Protein AF-0000000086674323 (afdb_homodimer)

Organism: NCBI:txid175570

pLDDT: mean 90.26, std 11.9, range [42.25, 98.94]

Solvent-accessible surface area (backbone atoms only — not comparable to full-atom values): 25750 Å² total; per-residue (Å²): 126,53,67,60,67,39,48,69,56,48,47,48,55,57,58,78,57,61,49,72,57,46,48,50,34,53,48,58,72,57,68,64,83,68,56,31,31,34,28,44,66,29,48,63,28,64,58,38,51,52,40,33,75,72,72,33,46,19,26,38,26,14,68,48,57,57,18,34,52,44,24,52,49,50,27,53,76,68,74,46,73,62,72,41,74,38,73,38,45,76,52,63,62,80,85,86,58,63,20,33,32,34,36,30,52,88,36,52,63,21,63,46,67,44,67,69,45,44,28,38,21,41,33,40,49,51,73,28,40,32,93,86,17,33,36,40,38,27,38,65,23,37,53,56,62,40,44,40,79,46,38,71,54,47,74,51,73,34,76,56,97,68,32,36,28,35,37,33,40,31,77,21,71,55,63,59,40,46,73,68,30,37,26,64,32,44,32,36,40,39,35,38,36,91,89,40,81,45,80,38,69,36,76,42,70,32,23,66,67,48,63,60,37,51,42,38,32,27,46,76,28,49,24,34,67,78,45,64,15,2,46,70,86,62,39,51,53,86,40,91,81,35,67,27,33,35,36,35,29,29,72,46,133,124,53,71,61,69,39,47,68,54,47,48,48,55,58,59,78,58,60,50,71,56,45,49,50,36,53,49,58,73,55,68,62,84,68,56,31,32,34,28,43,67,30,48,62,29,65,58,36,51,53,40,33,74,71,72,33,46,18,26,36,28,14,70,46,58,59,18,34,52,44,25,54,49,50,26,54,75,67,74,46,74,65,72,42,72,38,72,38,46,77,50,61,64,82,84,86,58,62,20,34,33,34,36,30,51,88,36,53,62,22,62,47,68,45,68,69,44,44,27,38,21,42,32,40,49,51,72,27,40,31,91,85,17,32,37,40,39,28,39,64,23,36,55,54,63,40,43,41,75,48,39,70,53,45,74,51,74,34,77,56,97,70,30,36,29,35,37,32,39,30,78,23,70,55,63,58,40,45,75,68,31,38,26,65,34,46,33,36,40,39,36,37,35,92,88,39,82,45,78,38,69,36,77,40,69,34,24,64,67,50,64,60,39,51,43,38,32,26,46,76,29,48,24,32,67,77,44,63,16,3,46,70,85,64,39,50,53,86,40,89,82,35,67,26,34,35,36,36,30,29,72,46,133

Sequence (506 aa):
MNVFDFPRAYEMAFSYRDVPHEVDALLKWHGGGVASALEVAAGPADHALELVARGLSASTMDLNPAMCVRAAERATERGLALLSVTNADMVAFDLGREFDLVFCLIDSLAYVLDLESLTAHLACVRRHLAPGGAYVVETLHPADGFGVGQHTETDWTVERDGVRVRVRWGQGDEPMDPVTQVTNAVVTIDVCGPWGEQRIEETMAQRFWTRDELRAAARLAGLEVTAQYGDFDGGAIDAERAWRMISVLRPGGMNVFDFPRAYEMAFSYRDVPHEVDALLKWHGGGVASALEVAAGPADHALELVARGLSASTMDLNPAMCVRAAERATERGLALLSVTNADMVAFDLGREFDLVFCLIDSLAYVLDLESLTAHLACVRRHLAPGGAYVVETLHPADGFGVGQHTETDWTVERDGVRVRVRWGQGDEPMDPVTQVTNAVVTIDVCGPWGEQRIEETMAQRFWTRDELRAAARLAGLEVTAQYGDFDGGAIDAERAWRMISVLRPGG

Foldseek 3Di:
DAPLLCLVLVCLQPVPDPLLLLLVLQCVVLPDDFQEEEEEQQQLNSNQLSCQVVVHAYEYEHQDVSSLVNNCVVCVVVVTDHPYRYNDDLLDDDPPEAGQEYEYEPAPCQQQQALNSLLSNLLNNQVRHDVSHKYKYKHFQPCQLPVPQFNDWDWDWGDDPFKIKIKTWFPRRFDQDPVRQKTFGWIWIFIDGPVHTDIDIDTGITHHDDPVSNQVSNVSSQKHFPDWAQDSVRHHSPDPPRGIIMTMIDGHD/DAPLLCLVLVCLAPVPDPLLLLLVLQCVVLPDDFQEEEEEQQQLNSNQLSCQVVVHAYEYEHQDVSSLVNNCVVCVVVVTDHPYRYNDDLLDDDPPEAGQEYEYEPAPCQQQQALNSLLSNLLNNQVRHDVSHKYKYKHFQPCQLPVPQFNDFDWDWGDDPFKIKIKTWFPRRFDADPVRQKTFGWIWIFIDGPVHTDIDIDTGITHHDDPVSNQVSNVSSQKHFPDWAQDSVRHHSPDPPRGIIMTMIDGHD

Structure (mmCIF, N/CA/C/O backbone):
data_AF-0000000086674323-model_v1
#
loop_
_entity.id
_entity.type
_entity.pdbx_description
1 polymer 'Antibiotic biosynthesis protein'
#
loop_
_atom_site.group_PDB
_atom_site.id
_atom_site.type_symbol
_atom_site.label_atom_id
_atom_site.label_alt_id
_atom_site.label_comp_id
_atom_site.label_asym_id
_atom_site.label_entity_id
_atom_site.label_seq_id
_atom_site.pdbx_PDB_ins_code
_atom_site.Cartn_x
_atom_site.Cartn_y
_atom_site.Cartn_z
_atom_site.occupancy
_atom_site.B_iso_or_equiv
_atom_site.auth_seq_id
_atom_site.auth_comp_id
_atom_site.auth_asym_id
_atom_site.auth_atom_id
_atom_site.pdbx_PDB_model_num
ATOM 1 N N . MET A 1 1 ? 20.422 27.172 0.48 1 42.25 1 MET A N 1
ATOM 2 C CA . MET A 1 1 ? 19.188 27.719 1.041 1 42.25 1 MET A CA 1
ATOM 3 C C . MET A 1 1 ? 17.984 26.891 0.618 1 42.25 1 MET A C 1
ATOM 5 O O . MET A 1 1 ? 17.828 26.562 -0.56 1 42.25 1 MET A O 1
ATOM 9 N N . ASN A 1 2 ? 17.234 26.047 1.589 1 61 2 ASN A N 1
ATOM 10 C CA . ASN A 1 2 ? 16.109 25.172 1.28 1 61 2 ASN A CA 1
ATOM 11 C C . ASN A 1 2 ? 14.781 25.922 1.346 1 61 2 ASN A C 1
ATOM 13 O O . ASN A 1 2 ? 14.711 27.016 1.916 1 61 2 ASN A O 1
ATOM 17 N N . VAL A 1 3 ? 13.906 25.641 0.439 1 58.56 3 VAL A N 1
ATOM 18 C CA . VAL A 1 3 ? 12.586 26.266 0.394 1 58.56 3 VAL A CA 1
ATOM 19 C C . VAL A 1 3 ? 12.086 26.516 1.813 1 58.56 3 VAL A C 1
ATOM 21 O O . VAL A 1 3 ? 11.461 27.547 2.08 1 58.56 3 VAL A O 1
ATOM 24 N N . PHE A 1 4 ? 12.617 25.812 2.75 1 62.28 4 PHE A N 1
ATOM 25 C CA . PHE A 1 4 ? 12.109 25.891 4.113 1 62.28 4 PHE A CA 1
ATOM 26 C C . PHE A 1 4 ? 12.938 26.859 4.945 1 62.28 4 PHE A C 1
ATOM 28 O O . PHE A 1 4 ? 12.562 27.203 6.07 1 62.28 4 PHE A O 1
ATOM 35 N N . ASP A 1 5 ? 13.945 27.438 4.309 1 61.16 5 ASP A N 1
ATOM 36 C CA . ASP A 1 5 ? 14.797 28.406 4.988 1 61.16 5 ASP A CA 1
ATOM 37 C C . ASP A 1 5 ? 14.25 29.828 4.832 1 61.16 5 ASP A C 1
ATOM 39 O O . ASP A 1 5 ? 14.836 30.781 5.34 1 61.16 5 ASP A O 1
ATOM 43 N N . PHE A 1 6 ? 13.211 29.859 4.07 1 63.69 6 PHE A N 1
ATOM 44 C CA . PHE A 1 6 ? 12.547 31.141 3.941 1 63.69 6 PHE A CA 1
ATOM 45 C C . PHE A 1 6 ? 11.117 31.078 4.461 1 63.69 6 PHE A C 1
ATOM 47 O O . PHE A 1 6 ? 10.164 31.172 3.684 1 63.69 6 PHE A O 1
ATOM 54 N N . PRO A 1 7 ? 10.984 31.062 5.75 1 68.94 7 PRO A N 1
ATOM 55 C CA . PRO A 1 7 ? 9.703 30.75 6.391 1 68.94 7 PRO A CA 1
ATOM 56 C C . PRO A 1 7 ? 8.625 31.781 6.062 1 68.94 7 PRO A C 1
ATOM 58 O O . PRO A 1 7 ? 7.449 31.422 5.934 1 68.94 7 PRO A O 1
ATOM 61 N N . ARG A 1 8 ? 9.055 33 5.906 1 69 8 ARG A N 1
ATOM 62 C CA . ARG A 1 8 ? 8.055 34.031 5.621 1 69 8 ARG A CA 1
ATOM 63 C C . ARG A 1 8 ? 7.418 33.812 4.254 1 69 8 ARG A C 1
ATOM 65 O O . ARG A 1 8 ? 6.207 33.969 4.094 1 69 8 ARG A O 1
ATOM 72 N N . ALA A 1 9 ? 8.305 33.406 3.346 1 65.5 9 ALA A N 1
ATOM 73 C CA . ALA A 1 9 ? 7.773 33.125 2.02 1 65.5 9 ALA A CA 1
ATOM 74 C C . ALA A 1 9 ? 6.875 31.891 2.049 1 65.5 9 ALA A C 1
ATOM 76 O O . ALA A 1 9 ? 5.82 31.875 1.405 1 65.5 9 ALA A O 1
ATOM 77 N N . TYR A 1 10 ? 7.25 30.938 2.783 1 65.5 10 TYR A N 1
ATOM 78 C CA . TYR A 1 10 ? 6.445 29.734 2.947 1 65.5 10 TYR A CA 1
ATOM 79 C C . TYR A 1 10 ? 5.086 30.062 3.551 1 65.5 10 TYR A C 1
ATOM 81 O O . TYR A 1 10 ? 4.055 29.594 3.062 1 65.5 10 TYR A O 1
ATOM 89 N N . GLU A 1 11 ? 5.145 30.828 4.551 1 68.56 11 GLU A N 1
ATOM 90 C CA . GLU A 1 11 ? 3.922 31.266 5.223 1 68.56 11 GLU A CA 1
ATOM 91 C C . GLU A 1 11 ? 2.953 31.906 4.238 1 68.56 11 GLU A C 1
ATOM 93 O O . GLU A 1 11 ? 1.757 31.609 4.25 1 68.56 11 GLU A O 1
ATOM 98 N N . MET A 1 12 ? 3.59 32.781 3.531 1 66.94 12 MET A N 1
ATOM 99 C CA . MET A 1 12 ? 2.756 33.469 2.557 1 66.94 12 MET A CA 1
ATOM 100 C C . MET A 1 12 ? 2.223 32.5 1.505 1 66.94 12 MET A C 1
ATOM 102 O O . MET A 1 12 ? 1.056 32.594 1.118 1 66.94 12 MET A O 1
ATOM 106 N N . ALA A 1 13 ? 3.029 31.578 1.131 1 65.19 13 ALA A N 1
ATOM 107 C CA . ALA A 1 13 ? 2.672 30.625 0.078 1 65.19 13 ALA A CA 1
ATOM 108 C C . ALA A 1 13 ? 1.479 29.766 0.494 1 65.19 13 ALA A C 1
ATOM 110 O O . ALA A 1 13 ? 0.619 29.453 -0.329 1 65.19 13 ALA A O 1
ATOM 111 N N . PHE A 1 14 ? 1.35 29.469 1.788 1 66.94 14 PHE A N 1
ATOM 112 C CA . PHE A 1 14 ? 0.316 28.547 2.234 1 66.94 14 PHE A CA 1
ATOM 113 C C . PHE A 1 14 ? -0.791 29.281 2.975 1 66.94 14 PHE A C 1
ATOM 115 O O . PHE A 1 14 ? -1.617 28.656 3.646 1 66.94 14 PHE A O 1
ATOM 122 N N . SER A 1 15 ? -0.831 30.547 2.803 1 64.81 15 SER A N 1
ATOM 123 C CA . SER A 1 15 ? -1.811 31.391 3.486 1 64.81 15 SER A CA 1
ATOM 124 C C . SER A 1 15 ? -3.197 31.234 2.871 1 64.81 15 SER A C 1
ATOM 126 O O . SER A 1 15 ? -4.188 31.719 3.428 1 64.81 15 SER A O 1
ATOM 128 N N . TYR A 1 16 ? -3.273 30.406 1.829 1 66.75 16 TYR A N 1
ATOM 129 C CA . TYR A 1 16 ? -4.559 30.188 1.176 1 66.75 16 TYR A CA 1
ATOM 130 C C . TYR A 1 16 ? -5.395 29.172 1.942 1 66.75 16 TYR A C 1
ATOM 132 O O . TYR A 1 16 ? -6.602 29.047 1.718 1 66.75 16 TYR A O 1
ATOM 140 N N . ARG A 1 17 ? -4.855 28.516 2.824 1 83.75 17 ARG A N 1
ATOM 141 C CA . ARG A 1 17 ? -5.574 27.5 3.59 1 83.75 17 ARG A CA 1
ATOM 142 C C . ARG A 1 17 ? -6.57 28.141 4.547 1 83.75 17 ARG A C 1
ATOM 144 O O . ARG A 1 17 ? -6.273 29.172 5.16 1 83.75 17 ARG A O 1
ATOM 151 N N . ASP A 1 18 ? -7.797 27.641 4.52 1 92.69 18 ASP A N 1
ATOM 152 C CA . ASP A 1 18 ? -8.781 28.062 5.508 1 92.69 18 ASP A CA 1
ATOM 153 C C . ASP A 1 18 ? -8.539 27.375 6.855 1 92.69 18 ASP A C 1
ATOM 155 O O . ASP A 1 18 ? -9.266 26.453 7.23 1 92.69 18 ASP A O 1
ATOM 159 N N . VAL A 1 19 ? -7.57 28 7.578 1 95.81 19 VAL A N 1
ATOM 160 C CA . VAL A 1 19 ? -7.027 27.375 8.781 1 95.81 19 VAL A CA 1
ATOM 161 C C . VAL A 1 19 ? -8.133 27.219 9.828 1 95.81 19 VAL A C 1
ATOM 163 O O . VAL A 1 19 ? -8.305 26.141 10.398 1 95.81 19 VAL A O 1
ATOM 166 N N . PRO A 1 20 ? -8.992 28.25 10.062 1 97.06 20 PRO A N 1
ATOM 167 C CA . PRO A 1 20 ? -10.062 28.062 11.047 1 97.06 20 PRO A CA 1
ATOM 168 C C . PRO A 1 20 ? -11 26.922 10.68 1 97.06 20 PRO A C 1
ATOM 170 O O . PRO A 1 20 ? -11.367 26.125 11.547 1 97.06 20 PRO A O 1
ATOM 173 N N . HIS A 1 21 ? -11.297 26.828 9.438 1 97.44 21 HIS A N 1
ATOM 174 C CA . HIS A 1 21 ? -12.172 25.766 8.961 1 97.44 21 HIS A CA 1
ATOM 175 C C . HIS A 1 21 ? -11.523 24.391 9.164 1 97.44 21 HIS A C 1
ATOM 177 O O . HIS A 1 21 ? -12.188 23.453 9.594 1 97.44 21 HIS A O 1
ATOM 183 N N . GLU A 1 22 ? -10.305 24.312 8.898 1 98.06 22 GLU A N 1
ATOM 184 C CA . GLU A 1 22 ? -9.586 23.062 9.047 1 98.06 22 GLU A CA 1
ATOM 185 C C . GLU A 1 22 ? -9.453 22.656 10.516 1 98.06 22 GLU A C 1
ATOM 187 O O . GLU A 1 22 ? -9.57 21.484 10.859 1 98.06 22 GLU A O 1
ATOM 192 N N . VAL A 1 23 ? -9.242 23.609 11.336 1 98.12 23 VAL A N 1
ATOM 193 C CA . VAL A 1 23 ? -9.164 23.344 12.766 1 98.12 23 VAL A CA 1
ATOM 194 C C . VAL A 1 23 ? -10.531 22.891 13.281 1 98.12 23 VAL A C 1
ATOM 196 O O . VAL A 1 23 ? -10.609 21.969 14.102 1 98.12 23 VAL A O 1
ATOM 199 N N . ASP A 1 24 ? -11.625 23.516 12.75 1 98.19 24 ASP A N 1
ATOM 200 C CA . ASP A 1 24 ? -12.961 23.047 13.094 1 98.19 24 ASP A CA 1
ATOM 201 C C . ASP A 1 24 ? -13.125 21.562 12.766 1 98.19 24 ASP A C 1
ATOM 203 O O . ASP A 1 24 ? -13.664 20.797 13.57 1 98.19 24 ASP A O 1
ATOM 207 N N . ALA A 1 25 ? -12.695 21.203 11.617 1 98.38 25 ALA A N 1
ATOM 208 C CA . ALA A 1 25 ? -12.797 19.812 11.172 1 98.38 25 ALA A CA 1
ATOM 209 C C . ALA A 1 25 ? -12.008 18.891 12.086 1 98.38 25 ALA A C 1
ATOM 211 O O . ALA A 1 25 ? -12.5 17.828 12.477 1 98.38 25 ALA A O 1
ATOM 212 N N . LEU A 1 26 ? -10.781 19.281 12.422 1 98.56 26 LEU A N 1
ATOM 213 C CA . LEU A 1 26 ? -9.938 18.484 13.305 1 98.56 26 LEU A CA 1
ATOM 214 C C . LEU A 1 26 ? -10.648 18.219 14.633 1 98.56 26 LEU A C 1
ATOM 216 O O . LEU A 1 26 ? -10.688 17.078 15.094 1 98.56 26 LEU A O 1
ATOM 220 N N . LEU A 1 27 ? -11.172 19.266 15.211 1 98.31 27 LEU A N 1
ATOM 221 C CA . LEU A 1 27 ? -11.828 19.141 16.5 1 98.31 27 LEU A CA 1
ATOM 222 C C . LEU A 1 27 ? -13.094 18.312 16.391 1 98.31 27 LEU A C 1
ATOM 224 O O . LEU A 1 27 ? -13.383 17.484 17.281 1 98.31 27 LEU A O 1
ATOM 228 N N . LYS A 1 28 ? -13.805 18.516 15.328 1 98.06 28 LYS A N 1
ATOM 229 C CA . LYS A 1 28 ? -15.008 17.734 15.086 1 98.06 28 LYS A CA 1
ATOM 230 C C . LYS A 1 28 ? -14.672 16.25 14.969 1 98.06 28 LYS A C 1
ATOM 232 O O . LYS A 1 28 ? -15.352 15.406 15.562 1 98.06 28 LYS A O 1
ATOM 237 N N . TRP A 1 29 ? -13.656 15.914 14.234 1 98.19 29 TRP A N 1
ATOM 238 C CA . TRP A 1 29 ? -13.305 14.523 13.961 1 98.19 29 TRP A CA 1
ATOM 239 C C . TRP A 1 29 ? -12.719 13.859 15.203 1 98.19 29 TRP A C 1
ATOM 241 O O . TRP A 1 29 ? -12.812 12.641 15.367 1 98.19 29 TRP A O 1
ATOM 251 N N . HIS A 1 30 ? -12.109 14.664 16.062 1 97.5 30 HIS A N 1
ATOM 252 C CA . HIS A 1 30 ? -11.68 14.133 17.359 1 97.5 30 HIS A CA 1
ATOM 253 C C . HIS A 1 30 ? -12.875 13.695 18.203 1 97.5 30 HIS A C 1
ATOM 255 O O . HIS A 1 30 ? -12.805 12.68 18.891 1 97.5 30 HIS A O 1
ATOM 261 N N . GLY A 1 31 ? -13.969 14.43 18.125 1 94.06 31 GLY A N 1
ATOM 262 C CA . GLY A 1 31 ? -15.18 14.062 18.844 1 94.06 31 GLY A CA 1
ATOM 263 C C . GLY A 1 31 ? -15.312 14.734 20.188 1 94.06 31 GLY A C 1
ATOM 264 O O . GLY A 1 31 ? -16.172 14.375 20.984 1 94.06 31 GLY A O 1
ATOM 265 N N . GLY A 1 32 ? -14.453 15.641 20.578 1 86.75 32 GLY A N 1
ATOM 266 C CA . GLY A 1 32 ? -14.586 16.453 21.781 1 86.75 32 GLY A CA 1
ATOM 267 C C . GLY A 1 32 ? -13.508 16.172 22.812 1 86.75 32 GLY A C 1
ATOM 268 O O . GLY A 1 32 ? -12.82 15.148 22.734 1 86.75 32 GLY A O 1
ATOM 269 N N . GLY A 1 33 ? -13.336 17.141 23.609 1 90 33 GLY A N 1
ATOM 270 C CA . GLY A 1 33 ? -12.477 16.953 24.766 1 90 33 GLY A CA 1
ATOM 271 C C . GLY A 1 33 ? -11.008 17.188 24.469 1 90 33 GLY A C 1
ATOM 272 O O . GLY A 1 33 ? -10.141 16.609 25.125 1 90 33 GLY A O 1
ATOM 273 N N . VAL A 1 34 ? -10.773 17.938 23.484 1 96.62 34 VAL A N 1
ATOM 274 C CA . VAL A 1 34 ? -9.375 18.219 23.156 1 96.62 34 VAL A CA 1
ATOM 275 C C . VAL A 1 34 ? -8.836 19.297 24.094 1 96.62 34 VAL A C 1
ATOM 277 O O . VAL A 1 34 ? -9.359 20.406 24.125 1 96.62 34 VAL A O 1
ATOM 280 N N . ALA A 1 35 ? -7.844 18.938 24.859 1 96.38 35 ALA A N 1
ATOM 281 C CA . ALA A 1 35 ? -7.176 19.906 25.719 1 96.38 35 ALA A CA 1
ATOM 282 C C . ALA A 1 35 ? -5.777 20.219 25.203 1 96.38 35 ALA A C 1
ATOM 284 O O . ALA A 1 35 ? -5.266 21.328 25.422 1 96.38 35 ALA A O 1
ATOM 285 N N . SER A 1 36 ? -5.207 19.266 24.562 1 98.12 36 SER A N 1
ATOM 286 C CA . SER A 1 36 ? -3.84 19.438 24.078 1 98.12 36 SER A CA 1
ATOM 287 C C . SER A 1 36 ? -3.676 18.812 22.688 1 98.12 36 SER A C 1
ATOM 289 O O . SER A 1 36 ? -4.258 17.766 22.391 1 98.12 36 SER A O 1
ATOM 291 N N . ALA A 1 37 ? -2.908 19.5 21.891 1 98.81 37 ALA A N 1
ATOM 292 C CA . ALA A 1 37 ? -2.695 19.031 20.516 1 98.81 37 ALA A CA 1
ATOM 293 C C . ALA A 1 37 ? -1.224 19.125 20.141 1 98.81 37 ALA A C 1
ATOM 295 O O . ALA A 1 37 ? -0.463 19.891 20.734 1 98.81 37 ALA A O 1
ATOM 296 N N . LEU A 1 38 ? -0.823 18.281 19.219 1 98.94 38 LEU A N 1
ATOM 297 C CA . LEU A 1 38 ? 0.5 18.312 18.594 1 98.94 38 LEU A CA 1
ATOM 298 C C . LEU A 1 38 ? 0.39 18.422 17.078 1 98.94 38 LEU A C 1
ATOM 300 O O . LEU A 1 38 ? -0.246 17.578 16.438 1 98.94 38 LEU A O 1
ATOM 304 N N . GLU A 1 39 ? 0.94 19.5 16.531 1 98.88 39 GLU A N 1
ATOM 305 C CA . GLU A 1 39 ? 1.096 19.594 15.078 1 98.88 39 GLU A CA 1
ATOM 306 C C . GLU A 1 39 ? 2.463 19.094 14.633 1 98.88 39 GLU A C 1
ATOM 308 O O . GLU A 1 39 ? 3.494 19.656 15.008 1 98.88 39 GLU A O 1
ATOM 313 N N . VAL A 1 40 ? 2.441 17.984 13.891 1 98.81 40 VAL A N 1
ATOM 314 C CA . VAL A 1 40 ? 3.641 17.344 13.344 1 98.81 40 VAL A CA 1
ATOM 315 C C . VAL A 1 40 ? 3.977 17.969 11.992 1 98.81 40 VAL A C 1
ATOM 317 O O . VAL A 1 40 ? 3.09 18.172 11.164 1 98.81 40 VAL A O 1
ATOM 320 N N . ALA A 1 41 ? 5.344 18.203 11.797 1 97.88 41 ALA A N 1
ATOM 321 C CA . ALA A 1 41 ? 5.75 18.938 10.586 1 97.88 41 ALA A CA 1
ATOM 322 C C . ALA A 1 41 ? 4.988 20.25 10.461 1 97.88 41 ALA A C 1
ATOM 324 O O . ALA A 1 41 ? 4.387 20.531 9.422 1 97.88 41 ALA A O 1
ATOM 325 N N . ALA A 1 42 ? 5.129 21.094 11.438 1 96.69 42 ALA A N 1
ATOM 326 C CA . ALA A 1 42 ? 4.195 22.188 11.68 1 96.69 42 ALA A CA 1
ATOM 327 C C . ALA A 1 42 ? 4.504 23.375 10.781 1 96.69 42 ALA A C 1
ATOM 329 O O . ALA A 1 42 ? 3.648 24.234 10.555 1 96.69 42 ALA A O 1
ATOM 330 N N . GLY A 1 43 ? 5.742 23.469 10.289 1 93.06 43 GLY A N 1
ATOM 331 C CA . GLY A 1 43 ? 6.113 24.703 9.609 1 93.06 43 GLY A CA 1
ATOM 332 C C . GLY A 1 43 ? 5.906 25.938 10.461 1 93.06 43 GLY A C 1
ATOM 333 O O . GLY A 1 43 ? 6.355 26 11.609 1 93.06 43 GLY A O 1
ATOM 334 N N . PRO A 1 44 ? 5.277 26.922 9.891 1 90.44 44 PRO A N 1
ATOM 335 C CA . PRO A 1 44 ? 5.051 28.141 10.672 1 90.44 44 PRO A CA 1
ATOM 336 C C . PRO A 1 44 ? 3.904 28 11.664 1 90.44 44 PRO A C 1
ATOM 338 O O . PRO A 1 44 ? 3.498 28.984 12.289 1 90.44 44 PRO A O 1
ATOM 341 N N . ALA A 1 45 ? 3.309 26.828 11.82 1 95.44 45 ALA A N 1
ATOM 342 C CA . ALA A 1 45 ? 2.422 26.422 12.914 1 95.44 45 ALA A CA 1
ATOM 343 C C . ALA A 1 45 ? 1.067 27.125 12.805 1 95.44 45 ALA A C 1
ATOM 345 O O . ALA A 1 45 ? 0.488 27.531 13.812 1 95.44 45 ALA A O 1
ATOM 346 N N . ASP A 1 46 ? 0.544 27.25 11.609 1 94.94 46 ASP A N 1
ATOM 347 C CA . ASP A 1 46 ? -0.735 27.922 11.383 1 94.94 46 ASP A CA 1
ATOM 348 C C . ASP A 1 46 ? -1.85 27.25 12.188 1 94.94 46 ASP A C 1
ATOM 350 O O . ASP A 1 46 ? -2.605 27.938 12.891 1 94.94 46 ASP A O 1
ATOM 354 N N . HIS A 1 47 ? -1.949 25.984 12.133 1 97.81 47 HIS A N 1
ATOM 355 C CA . HIS A 1 47 ? -3.061 25.281 12.758 1 97.81 47 HIS A CA 1
ATOM 356 C C . HIS A 1 47 ? -2.902 25.219 14.273 1 97.81 47 HIS A C 1
ATOM 358 O O . HIS A 1 47 ? -3.877 25.391 15.008 1 97.81 47 HIS A O 1
ATOM 364 N N . ALA A 1 48 ? -1.689 25.016 14.727 1 98.38 48 ALA A N 1
ATOM 365 C CA . ALA A 1 48 ? -1.433 25.016 16.172 1 98.38 48 ALA A CA 1
ATOM 366 C C . ALA A 1 48 ? -1.76 26.375 16.781 1 98.38 48 ALA A C 1
ATOM 368 O O . ALA A 1 48 ? -2.377 26.453 17.844 1 98.38 48 ALA A O 1
ATOM 369 N N . LEU A 1 49 ? -1.361 27.438 16.125 1 97.81 49 LEU A N 1
ATOM 370 C CA . LEU A 1 49 ? -1.606 28.781 16.641 1 97.81 49 LEU A CA 1
ATOM 371 C C . LEU A 1 49 ? -3.102 29.078 16.672 1 97.81 49 LEU A C 1
ATOM 373 O O . LEU A 1 49 ? -3.578 29.766 17.578 1 97.81 49 LEU A O 1
ATOM 377 N N . GLU A 1 50 ? -3.82 28.578 15.641 1 97.62 50 GLU A N 1
ATOM 378 C CA . GLU A 1 50 ? -5.273 28.719 15.656 1 97.62 50 GLU A CA 1
ATOM 379 C C . GLU A 1 50 ? -5.879 28 16.859 1 97.62 50 GLU A C 1
ATOM 381 O O . GLU A 1 50 ? -6.793 28.516 17.5 1 97.62 50 GLU A O 1
ATOM 386 N N . LEU A 1 51 ? -5.406 26.875 17.203 1 98.44 51 LEU A N 1
ATOM 387 C CA . LEU A 1 51 ? -5.879 26.125 18.359 1 98.44 51 LEU A CA 1
ATOM 388 C C . LEU A 1 51 ? -5.617 26.891 19.641 1 98.44 51 LEU A C 1
ATOM 390 O O . LEU A 1 51 ? -6.492 26.984 20.516 1 98.44 51 LEU A O 1
ATOM 394 N N . VAL A 1 52 ? -4.418 27.453 19.797 1 98.44 52 VAL A N 1
ATOM 395 C CA . VAL A 1 52 ? -4.062 28.219 20.984 1 98.44 52 VAL A CA 1
ATOM 396 C C . VAL A 1 52 ? -4.953 29.453 21.094 1 98.44 52 VAL A C 1
ATOM 398 O O . VAL A 1 52 ? -5.418 29.797 22.188 1 98.44 52 VAL A O 1
ATOM 401 N N . ALA A 1 53 ? -5.191 30.078 19.969 1 97.75 53 ALA A N 1
ATOM 402 C CA . ALA A 1 53 ? -6.066 31.25 19.953 1 97.75 53 ALA A CA 1
ATOM 403 C C . ALA A 1 53 ? -7.461 30.906 20.453 1 97.75 53 ALA A C 1
ATOM 405 O O . ALA A 1 53 ? -8.172 31.766 20.984 1 97.75 53 ALA A O 1
ATOM 406 N N . ARG A 1 54 ? -7.832 29.688 20.312 1 96.69 54 ARG A N 1
ATOM 407 C CA . ARG A 1 54 ? -9.141 29.203 20.734 1 96.69 54 ARG A CA 1
ATOM 408 C C . ARG A 1 54 ? -9.102 28.703 22.172 1 96.69 54 ARG A C 1
ATOM 410 O O . ARG A 1 54 ? -10.086 28.156 22.688 1 96.69 54 ARG A O 1
ATOM 417 N N . GLY A 1 55 ? -7.992 28.812 22.812 1 96.69 55 GLY A N 1
ATOM 418 C CA . GLY A 1 55 ? -7.895 28.484 24.234 1 96.69 55 GLY A CA 1
ATOM 419 C C . GLY A 1 55 ? -7.367 27.094 24.5 1 96.69 55 GLY A C 1
ATOM 420 O O . GLY A 1 55 ? -7.367 26.625 25.641 1 96.69 55 GLY A O 1
ATOM 421 N N . LEU A 1 56 ? -6.918 26.375 23.453 1 97.88 56 LEU A N 1
ATOM 422 C CA . LEU A 1 56 ? -6.363 25.031 23.625 1 97.88 56 LEU A CA 1
ATOM 423 C C . LEU A 1 56 ? -4.844 25.094 23.75 1 97.88 56 LEU A C 1
ATOM 425 O O . LEU A 1 56 ? -4.219 26.078 23.359 1 97.88 56 LEU A O 1
ATOM 429 N N . SER A 1 57 ? -4.281 24.078 24.406 1 98.44 57 SER A N 1
ATOM 430 C CA . SER A 1 57 ? -2.83 23.938 24.422 1 98.44 57 SER A CA 1
ATOM 431 C C . SER A 1 57 ? -2.336 23.25 23.156 1 98.44 57 SER A C 1
ATOM 433 O O . SER A 1 57 ? -2.941 22.281 22.688 1 98.44 57 SER A O 1
ATOM 435 N N . ALA A 1 58 ? -1.315 23.766 22.578 1 98.69 58 ALA A N 1
ATOM 436 C CA . ALA A 1 58 ? -0.795 23.156 21.359 1 98.69 58 ALA A CA 1
ATOM 437 C C . ALA A 1 58 ? 0.73 23.172 21.344 1 98.69 58 ALA A C 1
ATOM 439 O O . ALA A 1 58 ? 1.352 24.156 21.766 1 98.69 58 ALA A O 1
ATOM 440 N N . SER A 1 59 ? 1.311 22.078 20.953 1 98.81 59 SER A N 1
ATOM 441 C CA . SER A 1 59 ? 2.736 21.922 20.688 1 98.81 59 SER A CA 1
ATOM 442 C C . SER A 1 59 ? 3 21.719 19.203 1 98.81 59 SER A C 1
ATOM 444 O O . SER A 1 59 ? 2.109 21.312 18.453 1 98.81 59 SER A O 1
ATOM 446 N N . THR A 1 60 ? 4.203 22.094 18.828 1 98.69 60 THR A N 1
ATOM 447 C CA . THR A 1 60 ? 4.586 21.906 17.422 1 98.69 60 THR A CA 1
ATOM 448 C C . THR A 1 60 ? 5.949 21.219 17.328 1 98.69 60 THR A C 1
ATOM 450 O O . THR A 1 60 ? 6.75 21.281 18.266 1 98.69 60 THR A O 1
ATOM 453 N N . MET A 1 61 ? 6.148 20.547 16.219 1 98.56 61 MET A N 1
ATOM 454 C CA . MET A 1 61 ? 7.473 20.016 15.891 1 98.56 61 MET A CA 1
ATOM 455 C C . MET A 1 61 ? 7.73 20.109 14.391 1 98.56 61 MET A C 1
ATOM 457 O O . MET A 1 61 ? 6.801 20 13.586 1 98.56 61 MET A O 1
ATOM 461 N N . ASP A 1 62 ? 8.945 20.344 14.102 1 97.44 62 ASP A N 1
ATOM 462 C CA . ASP A 1 62 ? 9.398 20.391 12.719 1 97.44 62 ASP A CA 1
ATOM 463 C C . ASP A 1 62 ? 10.875 20.016 12.609 1 97.44 62 ASP A C 1
ATOM 465 O O . ASP A 1 62 ? 11.656 20.266 13.523 1 97.44 62 ASP A O 1
ATOM 469 N N . LEU A 1 63 ? 11.148 19.406 11.484 1 96.5 63 LEU A N 1
ATOM 470 C CA . LEU A 1 63 ? 12.523 18.984 11.234 1 96.5 63 LEU A CA 1
ATOM 471 C C . LEU A 1 63 ? 13.414 20.203 10.992 1 96.5 63 LEU A C 1
ATOM 473 O O . LEU A 1 63 ? 14.609 20.172 11.305 1 96.5 63 LEU A O 1
ATOM 477 N N . ASN A 1 64 ? 12.859 21.266 10.422 1 92.38 64 ASN A N 1
ATOM 478 C CA . ASN A 1 64 ? 13.609 22.453 10.055 1 92.38 64 ASN A CA 1
ATOM 479 C C . ASN A 1 64 ? 13.688 23.453 11.203 1 92.38 64 ASN A C 1
ATOM 481 O O . ASN A 1 64 ? 12.656 23.984 11.641 1 92.38 64 ASN A O 1
ATOM 485 N N . PRO A 1 65 ? 14.891 23.75 11.648 1 94.06 65 PRO A N 1
ATOM 486 C CA . PRO A 1 65 ? 15.016 24.672 12.781 1 94.06 65 PRO A CA 1
ATOM 487 C C . PRO A 1 65 ? 14.484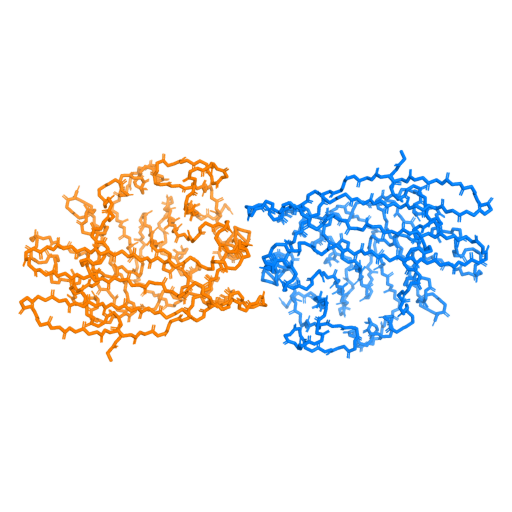 26.062 12.477 1 94.06 65 PRO A C 1
ATOM 489 O O . PRO A 1 65 ? 13.961 26.734 13.367 1 94.06 65 PRO A O 1
ATOM 492 N N . ALA A 1 66 ? 14.648 26.516 11.25 1 88.19 66 ALA A N 1
ATOM 493 C CA . ALA A 1 66 ? 14.141 27.844 10.883 1 88.19 66 ALA A CA 1
ATOM 494 C C . ALA A 1 66 ? 12.625 27.891 11.016 1 88.19 66 ALA A C 1
ATOM 496 O O . ALA A 1 66 ? 12.07 28.938 11.398 1 88.19 66 ALA A O 1
ATOM 497 N N . MET A 1 67 ? 11.984 26.844 10.695 1 91.5 67 MET A N 1
ATOM 498 C CA . MET A 1 67 ? 10.539 26.766 10.852 1 91.5 67 MET A CA 1
ATOM 499 C C . MET A 1 67 ? 10.141 26.812 12.328 1 91.5 67 MET A C 1
ATOM 501 O O . MET A 1 67 ? 9.156 27.453 12.688 1 91.5 67 MET A O 1
ATOM 505 N N . CYS A 1 68 ? 10.914 26.141 13.164 1 95.31 68 CYS A N 1
ATOM 506 C CA . CYS A 1 68 ? 10.664 26.188 14.602 1 95.31 68 CYS A CA 1
ATOM 507 C C . CYS A 1 68 ? 10.789 27.594 15.141 1 95.31 68 CYS A C 1
ATOM 509 O O . CYS A 1 68 ? 9.938 28.062 15.898 1 95.31 68 CYS A O 1
ATOM 511 N N . VAL A 1 69 ? 11.836 28.25 14.719 1 94.06 69 VAL A N 1
ATOM 512 C CA . VAL A 1 69 ? 12.062 29.625 15.148 1 94.06 69 VAL A CA 1
ATOM 513 C C . VAL A 1 69 ? 10.898 30.5 14.703 1 94.06 69 VAL A C 1
ATOM 515 O O . VAL A 1 69 ? 10.367 31.297 15.492 1 94.06 69 VAL A O 1
ATOM 518 N N . ARG A 1 70 ? 10.492 30.312 13.477 1 90.81 70 ARG A N 1
ATOM 519 C CA . ARG A 1 70 ? 9.398 31.109 12.93 1 90.81 70 ARG A CA 1
ATOM 520 C C . ARG A 1 70 ? 8.102 30.844 13.688 1 90.81 70 ARG A C 1
ATOM 522 O O . ARG A 1 70 ? 7.336 31.781 13.961 1 90.81 70 ARG A O 1
ATOM 529 N N . ALA A 1 71 ? 7.832 29.594 13.977 1 94.81 71 ALA A N 1
ATOM 530 C CA . ALA A 1 71 ? 6.637 29.25 14.742 1 94.81 71 ALA A CA 1
ATOM 531 C C . ALA A 1 71 ? 6.613 29.969 16.094 1 94.81 71 ALA A C 1
ATOM 533 O O . ALA A 1 71 ? 5.59 30.547 16.469 1 94.81 71 ALA A O 1
ATOM 534 N N . ALA A 1 72 ? 7.711 30.016 16.766 1 95.88 72 ALA A N 1
ATOM 535 C CA . ALA A 1 72 ? 7.828 30.688 18.047 1 95.88 72 ALA A CA 1
ATOM 536 C C . ALA A 1 72 ? 7.637 32.188 17.906 1 95.88 72 ALA A C 1
ATOM 538 O O . ALA A 1 72 ? 6.945 32.812 18.703 1 95.88 72 ALA A O 1
ATOM 539 N N . GLU A 1 73 ? 8.25 32.719 16.922 1 93.81 73 GLU A N 1
ATOM 540 C CA . GLU A 1 73 ? 8.125 34.156 16.656 1 93.81 73 GLU A CA 1
ATOM 541 C C . GLU A 1 73 ? 6.676 34.531 16.391 1 93.81 73 GLU A C 1
ATOM 543 O O . GLU A 1 73 ? 6.191 35.531 16.922 1 93.81 73 GLU A O 1
ATOM 548 N N . ARG A 1 74 ? 6.055 33.75 15.609 1 93.19 74 ARG A N 1
ATOM 549 C CA . ARG A 1 74 ? 4.664 34.031 15.258 1 93.19 74 ARG A CA 1
ATOM 550 C C . ARG A 1 74 ? 3.766 33.969 16.484 1 93.19 74 ARG A C 1
ATOM 552 O O . ARG A 1 74 ? 2.84 34.75 16.625 1 93.19 74 ARG A O 1
ATOM 559 N N . ALA A 1 75 ? 4.043 33 17.297 1 95.88 75 ALA A N 1
ATOM 560 C CA . ALA A 1 75 ? 3.293 32.906 18.547 1 95.88 75 ALA A CA 1
ATOM 561 C C . ALA A 1 75 ? 3.43 34.188 19.344 1 95.88 75 ALA A C 1
ATOM 563 O O . ALA A 1 75 ? 2.428 34.781 19.766 1 95.88 75 ALA A O 1
ATOM 564 N N . THR A 1 76 ? 4.605 34.656 19.484 1 95.69 76 THR A N 1
ATOM 565 C CA . THR A 1 76 ? 4.895 35.875 20.234 1 95.69 76 THR A CA 1
ATOM 566 C C . THR A 1 76 ? 4.215 37.094 19.578 1 95.69 76 THR A C 1
ATOM 568 O O . THR A 1 76 ? 3.588 37.906 20.266 1 95.69 76 THR A O 1
ATOM 571 N N . GLU A 1 77 ? 4.367 37.156 18.281 1 93.94 77 GLU A N 1
ATOM 572 C CA . GLU A 1 77 ? 3.787 38.25 17.531 1 93.94 77 GLU A CA 1
ATOM 573 C C . GLU A 1 77 ? 2.279 38.344 17.75 1 93.94 77 GLU A C 1
ATOM 575 O O . GLU A 1 77 ? 1.702 39.438 17.719 1 93.94 77 GLU A O 1
ATOM 580 N N . ARG A 1 78 ? 1.681 37.25 17.984 1 94.88 78 ARG A N 1
ATOM 581 C CA . ARG A 1 78 ? 0.228 37.188 18.109 1 94.88 78 ARG A CA 1
ATOM 582 C C . ARG A 1 78 ? -0.199 37.188 19.578 1 94.88 78 ARG A C 1
ATOM 584 O O . ARG A 1 78 ? -1.388 37.094 19.891 1 94.88 78 ARG A O 1
ATOM 591 N N . GLY A 1 79 ? 0.735 37.312 20.469 1 97.25 79 GLY A N 1
ATOM 592 C CA . GLY A 1 79 ? 0.439 37.312 21.906 1 97.25 79 GLY A CA 1
ATOM 593 C C . GLY A 1 79 ? -0.016 35.938 22.406 1 97.25 79 GLY A C 1
ATOM 594 O O . GLY A 1 79 ? -0.836 35.844 23.312 1 97.25 79 GLY A O 1
ATOM 595 N N . LEU A 1 80 ? 0.333 34.938 21.672 1 97.69 80 LEU A N 1
ATOM 596 C CA . LEU A 1 80 ? -0.013 33.562 22.016 1 97.69 80 LEU A CA 1
ATOM 597 C C . LEU A 1 80 ? 1.194 32.812 22.578 1 97.69 80 LEU A C 1
ATOM 599 O O . LEU A 1 80 ? 2.314 33.344 22.547 1 97.69 80 LEU A O 1
ATOM 603 N N . ALA A 1 81 ? 0.917 31.688 23.172 1 96.94 81 ALA A N 1
ATOM 604 C CA . ALA A 1 81 ? 1.994 30.859 23.719 1 96.94 81 ALA A CA 1
ATOM 605 C C . ALA A 1 81 ? 1.801 29.391 23.344 1 96.94 81 ALA A C 1
ATOM 607 O O . ALA A 1 81 ? 0.834 28.766 23.781 1 96.94 81 ALA A O 1
ATOM 608 N N . LEU A 1 82 ? 2.664 28.938 22.547 1 98.06 82 LEU A N 1
ATOM 609 C CA . LEU A 1 82 ? 2.717 27.5 22.297 1 98.06 82 LEU A CA 1
ATOM 610 C C . LEU A 1 82 ? 3.262 26.766 23.516 1 98.06 82 LEU A C 1
ATOM 612 O O . LEU A 1 82 ? 4.141 27.266 24.219 1 98.06 82 LEU A O 1
ATOM 616 N N . LEU A 1 83 ? 2.695 25.594 23.734 1 97.62 83 LEU A N 1
ATOM 617 C CA . LEU A 1 83 ? 3.182 24.781 24.844 1 97.62 83 LEU A CA 1
ATOM 618 C C . LEU A 1 83 ? 4.641 24.391 24.641 1 97.62 83 LEU A C 1
ATOM 620 O O . LEU A 1 83 ? 5.422 24.359 25.594 1 97.62 83 LEU A O 1
ATOM 624 N N . SER A 1 84 ? 4.992 23.984 23.469 1 98.12 84 SER A N 1
ATOM 625 C CA . SER A 1 84 ? 6.367 23.688 23.094 1 98.12 84 SER A CA 1
ATOM 626 C C . SER A 1 84 ? 6.562 23.766 21.594 1 98.12 84 SER A C 1
ATOM 628 O O . SER A 1 84 ? 5.617 23.547 20.828 1 98.12 84 SER A O 1
ATOM 630 N N . VAL A 1 85 ? 7.715 24.188 21.172 1 98.38 85 VAL A N 1
ATOM 631 C CA . VAL A 1 85 ? 8.211 24.141 19.812 1 98.38 85 VAL A CA 1
ATOM 632 C C . VAL A 1 85 ? 9.477 23.297 19.75 1 98.38 85 VAL A C 1
ATOM 634 O O . VAL A 1 85 ? 10.508 23.656 20.297 1 98.38 85 VAL A O 1
ATOM 637 N N . THR A 1 86 ? 9.414 22.188 19.078 1 98.5 86 THR A N 1
ATOM 638 C CA . THR A 1 86 ? 10.516 21.234 19.141 1 98.5 86 THR A CA 1
ATOM 639 C C . THR A 1 86 ? 11.07 20.969 17.734 1 98.5 86 THR A C 1
ATOM 641 O O . THR A 1 86 ? 10.312 20.75 16.797 1 98.5 86 THR A O 1
ATOM 644 N N . ASN A 1 87 ? 12.391 21.141 17.578 1 97.94 87 ASN A N 1
ATOM 645 C CA . ASN A 1 87 ? 13.078 20.641 16.391 1 97.94 87 ASN A CA 1
ATOM 646 C C . ASN A 1 87 ? 13.266 19.125 16.438 1 97.94 87 ASN A C 1
ATOM 648 O O . ASN A 1 87 ? 14.086 18.625 17.203 1 97.94 87 ASN A O 1
ATOM 652 N N . ALA A 1 88 ? 12.453 18.406 15.672 1 98.12 88 ALA A N 1
ATOM 653 C CA . ALA A 1 88 ? 12.469 16.953 15.766 1 98.12 88 ALA A CA 1
ATOM 654 C C . ALA A 1 88 ? 12.109 16.297 14.43 1 98.12 88 ALA A C 1
ATOM 656 O O . ALA A 1 88 ? 11.461 16.922 13.594 1 98.12 88 ALA A O 1
ATOM 657 N N . ASP A 1 89 ? 12.617 15.102 14.242 1 98.44 89 ASP A N 1
ATOM 658 C CA . ASP A 1 89 ? 12.266 14.234 13.117 1 98.44 89 ASP A CA 1
ATOM 659 C C . ASP A 1 89 ? 10.953 13.5 13.383 1 98.44 89 ASP A C 1
ATOM 661 O O . ASP A 1 89 ? 10.805 12.828 14.406 1 98.44 89 ASP A O 1
ATOM 665 N N . MET A 1 90 ? 10.008 13.641 12.43 1 98.56 90 MET A N 1
ATOM 666 C CA . MET A 1 90 ? 8.695 13.047 12.68 1 98.56 90 MET A CA 1
ATOM 667 C C . MET A 1 90 ? 8.766 11.523 12.648 1 98.56 90 MET A C 1
ATOM 669 O O . MET A 1 90 ? 7.82 10.852 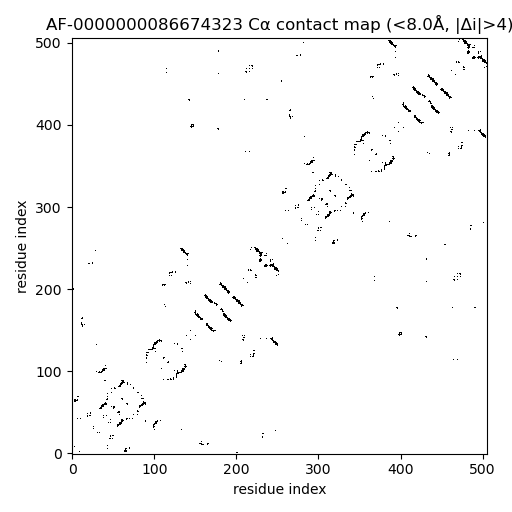13.062 1 98.56 90 MET A O 1
ATOM 673 N N . VAL A 1 91 ? 9.82 10.914 12.188 1 98.56 91 VAL A N 1
ATOM 674 C CA . VAL A 1 91 ? 9.977 9.469 12.109 1 98.56 91 VAL A CA 1
ATOM 675 C C . VAL A 1 91 ? 10.492 8.93 13.445 1 98.56 91 VAL A C 1
ATOM 677 O O . VAL A 1 91 ? 10.328 7.746 13.75 1 98.56 91 VAL A O 1
ATOM 680 N N . ALA A 1 92 ? 11.18 9.758 14.141 1 98.12 92 ALA A N 1
ATOM 681 C CA . ALA A 1 92 ? 11.766 9.359 15.422 1 98.12 92 ALA A CA 1
ATOM 682 C C . ALA A 1 92 ? 11.758 10.516 16.406 1 98.12 92 ALA A C 1
ATOM 684 O O . ALA A 1 92 ? 12.625 11.391 16.359 1 98.12 92 ALA A O 1
ATOM 685 N N . PHE A 1 93 ? 10.773 10.508 17.328 1 98.31 93 PHE A N 1
ATOM 686 C CA . PHE A 1 93 ? 10.68 11.578 18.312 1 98.31 93 PHE A CA 1
ATOM 687 C C . PHE A 1 93 ? 10.125 11.047 19.641 1 98.31 93 PHE A C 1
ATOM 689 O O . PHE A 1 93 ? 9.484 9.992 19.672 1 98.31 93 PHE A O 1
ATOM 696 N N . ASP A 1 94 ? 10.477 11.633 20.656 1 98.44 94 ASP A N 1
ATOM 697 C CA . ASP A 1 94 ? 9.938 11.445 22.016 1 98.44 94 ASP A CA 1
ATOM 698 C C . ASP A 1 94 ? 9.797 12.789 22.734 1 98.44 94 ASP A C 1
ATOM 700 O O . ASP A 1 94 ? 10.797 13.375 23.141 1 98.44 94 ASP A O 1
ATOM 704 N N . LEU A 1 95 ? 8.594 13.227 22.875 1 98.06 95 LEU A N 1
ATOM 705 C CA . LEU A 1 95 ? 8.336 14.539 23.438 1 98.06 95 LEU A CA 1
ATOM 706 C C . LEU A 1 95 ? 8.039 14.438 24.938 1 98.06 95 LEU A C 1
ATOM 708 O O . LEU A 1 95 ? 7.938 15.461 25.625 1 98.06 95 LEU A O 1
ATOM 712 N N . GLY A 1 96 ? 7.859 13.242 25.438 1 97.31 96 GLY A N 1
ATOM 713 C CA . GLY A 1 96 ? 7.695 13.008 26.859 1 97.31 96 GLY A CA 1
ATOM 714 C C . GLY A 1 96 ? 6.312 13.352 27.375 1 97.31 96 GLY A C 1
ATOM 715 O O . GLY A 1 96 ? 6.129 13.609 28.562 1 97.31 96 GLY A O 1
ATOM 716 N N . ARG A 1 97 ? 5.383 13.453 26.516 1 97.38 97 ARG A N 1
ATOM 717 C CA . ARG A 1 97 ? 4.004 13.734 26.891 1 97.38 97 ARG A CA 1
ATOM 718 C C . ARG A 1 97 ? 3.023 13.211 25.859 1 97.38 97 ARG A C 1
ATOM 720 O O . ARG A 1 97 ? 3.42 12.867 24.734 1 97.38 97 ARG A O 1
ATOM 727 N N . GLU A 1 98 ? 1.814 13.102 26.25 1 98.38 98 GLU A N 1
ATOM 728 C CA . GLU A 1 98 ? 0.741 12.672 25.359 1 98.38 98 GLU A CA 1
ATOM 729 C C . GLU A 1 98 ? -0.165 13.844 24.984 1 98.38 98 GLU A C 1
ATOM 731 O O . GLU A 1 98 ? -0.166 14.875 25.656 1 98.38 98 GLU A O 1
ATOM 736 N N . PHE A 1 99 ? -0.852 13.68 23.922 1 98.75 99 PHE A N 1
ATOM 737 C CA . PHE A 1 99 ? -1.759 14.688 23.391 1 98.75 99 PHE A CA 1
ATOM 738 C C . PHE A 1 99 ? -3.113 14.078 23.047 1 98.75 99 PHE A C 1
ATOM 740 O O . PHE A 1 99 ? -3.193 12.906 22.672 1 98.75 99 PHE A O 1
ATOM 747 N N . ASP A 1 100 ? -4.164 14.859 23.172 1 98.75 100 ASP A N 1
ATOM 748 C CA . ASP A 1 100 ? -5.496 14.422 22.781 1 98.75 100 ASP A CA 1
ATOM 749 C C . ASP A 1 100 ? -5.613 14.352 21.25 1 98.75 100 ASP A C 1
ATOM 751 O O . ASP A 1 100 ? -6.305 13.492 20.719 1 98.75 100 ASP A O 1
ATOM 755 N N . LEU A 1 101 ? -4.98 15.273 20.594 1 98.88 101 LEU A N 1
ATOM 756 C CA . LEU A 1 101 ? -5.043 15.398 19.141 1 98.88 101 LEU A CA 1
ATOM 757 C C . LEU A 1 101 ? -3.65 15.586 18.562 1 98.88 101 LEU A C 1
ATOM 759 O O . LEU A 1 101 ? -2.924 16.5 18.953 1 98.88 101 LEU A O 1
ATOM 763 N N . VAL A 1 102 ? -3.234 14.703 17.734 1 98.94 102 VAL A N 1
ATOM 764 C CA . VAL A 1 102 ? -2.045 14.859 16.906 1 98.94 102 VAL A CA 1
ATOM 765 C C . VAL A 1 102 ? -2.453 14.992 15.438 1 98.94 102 VAL A C 1
ATOM 767 O O . VAL A 1 102 ? -3.375 14.312 14.977 1 98.94 102 VAL A O 1
ATOM 770 N N . PHE A 1 103 ? -1.851 15.891 14.75 1 98.88 103 PHE A N 1
ATOM 771 C CA . PHE A 1 103 ? -2.223 16 13.352 1 98.88 103 PHE A CA 1
ATOM 772 C C . PHE A 1 103 ? -1.018 16.391 12.5 1 98.88 103 PHE A C 1
ATOM 774 O O . PHE A 1 103 ? -0.067 16.984 12.992 1 98.88 103 PHE A O 1
ATOM 781 N N . CYS A 1 104 ? -0.949 15.953 11.328 1 98.81 104 CYS A N 1
ATOM 782 C CA . CYS A 1 104 ? 0.033 16.203 10.273 1 98.81 104 CYS A CA 1
ATOM 783 C C . CYS A 1 104 ? -0.651 16.5 8.945 1 98.81 104 CYS A C 1
ATOM 785 O O . CYS A 1 104 ? -1.208 15.609 8.312 1 98.81 104 CYS A O 1
ATOM 787 N N . LEU A 1 105 ? -0.618 17.75 8.523 1 97.44 105 LEU A N 1
ATOM 788 C CA . LEU A 1 105 ? -1.44 18.219 7.41 1 97.44 105 LEU A CA 1
ATOM 789 C C . LEU A 1 105 ? -0.571 18.641 6.23 1 97.44 105 LEU A C 1
ATOM 791 O O . LEU A 1 105 ? 0.647 18.453 6.25 1 97.44 105 LEU A O 1
ATOM 795 N N . ILE A 1 106 ? -1.196 18.984 5.156 1 92.38 106 ILE A N 1
ATOM 796 C CA . ILE A 1 106 ? -0.624 19.562 3.945 1 92.38 106 ILE A CA 1
ATOM 797 C C . ILE A 1 106 ? 0.33 18.562 3.299 1 92.38 106 ILE A C 1
ATOM 799 O O . ILE A 1 106 ? 1.418 18.938 2.85 1 92.38 106 ILE A O 1
ATOM 803 N N . ASP A 1 107 ? 0.04 17.312 3.422 1 93.38 107 ASP A N 1
ATOM 804 C CA . ASP A 1 107 ? 0.721 16.203 2.766 1 93.38 107 ASP A CA 1
ATOM 805 C C . ASP A 1 107 ? 2.172 16.094 3.23 1 93.38 107 ASP A C 1
ATOM 807 O O . ASP A 1 107 ? 3.047 15.695 2.461 1 93.38 107 ASP A O 1
ATOM 811 N N . SER A 1 108 ? 2.414 16.484 4.457 1 96.19 108 SER A N 1
ATOM 812 C CA . SER A 1 108 ? 3.773 16.422 4.98 1 96.19 108 SER A CA 1
ATOM 813 C C . SER A 1 108 ? 4.238 14.977 5.129 1 96.19 108 SER A C 1
ATOM 815 O O . SER A 1 108 ? 5.441 14.703 5.148 1 96.19 108 SER A O 1
ATOM 817 N N . LEU A 1 109 ? 3.27 14.047 5.242 1 98.19 109 LEU A N 1
ATOM 818 C CA . LEU A 1 109 ? 3.627 12.641 5.359 1 98.19 109 LEU A CA 1
ATOM 819 C C . LEU A 1 109 ? 4.383 12.172 4.121 1 98.19 109 LEU A C 1
ATOM 821 O O . LEU A 1 109 ? 5.043 11.125 4.148 1 98.19 109 LEU A O 1
ATOM 825 N N . ALA A 1 110 ? 4.254 12.883 3.002 1 96.31 110 ALA A N 1
ATOM 826 C CA . ALA A 1 110 ? 4.941 12.539 1.761 1 96.31 110 ALA A CA 1
ATOM 827 C C . ALA A 1 110 ? 6.453 12.539 1.951 1 96.31 110 ALA A C 1
ATOM 829 O O . ALA A 1 110 ? 7.188 11.961 1.144 1 96.31 110 ALA A O 1
ATOM 830 N N . TYR A 1 111 ? 6.918 13.133 3.037 1 96.5 111 TYR A N 1
ATOM 831 C CA . TYR A 1 111 ? 8.352 13.234 3.262 1 96.5 111 TYR A CA 1
ATOM 832 C C . TYR A 1 111 ? 8.867 12.039 4.055 1 96.5 111 TYR A C 1
ATOM 834 O O . TYR A 1 111 ? 10.062 11.938 4.34 1 96.5 111 TYR A O 1
ATOM 842 N N . VAL A 1 112 ? 7.988 11.156 4.457 1 98.56 112 VAL A N 1
ATOM 843 C CA . VAL A 1 112 ? 8.328 9.836 4.973 1 98.56 112 VAL A CA 1
ATOM 844 C C . VAL A 1 112 ? 8.438 8.844 3.82 1 98.56 112 VAL A C 1
ATOM 846 O O . VAL A 1 112 ? 7.43 8.484 3.209 1 98.56 112 VAL A O 1
ATOM 849 N N . LEU A 1 113 ? 9.57 8.273 3.588 1 98.31 113 LEU A N 1
ATOM 850 C CA . LEU A 1 113 ? 9.875 7.855 2.225 1 98.31 113 LEU A CA 1
ATOM 851 C C . LEU A 1 113 ? 9.828 6.336 2.102 1 98.31 113 LEU A C 1
ATOM 853 O O . LEU A 1 113 ? 10.07 5.789 1.021 1 98.31 113 LEU A O 1
ATOM 857 N N . ASP A 1 114 ? 9.617 5.582 3.158 1 98.38 114 ASP A N 1
ATOM 858 C CA . ASP A 1 114 ? 9.523 4.129 3.059 1 98.38 114 ASP A CA 1
ATOM 859 C C . ASP A 1 114 ? 8.617 3.561 4.152 1 98.38 114 ASP A C 1
ATOM 861 O O . ASP A 1 114 ? 8.258 4.266 5.098 1 98.38 114 ASP A O 1
ATOM 865 N N . LEU A 1 115 ? 8.297 2.354 3.994 1 98.62 115 LEU A N 1
ATOM 866 C CA . LEU A 1 115 ? 7.332 1.704 4.879 1 98.62 115 LEU A CA 1
ATOM 867 C C . LEU A 1 115 ? 7.855 1.648 6.309 1 98.62 115 LEU A C 1
ATOM 869 O O . LEU A 1 115 ? 7.102 1.854 7.262 1 98.62 115 LEU A O 1
ATOM 873 N N . GLU A 1 116 ? 9.117 1.325 6.484 1 98.62 116 GLU A N 1
ATOM 874 C CA . GLU A 1 116 ? 9.719 1.266 7.812 1 98.62 116 GLU A CA 1
ATOM 875 C C . GLU A 1 116 ? 9.602 2.607 8.531 1 98.62 116 GLU A C 1
ATOM 877 O O . GLU A 1 116 ? 9.219 2.658 9.703 1 98.62 116 GLU A O 1
ATOM 882 N N . SER A 1 117 ? 9.922 3.662 7.809 1 98.81 117 SER A N 1
ATOM 883 C CA . SER A 1 117 ? 9.844 5 8.391 1 98.81 117 SER A CA 1
ATOM 884 C C . SER A 1 117 ? 8.398 5.383 8.703 1 98.81 117 SER A C 1
ATOM 886 O O . SER A 1 117 ? 8.133 6.035 9.719 1 98.81 117 SER A O 1
ATOM 888 N N . LEU A 1 118 ? 7.477 5.039 7.82 1 98.88 118 LEU A N 1
ATOM 889 C CA . LEU A 1 118 ? 6.07 5.316 8.086 1 98.88 118 LEU A CA 1
ATOM 890 C C . LEU A 1 118 ? 5.602 4.602 9.344 1 98.88 118 LEU A C 1
ATOM 892 O O . LEU A 1 118 ? 4.961 5.207 10.203 1 98.88 118 LEU A O 1
ATOM 896 N N . THR A 1 119 ? 5.922 3.316 9.438 1 98.81 119 THR A N 1
ATOM 897 C CA . THR A 1 119 ? 5.531 2.539 10.609 1 98.81 119 THR A CA 1
ATOM 898 C C . THR A 1 119 ? 6.148 3.123 11.875 1 98.81 119 THR A C 1
ATOM 900 O O . THR A 1 119 ? 5.48 3.229 12.906 1 98.81 119 THR A O 1
ATOM 903 N N . ALA A 1 120 ? 7.383 3.529 11.797 1 98.88 120 ALA A N 1
ATOM 904 C CA . ALA A 1 120 ? 8.062 4.148 12.93 1 98.88 120 ALA A CA 1
ATOM 905 C C . ALA A 1 120 ? 7.379 5.453 13.336 1 98.88 120 ALA A C 1
ATOM 907 O O . ALA A 1 120 ? 7.164 5.711 14.523 1 98.88 120 ALA A O 1
ATOM 908 N N . HIS A 1 121 ? 7.051 6.277 12.367 1 98.88 121 HIS A N 1
ATOM 909 C CA . HIS A 1 121 ? 6.344 7.527 12.625 1 98.88 121 HIS A CA 1
ATOM 910 C C . HIS A 1 121 ? 5.023 7.27 13.352 1 98.88 121 HIS A C 1
ATOM 912 O O . HIS A 1 121 ? 4.734 7.91 14.367 1 98.88 121 HIS A O 1
ATOM 918 N N . LEU A 1 122 ? 4.289 6.324 12.844 1 98.94 122 LEU A N 1
ATOM 919 C CA . LEU A 1 122 ? 2.979 6.023 13.406 1 98.94 122 LEU A CA 1
ATOM 920 C C . LEU A 1 122 ? 3.113 5.453 14.812 1 98.94 122 LEU A C 1
ATOM 922 O O . LEU A 1 122 ? 2.266 5.703 15.68 1 98.94 122 LEU A O 1
ATOM 926 N N . ALA A 1 123 ? 4.164 4.699 15.016 1 98.81 123 ALA A N 1
ATOM 927 C CA . ALA A 1 123 ? 4.43 4.188 16.359 1 98.81 123 ALA A CA 1
ATOM 928 C C . ALA A 1 123 ? 4.738 5.328 17.328 1 98.81 123 ALA A C 1
ATOM 930 O O . ALA A 1 123 ? 4.289 5.312 18.484 1 98.81 123 ALA A O 1
ATOM 931 N N . CYS A 1 124 ? 5.535 6.27 16.891 1 98.81 124 CYS A N 1
ATOM 932 C CA . CYS A 1 124 ? 5.809 7.445 17.703 1 98.81 124 CYS A CA 1
ATOM 933 C C . CYS A 1 124 ? 4.52 8.188 18.031 1 98.81 124 CYS A C 1
ATOM 935 O O . CYS A 1 124 ? 4.297 8.57 19.188 1 98.81 124 CYS A O 1
ATOM 937 N N . VAL A 1 125 ? 3.682 8.383 17.031 1 98.88 125 VAL A N 1
ATOM 938 C CA . VAL A 1 125 ? 2.4 9.055 17.219 1 98.88 125 VAL A CA 1
ATOM 939 C C . VAL A 1 125 ? 1.572 8.289 18.25 1 98.88 125 VAL A C 1
ATOM 941 O O . VAL A 1 125 ? 1.019 8.883 19.188 1 98.88 125 VAL A O 1
ATOM 944 N N . ARG A 1 126 ? 1.525 6.969 18.047 1 98.81 126 ARG A N 1
ATOM 945 C CA . ARG A 1 126 ? 0.76 6.129 18.969 1 98.81 126 ARG A CA 1
ATOM 946 C C . ARG A 1 126 ? 1.202 6.352 20.422 1 98.81 126 ARG A C 1
ATOM 948 O O . ARG A 1 126 ? 0.368 6.488 21.312 1 98.81 126 ARG A O 1
ATOM 955 N N . ARG A 1 127 ? 2.48 6.406 20.656 1 98.38 127 ARG A N 1
ATOM 956 C CA . ARG A 1 127 ? 3.045 6.59 21.984 1 98.38 127 ARG A CA 1
ATOM 957 C C . ARG A 1 127 ? 2.691 7.965 22.547 1 98.38 127 ARG A C 1
ATOM 959 O O . ARG A 1 127 ? 2.729 8.172 23.766 1 98.38 127 ARG A O 1
ATOM 966 N N . HIS A 1 128 ? 2.305 8.859 21.703 1 98.75 128 HIS A N 1
ATOM 967 C CA . HIS A 1 128 ? 2.076 10.242 22.125 1 98.75 128 HIS A CA 1
ATOM 968 C C . HIS A 1 128 ? 0.589 10.57 22.156 1 98.75 128 HIS A C 1
ATOM 970 O O . HIS A 1 128 ? 0.21 11.734 22.328 1 98.75 128 HIS A O 1
ATOM 976 N N . LEU A 1 129 ? -0.212 9.594 21.859 1 98.5 129 LEU A N 1
ATOM 977 C CA . LEU A 1 129 ? -1.653 9.797 21.938 1 98.5 129 LEU A CA 1
ATOM 978 C C . LEU A 1 129 ? -2.17 9.477 23.344 1 98.5 129 LEU A C 1
ATOM 980 O O . LEU A 1 129 ? -1.869 8.414 23.891 1 98.5 129 LEU A O 1
ATOM 984 N N . ALA A 1 130 ? -2.928 10.367 23.891 1 97.38 130 ALA A N 1
ATOM 985 C CA . ALA A 1 130 ? -3.65 10.102 25.125 1 97.38 130 ALA A CA 1
ATOM 986 C C . ALA A 1 130 ? -4.781 9.109 24.906 1 97.38 130 ALA A C 1
ATOM 988 O O . ALA A 1 130 ? -5.203 8.883 23.766 1 97.38 130 ALA A O 1
ATOM 989 N N . PRO A 1 131 ? -5.223 8.492 26.031 1 94.81 131 PRO A N 1
ATOM 990 C CA . PRO A 1 131 ? -6.426 7.672 25.859 1 94.81 131 PRO A CA 1
ATOM 991 C C . PRO A 1 131 ? -7.566 8.43 25.188 1 94.81 131 PRO A C 1
ATOM 993 O O . PRO A 1 131 ? -7.883 9.555 25.578 1 94.81 131 PRO A O 1
ATOM 996 N N . GLY A 1 132 ? -8.07 7.887 24.234 1 95.44 132 GLY A N 1
ATOM 997 C CA . GLY A 1 132 ? -9.164 8.531 23.516 1 95.44 132 GLY A CA 1
ATOM 998 C C . GLY A 1 132 ? -8.68 9.523 22.469 1 95.44 132 GLY A C 1
ATOM 999 O O . GLY A 1 132 ? -9.492 10.156 21.797 1 95.44 132 GLY A O 1
ATOM 1000 N N . GLY A 1 133 ? -7.336 9.648 22.359 1 98.12 133 GLY A N 1
ATOM 1001 C CA . GLY A 1 133 ? -6.762 10.594 21.406 1 98.12 133 GLY A CA 1
ATOM 1002 C C . GLY A 1 133 ? -6.879 10.141 19.969 1 98.12 133 GLY A C 1
ATOM 1003 O O . GLY A 1 133 ? -7.262 9 19.703 1 98.12 133 GLY A O 1
ATOM 1004 N N . ALA A 1 134 ? -6.621 11.07 19.062 1 98.75 134 ALA A N 1
ATOM 1005 C CA . ALA A 1 134 ? -6.695 10.773 17.641 1 98.75 134 ALA A CA 1
ATOM 1006 C C . ALA A 1 134 ? -5.535 11.422 16.891 1 98.75 134 ALA A C 1
ATOM 1008 O O . ALA A 1 134 ? -5.004 12.445 17.328 1 98.75 134 ALA A O 1
ATOM 1009 N N . TYR A 1 135 ? -5.168 10.75 15.891 1 98.94 135 TYR A N 1
ATOM 1010 C CA . TYR A 1 135 ? -4.23 11.289 14.914 1 98.94 135 TYR A CA 1
ATOM 1011 C C . TYR A 1 135 ? -4.93 11.586 13.594 1 98.94 135 TYR 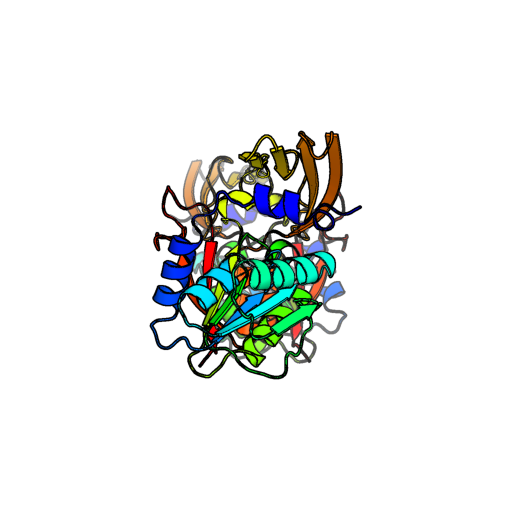A C 1
ATOM 1013 O O . TYR A 1 135 ? -5.586 10.711 13.023 1 98.94 135 TYR A O 1
ATOM 1021 N N . VAL A 1 136 ? -4.879 12.812 13.109 1 98.94 136 VAL A N 1
ATOM 1022 C CA . VAL A 1 136 ? -5.434 13.188 11.812 1 98.94 136 VAL A CA 1
ATOM 1023 C C . VAL A 1 136 ? -4.297 13.508 10.836 1 98.94 136 VAL A C 1
ATOM 1025 O O . VAL A 1 136 ? -3.461 14.367 11.109 1 98.94 136 VAL A O 1
ATOM 1028 N N . VAL A 1 137 ? -4.27 12.844 9.742 1 98.88 137 VAL A N 1
ATOM 1029 C CA . VAL A 1 137 ? -3.197 13.039 8.766 1 98.88 137 VAL A CA 1
ATOM 1030 C C . VAL A 1 137 ? -3.791 13.289 7.387 1 98.88 137 VAL A C 1
ATOM 1032 O O . VAL A 1 137 ? -4.75 12.633 6.984 1 98.88 137 VAL A O 1
ATOM 1035 N N . GLU A 1 138 ? -3.262 14.328 6.75 1 98.38 138 GLU A N 1
ATOM 1036 C CA . GLU A 1 138 ? -3.654 14.711 5.395 1 98.38 138 GLU A CA 1
ATOM 1037 C C . GLU A 1 138 ? -2.633 14.219 4.367 1 98.38 138 GLU A C 1
ATOM 1039 O O . GLU A 1 138 ? -1.449 14.555 4.461 1 98.38 138 GLU A O 1
ATOM 1044 N N . THR A 1 139 ? -3.062 13.391 3.406 1 97.62 139 THR A N 1
ATOM 1045 C CA . THR A 1 139 ? -2.211 12.938 2.314 1 97.62 139 THR A CA 1
ATOM 1046 C C . THR A 1 139 ? -2.834 13.273 0.963 1 97.62 139 THR A C 1
ATOM 1048 O O . THR A 1 139 ? -3.971 13.742 0.898 1 97.62 139 THR A O 1
ATOM 1051 N N . LEU A 1 140 ? -2.045 13.102 -0.08 1 93.38 140 LEU A N 1
ATOM 1052 C CA . LEU A 1 140 ? -2.58 13.242 -1.43 1 93.38 140 LEU A CA 1
ATOM 1053 C C . LEU A 1 140 ? -3.771 12.32 -1.643 1 93.38 140 LEU A C 1
ATOM 1055 O O . LEU A 1 140 ? -3.818 11.219 -1.081 1 93.38 140 LEU A O 1
ATOM 1059 N N . HIS A 1 141 ? -4.68 12.859 -2.426 1 94.06 141 HIS A N 1
ATOM 1060 C CA . HIS A 1 141 ? -5.754 11.961 -2.832 1 94.06 141 HIS A CA 1
ATOM 1061 C C . HIS A 1 141 ? -5.219 10.797 -3.66 1 94.06 141 HIS A C 1
ATOM 1063 O O . HIS A 1 141 ? -4.348 10.984 -4.512 1 94.06 141 HIS A O 1
ATOM 1069 N N . PRO A 1 142 ? -5.742 9.562 -3.477 1 92.81 142 PRO A N 1
ATOM 1070 C CA . PRO A 1 142 ? -5.25 8.406 -4.238 1 92.81 142 PRO A CA 1
ATOM 1071 C C . PRO A 1 142 ? -5.305 8.633 -5.746 1 92.81 142 PRO A C 1
ATOM 1073 O O . PRO A 1 142 ? -4.438 8.148 -6.48 1 92.81 142 PRO A O 1
ATOM 1076 N N . ALA A 1 143 ? -6.23 9.375 -6.227 1 88.62 143 ALA A N 1
ATOM 1077 C CA . ALA A 1 143 ? -6.371 9.641 -7.652 1 88.62 143 ALA A CA 1
ATOM 1078 C C . ALA A 1 143 ? -5.148 10.375 -8.195 1 88.62 143 ALA A C 1
ATOM 1080 O O . ALA A 1 143 ? -4.785 10.211 -9.359 1 88.62 143 ALA A O 1
ATOM 1081 N N . ASP A 1 144 ? -4.473 11.086 -7.375 1 85.56 144 ASP A N 1
ATOM 1082 C CA . ASP A 1 144 ? -3.322 11.867 -7.805 1 85.56 144 ASP A CA 1
ATOM 1083 C C . ASP A 1 144 ? -2.094 10.984 -8 1 85.56 144 ASP A C 1
ATOM 1085 O O . ASP A 1 144 ? -1.188 11.328 -8.758 1 85.56 144 ASP A O 1
ATOM 1089 N N . GLY A 1 145 ? -2.072 9.914 -7.301 1 85.62 145 GLY A N 1
ATOM 1090 C CA . GLY A 1 145 ? -0.94 9.008 -7.406 1 85.62 145 GLY A CA 1
ATOM 1091 C C . GLY A 1 145 ? -1.049 8.055 -8.586 1 85.62 145 GLY A C 1
ATOM 1092 O O . GLY A 1 145 ? -0.035 7.578 -9.102 1 85.62 145 GLY A O 1
ATOM 1093 N N . PHE A 1 146 ? -2.232 7.633 -8.836 1 80.31 146 PHE A N 1
ATOM 1094 C CA . PHE A 1 146 ? -2.447 6.676 -9.906 1 80.31 146 PHE A CA 1
ATOM 1095 C C . PHE A 1 146 ? -2.756 7.391 -11.219 1 80.31 146 PHE A C 1
ATOM 1097 O O . PHE A 1 146 ? -2.814 6.762 -12.273 1 80.31 146 PHE A O 1
ATOM 1104 N N . GLY A 1 147 ? -3.125 8.609 -11.211 1 64.31 147 GLY A N 1
ATOM 1105 C CA . GLY A 1 147 ? -3.479 9.344 -12.414 1 64.31 147 GLY A CA 1
ATOM 1106 C C . GLY A 1 147 ? -2.295 9.586 -13.328 1 64.31 147 GLY A C 1
ATOM 1107 O O . GLY A 1 147 ? -1.176 9.805 -12.867 1 64.31 147 GLY A O 1
ATOM 1108 N N . VAL A 1 148 ? -2.143 8.797 -14.422 1 48.97 148 VAL A N 1
ATOM 1109 C CA . VAL A 1 148 ? -1.181 8.695 -15.516 1 48.97 148 VAL A CA 1
ATOM 1110 C C . VAL A 1 148 ? -0.806 10.094 -16.016 1 48.97 148 VAL A C 1
ATOM 1112 O O . VAL A 1 148 ? -1.679 10.883 -16.375 1 48.97 148 VAL A O 1
ATOM 1115 N N . GLY A 1 149 ? 0.486 10.555 -16.062 1 49.09 149 GLY A N 1
ATOM 1116 C CA . GLY A 1 149 ? 1.152 11.648 -16.766 1 49.09 149 GLY A CA 1
ATOM 1117 C C . GLY A 1 149 ? 1.209 12.93 -15.953 1 49.09 149 GLY A C 1
ATOM 1118 O O . GLY A 1 149 ? 1.925 13.867 -16.312 1 49.09 149 GLY A O 1
ATOM 1119 N N . GLN A 1 150 ? 0.311 13.109 -15.023 1 50.59 150 GLN A N 1
ATOM 1120 C CA . GLN A 1 150 ? 0.297 14.477 -14.516 1 50.59 150 GLN A CA 1
ATOM 1121 C C . GLN A 1 150 ? 0.538 14.508 -13.008 1 50.59 150 GLN A C 1
ATOM 1123 O O . GLN A 1 150 ? -0.26 13.969 -12.234 1 50.59 150 GLN A O 1
ATOM 1128 N N . HIS A 1 151 ? 1.862 14.148 -12.719 1 56.28 151 HIS A N 1
ATOM 1129 C CA . HIS A 1 151 ? 2.049 14.523 -11.32 1 56.28 151 HIS A CA 1
ATOM 1130 C C . HIS A 1 151 ? 1.501 15.922 -11.055 1 56.28 151 HIS A C 1
ATOM 1132 O O . HIS A 1 151 ? 1.456 16.766 -11.961 1 56.28 151 HIS A O 1
ATOM 1138 N N . THR A 1 152 ? 0.951 16.031 -9.898 1 58.03 152 THR A N 1
ATOM 1139 C CA . THR A 1 152 ? 0.273 17.266 -9.562 1 58.03 152 THR A CA 1
ATOM 1140 C C . THR A 1 152 ? 1.261 18.438 -9.531 1 58.03 152 THR A C 1
ATOM 1142 O O . THR A 1 152 ? 2.332 18.328 -8.93 1 58.03 152 THR A O 1
ATOM 1145 N N . GLU A 1 153 ? 1.309 19.109 -10.672 1 68.06 153 GLU A N 1
ATOM 1146 C CA . GLU A 1 153 ? 1.906 20.438 -10.602 1 68.06 153 GLU A CA 1
ATOM 1147 C C . GLU A 1 153 ? 0.958 21.438 -9.938 1 68.06 153 GLU A C 1
ATOM 1149 O O . GLU A 1 153 ? -0.219 21.516 -10.289 1 68.06 153 GLU A O 1
ATOM 1154 N N . THR A 1 154 ? 1.464 21.859 -8.773 1 70.31 154 THR A N 1
ATOM 1155 C CA . THR A 1 154 ? 0.688 22.922 -8.164 1 70.31 154 THR A CA 1
ATOM 1156 C C . THR A 1 154 ? 1.426 24.25 -8.273 1 70.31 154 THR A C 1
ATOM 1158 O O . THR A 1 154 ? 2.637 24.328 -8.055 1 70.31 154 THR A O 1
ATOM 1161 N N . ASP A 1 155 ? 0.76 25.172 -8.922 1 76.06 155 ASP A N 1
ATOM 1162 C CA . ASP A 1 155 ? 1.26 26.531 -9.109 1 76.06 155 ASP A CA 1
ATOM 1163 C C . ASP A 1 155 ? 0.289 27.547 -8.523 1 76.06 155 ASP A C 1
ATOM 1165 O O . ASP A 1 155 ? -0.85 27.672 -8.984 1 76.06 155 ASP A O 1
ATOM 1169 N N . TRP A 1 156 ? 0.81 28.156 -7.41 1 74.56 156 TRP A N 1
ATOM 1170 C CA . TRP A 1 156 ? -0.063 29.188 -6.859 1 74.56 156 TRP A CA 1
ATOM 1171 C C . TRP A 1 156 ? 0.738 30.422 -6.457 1 74.56 156 TRP A C 1
ATOM 1173 O O . TRP A 1 156 ? 1.96 30.359 -6.301 1 74.56 156 TRP A O 1
ATOM 1183 N N . THR A 1 157 ? 0.092 31.609 -6.566 1 75.38 157 THR A N 1
ATOM 1184 C CA . THR A 1 157 ? 0.688 32.875 -6.215 1 75.38 157 THR A CA 1
ATOM 1185 C C . THR A 1 157 ? -0.102 33.562 -5.098 1 75.38 157 THR A C 1
ATOM 1187 O O . THR A 1 157 ? -1.335 33.531 -5.102 1 75.38 157 THR A O 1
ATOM 1190 N N . VAL A 1 158 ? 0.686 33.969 -4.082 1 72.81 158 VAL A N 1
ATOM 1191 C CA . VAL A 1 158 ? 0.08 34.781 -3.023 1 72.81 158 VAL A CA 1
ATOM 1192 C C . VAL A 1 158 ? 0.686 36.188 -3.027 1 72.81 158 VAL A C 1
ATOM 1194 O O . VAL A 1 158 ? 1.893 36.344 -3.223 1 72.81 158 VAL A O 1
ATOM 1197 N N . GLU A 1 159 ? -0.165 37.25 -2.99 1 77.69 159 GLU A N 1
ATOM 1198 C CA . GLU A 1 159 ? 0.287 38.625 -2.92 1 77.69 159 GLU A CA 1
ATOM 1199 C C . GLU A 1 159 ? -0.25 39.344 -1.672 1 77.69 159 GLU A C 1
ATOM 1201 O O . GLU A 1 159 ? -1.441 39.25 -1.367 1 77.69 159 GLU A O 1
ATOM 1206 N N . ARG A 1 160 ? 0.688 39.844 -0.861 1 76.62 160 ARG A N 1
ATOM 1207 C CA . ARG A 1 160 ? 0.341 40.625 0.326 1 76.62 160 ARG A CA 1
ATOM 1208 C C . ARG A 1 160 ? 1.337 41.75 0.55 1 76.62 160 ARG A C 1
ATOM 1210 O O . ARG A 1 160 ? 2.551 41.562 0.522 1 76.62 160 ARG A O 1
ATOM 1217 N N . ASP A 1 161 ? 0.83 43 0.813 1 77.38 161 ASP A N 1
ATOM 1218 C CA . ASP A 1 161 ? 1.619 44.156 1.186 1 77.38 161 ASP A CA 1
ATOM 1219 C C . ASP A 1 161 ? 2.762 44.375 0.198 1 77.38 161 ASP A C 1
ATOM 1221 O O . ASP A 1 161 ? 3.9 44.625 0.604 1 77.38 161 ASP A O 1
ATOM 1225 N N . GLY A 1 162 ? 2.484 44.125 -1.038 1 77.81 162 GLY A N 1
ATOM 1226 C CA . GLY A 1 162 ? 3.445 44.406 -2.088 1 77.81 162 GLY A CA 1
ATOM 1227 C C . GLY A 1 162 ? 4.422 43.281 -2.342 1 77.81 162 GLY A C 1
ATOM 1228 O O . GLY A 1 162 ? 5.266 43.375 -3.234 1 77.81 162 GLY A O 1
ATOM 1229 N N . VAL A 1 163 ? 4.305 42.25 -1.493 1 77.06 163 VAL A N 1
ATOM 1230 C CA . VAL A 1 163 ? 5.168 41.094 -1.688 1 77.06 163 VAL A CA 1
ATOM 1231 C C . VAL A 1 163 ? 4.414 40 -2.451 1 77.06 163 VAL A C 1
ATOM 1233 O O . VAL A 1 163 ? 3.266 39.688 -2.127 1 77.06 163 VAL A O 1
ATOM 1236 N N . ARG A 1 164 ? 5.066 39.531 -3.506 1 81.75 164 ARG A N 1
ATOM 1237 C CA . ARG A 1 164 ? 4.5 38.438 -4.289 1 81.75 164 ARG A CA 1
ATOM 1238 C C . ARG A 1 164 ? 5.324 37.188 -4.129 1 81.75 164 ARG A C 1
ATOM 1240 O O . ARG A 1 164 ? 6.543 37.188 -4.309 1 81.75 164 ARG A O 1
ATOM 1247 N N . VAL A 1 165 ? 4.664 36.125 -3.73 1 79.56 165 VAL A N 1
ATOM 1248 C CA . VAL A 1 165 ? 5.316 34.812 -3.605 1 79.56 165 VAL A CA 1
ATOM 1249 C C . VAL A 1 165 ? 4.637 33.812 -4.527 1 79.56 165 VAL A C 1
ATOM 1251 O O . VAL A 1 165 ? 3.441 33.531 -4.383 1 79.56 165 VAL A O 1
ATOM 1254 N N . ARG A 1 166 ? 5.41 33.312 -5.449 1 80.25 166 ARG A N 1
ATOM 1255 C CA . ARG A 1 166 ? 4.93 32.25 -6.324 1 80.25 166 ARG A CA 1
ATOM 1256 C C . ARG A 1 166 ? 5.59 30.922 -5.98 1 80.25 166 ARG A C 1
ATOM 1258 O O . ARG A 1 166 ? 6.812 30.844 -5.887 1 80.25 166 ARG A O 1
ATOM 1265 N N . VAL A 1 167 ? 4.762 29.891 -5.754 1 78.38 167 VAL A N 1
ATOM 1266 C CA . VAL A 1 167 ? 5.258 28.562 -5.453 1 78.38 167 VAL A CA 1
ATOM 1267 C C . VAL A 1 167 ? 4.871 27.594 -6.578 1 78.38 167 VAL A C 1
ATOM 1269 O O . VAL A 1 167 ? 3.713 27.562 -6.996 1 78.38 167 VAL A O 1
ATOM 1272 N N . ARG A 1 168 ? 5.879 27.016 -7.148 1 79.44 168 ARG A N 1
ATOM 1273 C CA . ARG A 1 168 ? 5.676 25.891 -8.062 1 79.44 168 ARG A CA 1
ATOM 1274 C C . ARG A 1 168 ? 6.129 24.578 -7.43 1 79.44 168 ARG A C 1
ATOM 1276 O O . ARG A 1 168 ? 7.309 24.406 -7.109 1 79.44 168 ARG A O 1
ATOM 1283 N N . TRP A 1 169 ? 5.129 23.797 -7.203 1 78.31 169 TRP A N 1
ATOM 1284 C CA . TRP A 1 169 ? 5.41 22.5 -6.602 1 78.31 169 TRP A CA 1
ATOM 1285 C C . TRP A 1 169 ? 5.332 21.391 -7.641 1 78.31 169 TRP A C 1
ATOM 1287 O O . TRP A 1 169 ? 4.242 21.016 -8.086 1 78.31 169 TRP A O 1
ATOM 1297 N N . GLY A 1 170 ? 6.5 20.875 -7.977 1 78.06 170 GLY A N 1
ATOM 1298 C CA . GLY A 1 170 ? 6.602 19.875 -9.031 1 78.06 170 GLY A CA 1
ATOM 1299 C C . GLY A 1 170 ? 6.512 20.469 -10.422 1 78.06 170 GLY A C 1
ATOM 1300 O O . GLY A 1 170 ? 6.121 21.625 -10.586 1 78.06 170 GLY A O 1
ATOM 1301 N N . GLN A 1 171 ? 7.031 19.75 -11.477 1 74.44 171 GLN A N 1
ATOM 1302 C CA . GLN A 1 171 ? 7.012 20.203 -12.867 1 74.44 171 GLN A CA 1
ATOM 1303 C C . GLN A 1 171 ? 6.062 19.344 -13.703 1 74.44 171 GLN A C 1
ATOM 1305 O O . GLN A 1 171 ? 5.906 19.578 -14.898 1 74.44 171 GLN A O 1
ATOM 1310 N N . GLY A 1 172 ? 5.34 18.547 -13.078 1 69.12 172 GLY A N 1
ATOM 1311 C CA . GLY A 1 172 ? 4.32 17.734 -13.734 1 69.12 172 GLY A CA 1
ATOM 1312 C C . GLY A 1 172 ? 4.895 16.562 -14.5 1 69.12 172 GLY A C 1
ATOM 1313 O O . GLY A 1 172 ? 4.191 15.578 -14.758 1 69.12 172 GLY A O 1
ATOM 1314 N N . ASP A 1 173 ? 6.109 16.609 -14.828 1 74.06 173 ASP A N 1
ATOM 1315 C CA . ASP A 1 173 ? 6.68 15.539 -15.648 1 74.06 173 ASP A CA 1
ATOM 1316 C C . ASP A 1 173 ? 7.68 14.711 -14.844 1 74.06 173 ASP A C 1
ATOM 1318 O O . ASP A 1 173 ? 8.344 13.828 -15.391 1 74.06 173 ASP A O 1
ATOM 1322 N N . GLU A 1 174 ? 7.688 15.023 -13.633 1 82.88 174 GLU A N 1
ATOM 1323 C CA . GLU A 1 174 ? 8.625 14.25 -12.82 1 82.88 174 GLU A CA 1
ATOM 1324 C C . GLU A 1 174 ? 8.125 12.828 -12.609 1 82.88 174 GLU A C 1
ATOM 1326 O O . GLU A 1 174 ? 7 12.617 -12.148 1 82.88 174 GLU A O 1
ATOM 1331 N N . PRO A 1 175 ? 8.938 11.945 -13.023 1 83.25 175 PRO A N 1
ATOM 1332 C CA . PRO A 1 175 ? 8.484 10.555 -12.922 1 83.25 175 PRO A CA 1
ATOM 1333 C C . PRO A 1 175 ? 8.461 10.047 -11.477 1 83.25 175 PRO A C 1
ATOM 1335 O O . PRO A 1 175 ? 9.297 10.445 -10.664 1 83.25 175 PRO A O 1
ATOM 1338 N N . MET A 1 176 ? 7.484 9.344 -11.18 1 89.44 176 MET A N 1
ATOM 1339 C CA . MET A 1 176 ? 7.461 8.578 -9.938 1 89.44 176 MET A CA 1
ATOM 1340 C C . MET A 1 176 ? 8.078 7.195 -10.141 1 89.44 176 MET A C 1
ATOM 1342 O O . MET A 1 176 ? 7.762 6.504 -11.109 1 89.44 176 MET A O 1
ATOM 1346 N N . ASP A 1 177 ? 9.039 6.836 -9.273 1 92 177 ASP A N 1
ATOM 1347 C CA . ASP A 1 177 ? 9.492 5.449 -9.266 1 92 177 ASP A CA 1
ATOM 1348 C C . ASP A 1 177 ? 8.367 4.504 -8.844 1 92 177 ASP A C 1
ATOM 1350 O O . ASP A 1 177 ? 7.875 4.578 -7.715 1 92 177 ASP A O 1
ATOM 1354 N N . PRO A 1 178 ? 7.977 3.65 -9.711 1 91.06 178 PRO A N 1
ATOM 1355 C CA . PRO A 1 178 ? 6.789 2.85 -9.391 1 91.06 178 PRO A CA 1
ATOM 1356 C C . PRO A 1 178 ? 7.047 1.821 -8.297 1 91.06 178 PRO A C 1
ATOM 1358 O O . PRO A 1 178 ? 6.102 1.314 -7.684 1 91.06 178 PRO A O 1
ATOM 1361 N N . VAL A 1 179 ? 8.281 1.455 -8.047 1 94.5 179 VAL A N 1
ATOM 1362 C CA . VAL A 1 179 ? 8.617 0.453 -7.043 1 94.5 179 VAL A CA 1
ATOM 1363 C C . VAL A 1 179 ? 8.625 1.097 -5.656 1 94.5 179 VAL A C 1
ATOM 1365 O O . VAL A 1 179 ? 7.996 0.587 -4.727 1 94.5 179 VAL A O 1
ATOM 1368 N N . THR A 1 180 ? 9.211 2.291 -5.59 1 95.88 180 THR A N 1
ATOM 1369 C CA . THR A 1 180 ? 9.352 2.949 -4.293 1 95.88 180 THR A CA 1
ATOM 1370 C C . THR A 1 180 ? 8.242 3.969 -4.078 1 95.88 180 THR A C 1
ATOM 1372 O O . THR A 1 180 ? 8.031 4.438 -2.957 1 95.88 180 THR A O 1
ATOM 1375 N N . GLN A 1 181 ? 7.613 4.398 -5.188 1 94.88 181 GLN A N 1
ATOM 1376 C CA . GLN A 1 181 ? 6.562 5.41 -5.176 1 94.88 181 GLN A CA 1
ATOM 1377 C C . GLN A 1 181 ? 7.113 6.773 -4.766 1 94.88 181 GLN A C 1
ATOM 1379 O O . GLN A 1 181 ? 6.391 7.602 -4.207 1 94.88 181 GLN A O 1
ATOM 1384 N N . VAL A 1 182 ? 8.414 6.98 -4.98 1 94.62 182 VAL A N 1
ATOM 1385 C CA . VAL A 1 182 ? 9.078 8.242 -4.66 1 94.62 182 VAL A CA 1
ATOM 1386 C C . VAL A 1 182 ? 9.258 9.07 -5.93 1 94.62 182 VAL A C 1
ATOM 1388 O O . VAL A 1 182 ? 9.609 8.539 -6.984 1 94.62 182 VAL A O 1
ATOM 1391 N N . THR A 1 183 ? 8.906 10.297 -5.855 1 91.38 183 THR A N 1
ATOM 1392 C CA . THR A 1 183 ? 9.195 11.297 -6.875 1 91.38 183 THR A CA 1
ATOM 1393 C C . THR A 1 183 ? 10.148 12.359 -6.336 1 91.38 183 THR A C 1
ATOM 1395 O O . THR A 1 183 ? 10.055 12.758 -5.172 1 91.38 183 THR A O 1
ATOM 1398 N N . ASN A 1 184 ? 11.047 12.75 -7.148 1 91.81 184 ASN A N 1
ATOM 1399 C CA . ASN A 1 184 ? 11.859 13.922 -6.844 1 91.81 184 ASN A CA 1
ATOM 1400 C C . ASN A 1 184 ? 11.273 15.18 -7.477 1 91.81 184 ASN A C 1
ATOM 1402 O O . ASN A 1 184 ? 11.523 15.461 -8.656 1 91.81 184 ASN A O 1
ATOM 1406 N N . ALA A 1 185 ? 10.539 15.875 -6.676 1 86.69 185 ALA A N 1
ATOM 1407 C CA . ALA A 1 185 ? 9.82 17.047 -7.176 1 86.69 185 ALA A CA 1
ATOM 1408 C C . ALA A 1 185 ? 10.656 18.312 -7.031 1 86.69 185 ALA A C 1
ATOM 1410 O O . ALA A 1 185 ? 11.273 18.547 -5.988 1 86.69 185 ALA A O 1
ATOM 1411 N N . VAL A 1 186 ? 10.695 19.062 -8.086 1 86 186 VAL A N 1
ATOM 1412 C CA . VAL A 1 186 ? 11.352 20.359 -8.031 1 86 186 VAL A CA 1
ATOM 1413 C C . VAL A 1 186 ? 10.367 21.406 -7.508 1 86 186 VAL A C 1
ATOM 1415 O O . VAL A 1 186 ? 9.266 21.547 -8.031 1 86 186 VAL A O 1
ATOM 1418 N N . VAL A 1 187 ? 10.773 21.984 -6.461 1 82.75 187 VAL A N 1
ATOM 1419 C CA . VAL A 1 187 ? 9.953 23.031 -5.863 1 82.75 187 VAL A CA 1
ATOM 1420 C C . VAL A 1 187 ? 10.664 24.391 -6 1 82.75 187 VAL A C 1
ATOM 1422 O O . VAL A 1 187 ? 11.844 24.516 -5.664 1 82.75 187 VAL A O 1
ATOM 1425 N N . THR A 1 188 ? 9.945 25.297 -6.598 1 83.25 188 THR A N 1
ATOM 1426 C CA . THR A 1 188 ? 10.484 26.641 -6.762 1 83.25 188 THR A CA 1
ATOM 1427 C C . THR A 1 188 ? 9.633 27.656 -6.016 1 83.25 188 THR A C 1
ATOM 1429 O O . THR A 1 188 ? 8.398 27.578 -6.031 1 83.25 188 THR A O 1
ATOM 1432 N N . ILE A 1 189 ? 10.234 28.516 -5.324 1 80.38 189 ILE A N 1
ATOM 1433 C CA . ILE A 1 189 ? 9.594 29.656 -4.684 1 80.38 189 ILE A CA 1
ATOM 1434 C C . ILE A 1 189 ? 10.227 30.953 -5.184 1 80.38 189 ILE A C 1
ATOM 1436 O O . ILE A 1 189 ? 11.438 31.156 -5.055 1 80.38 189 ILE A O 1
ATOM 1440 N N . ASP A 1 190 ? 9.406 31.75 -5.836 1 82.5 190 ASP A N 1
ATOM 1441 C CA . ASP A 1 190 ? 9.836 33.062 -6.305 1 82.5 190 ASP A CA 1
ATOM 1442 C C . ASP A 1 190 ? 9.242 34.156 -5.441 1 82.5 190 ASP A C 1
ATOM 1444 O O . ASP A 1 190 ? 8.023 34.25 -5.281 1 82.5 190 ASP A O 1
ATOM 1448 N N . VAL A 1 191 ? 10.125 34.906 -4.836 1 79.12 191 VAL A N 1
ATOM 1449 C CA . VAL A 1 191 ? 9.688 36.031 -4.016 1 79.12 191 VAL A CA 1
ATOM 1450 C C . VAL A 1 191 ? 10.078 37.344 -4.68 1 79.12 191 VAL A C 1
ATOM 1452 O O . VAL A 1 191 ? 11.219 37.5 -5.137 1 79.12 191 VAL A O 1
ATOM 1455 N N . CYS A 1 192 ? 9.062 38.219 -4.883 1 80.56 192 CYS A N 1
ATOM 1456 C CA . CYS A 1 192 ? 9.305 39.531 -5.426 1 80.56 192 CYS A CA 1
ATOM 1457 C C . CYS A 1 192 ? 8.648 40.594 -4.559 1 80.56 192 CYS A C 1
ATOM 1459 O O . CYS A 1 192 ? 7.551 40.406 -4.039 1 80.56 192 CYS A O 1
ATOM 1461 N N . GLY A 1 193 ? 9.328 41.75 -4.441 1 76.06 193 GLY A N 1
ATOM 1462 C CA . GLY A 1 193 ? 8.789 42.875 -3.689 1 76.06 193 GLY A CA 1
ATOM 1463 C C . GLY A 1 193 ? 9.844 43.594 -2.867 1 76.06 193 GLY A C 1
ATOM 1464 O O . GLY A 1 193 ? 11.031 43.531 -3.182 1 76.06 193 GLY A O 1
ATOM 1465 N N . PRO A 1 194 ? 9.234 44.312 -2.051 1 74.81 194 PRO A N 1
ATOM 1466 C CA . PRO A 1 194 ? 10.148 45.156 -1.255 1 74.81 194 PRO A CA 1
ATOM 1467 C C . PRO A 1 194 ? 11.242 44.312 -0.584 1 74.81 194 PRO A C 1
ATOM 1469 O O . PRO A 1 194 ? 12.281 44.875 -0.198 1 74.81 194 PRO A O 1
ATOM 1472 N N . TRP A 1 195 ? 10.898 43.031 -0.502 1 66.88 195 TRP A N 1
ATOM 1473 C CA . TRP A 1 195 ? 11.891 42.156 0.108 1 66.88 195 TRP A CA 1
ATOM 1474 C C . TRP A 1 195 ? 12.992 41.812 -0.888 1 66.88 195 TRP A C 1
ATOM 1476 O O . TRP A 1 195 ? 13.969 41.125 -0.535 1 66.88 195 TRP A O 1
ATOM 1486 N N . GLY A 1 196 ? 12.945 42.312 -2.111 1 71.5 196 GLY A N 1
ATOM 1487 C CA . GLY A 1 196 ? 13.859 41.906 -3.174 1 71.5 196 GLY A CA 1
ATOM 1488 C C . GLY A 1 196 ? 13.375 40.719 -3.982 1 71.5 196 GLY A C 1
ATOM 1489 O O . GLY A 1 196 ? 12.281 40.219 -3.746 1 71.5 196 GLY A O 1
ATOM 1490 N N . GLU A 1 197 ? 14.094 40.469 -5.09 1 78.19 197 GLU A N 1
ATOM 1491 C CA . GLU A 1 197 ? 13.805 39.281 -5.914 1 78.19 197 GLU A CA 1
ATOM 1492 C C . GLU A 1 197 ? 14.656 38.094 -5.5 1 78.19 197 GLU A C 1
ATOM 1494 O O . GLU A 1 197 ? 15.875 38.219 -5.363 1 78.19 197 GLU A O 1
ATOM 1499 N N . GLN A 1 198 ? 14.016 37.125 -4.934 1 79.88 198 GLN A N 1
ATOM 1500 C CA . GLN A 1 198 ? 14.711 35.906 -4.559 1 79.88 198 GLN A CA 1
ATOM 1501 C C . GLN A 1 198 ? 14.047 34.688 -5.184 1 79.88 198 GLN A C 1
ATOM 1503 O O . GLN A 1 198 ? 12.82 34.594 -5.273 1 79.88 198 GLN A O 1
ATOM 1508 N N . ARG A 1 199 ? 14.875 33.812 -5.871 1 82.06 199 ARG A N 1
ATOM 1509 C CA . ARG A 1 199 ? 14.391 32.531 -6.383 1 82.06 199 ARG A CA 1
ATOM 1510 C C . ARG A 1 199 ? 15.047 31.375 -5.652 1 82.06 199 ARG A C 1
ATOM 1512 O O . ARG A 1 199 ? 16.281 31.312 -5.555 1 82.06 199 ARG A O 1
ATOM 1519 N N . ILE A 1 200 ? 14.211 30.609 -5.035 1 80.25 200 ILE A N 1
ATOM 1520 C CA . ILE A 1 200 ? 14.695 29.406 -4.371 1 80.25 200 ILE A CA 1
ATOM 1521 C C . ILE A 1 200 ? 14.203 28.172 -5.125 1 80.25 200 ILE A C 1
ATOM 1523 O O . ILE A 1 200 ? 13.031 28.094 -5.508 1 80.25 200 ILE A O 1
ATOM 1527 N N . GLU A 1 201 ? 15.109 27.312 -5.484 1 83.5 201 GLU A N 1
ATOM 1528 C CA . GLU A 1 201 ? 14.789 26.047 -6.125 1 83.5 201 GLU A CA 1
ATOM 1529 C C . GLU A 1 201 ? 15.367 24.875 -5.336 1 83.5 201 GLU A C 1
ATOM 1531 O O . GLU A 1 201 ? 16.531 24.906 -4.934 1 83.5 201 GLU A O 1
ATOM 1536 N N . GLU A 1 202 ? 14.445 23.969 -5.027 1 84.62 202 GLU A N 1
ATOM 1537 C CA . GLU A 1 202 ? 14.867 22.781 -4.285 1 84.62 202 GLU A CA 1
ATOM 1538 C C . GLU A 1 202 ? 14.219 21.516 -4.852 1 84.62 202 GLU A C 1
ATOM 1540 O O . GLU A 1 202 ? 13.078 21.547 -5.316 1 84.62 202 GLU A O 1
ATOM 1545 N N . THR A 1 203 ? 15.023 20.5 -4.934 1 88.62 203 THR A N 1
ATOM 1546 C CA . THR A 1 203 ? 14.492 19.172 -5.246 1 88.62 203 THR A CA 1
ATOM 1547 C C . THR A 1 203 ? 14.242 18.375 -3.971 1 88.62 203 THR A C 1
ATOM 1549 O O . THR A 1 203 ? 15.125 18.266 -3.119 1 88.62 203 THR A O 1
ATOM 1552 N N . MET A 1 204 ? 12.992 18 -3.867 1 90 204 MET A N 1
ATOM 1553 C CA . MET A 1 204 ? 12.625 17.25 -2.664 1 90 204 MET A CA 1
ATOM 1554 C C . MET A 1 204 ? 12.031 15.898 -3.025 1 90 204 MET A C 1
ATOM 1556 O O . MET A 1 204 ? 11.227 15.789 -3.951 1 90 204 MET A O 1
ATOM 1560 N N . ALA A 1 205 ? 12.469 14.906 -2.242 1 94.06 205 ALA A N 1
ATOM 1561 C CA . ALA A 1 205 ? 11.883 13.578 -2.398 1 94.06 205 ALA A CA 1
ATOM 1562 C C . ALA A 1 205 ? 10.547 13.484 -1.673 1 94.06 205 ALA A C 1
ATOM 1564 O O . ALA A 1 205 ? 10.43 13.875 -0.509 1 94.06 205 ALA A O 1
ATOM 1565 N N . GLN A 1 206 ? 9.578 13.047 -2.383 1 94.25 206 GLN A N 1
ATOM 1566 C CA . GLN A 1 206 ? 8.25 12.812 -1.828 1 94.25 206 GLN A CA 1
ATOM 1567 C C . GLN A 1 206 ? 7.734 11.43 -2.203 1 94.25 206 GLN A C 1
ATOM 1569 O O . GLN A 1 206 ? 8.023 10.922 -3.289 1 94.25 206 GLN A O 1
ATOM 1574 N N . ARG A 1 207 ? 7.027 10.891 -1.323 1 96.38 207 ARG A N 1
ATOM 1575 C CA . ARG A 1 207 ? 6.469 9.562 -1.569 1 96.38 207 ARG A CA 1
ATOM 1576 C C . ARG A 1 207 ? 4.945 9.609 -1.599 1 96.38 207 ARG A C 1
ATOM 1578 O O . ARG A 1 207 ? 4.324 10.289 -0.781 1 96.38 207 ARG A O 1
ATOM 1585 N N . PHE A 1 208 ? 4.391 8.883 -2.537 1 94.62 208 PHE A N 1
ATOM 1586 C CA . PHE A 1 208 ? 2.949 8.68 -2.598 1 94.62 208 PHE A CA 1
ATOM 1587 C C . PHE A 1 208 ? 2.539 7.48 -1.745 1 94.62 208 PHE A C 1
ATOM 1589 O O . PHE A 1 208 ? 3.123 6.402 -1.859 1 94.62 208 PHE A O 1
ATOM 1596 N N . TRP A 1 209 ? 1.59 7.629 -0.807 1 97.25 209 TRP A N 1
ATOM 1597 C CA . TRP A 1 209 ? 1.033 6.555 0.006 1 97.25 209 TRP A CA 1
ATOM 1598 C C . TRP A 1 209 ? -0.375 6.195 -0.457 1 97.25 209 TRP A C 1
ATOM 1600 O O . TRP A 1 209 ? -1.231 7.07 -0.597 1 97.25 209 TRP A O 1
ATOM 1610 N N . THR A 1 210 ? -0.624 4.953 -0.696 1 97.19 210 THR A N 1
ATOM 1611 C CA . THR A 1 210 ? -1.982 4.504 -0.978 1 97.19 210 THR A CA 1
ATOM 1612 C C . THR A 1 210 ? -2.799 4.406 0.308 1 97.19 210 THR A C 1
ATOM 1614 O O . THR A 1 210 ? -2.238 4.418 1.406 1 97.19 210 THR A O 1
ATOM 1617 N N . ARG A 1 211 ? -4.109 4.328 0.098 1 97.94 211 ARG A N 1
ATOM 1618 C CA . ARG A 1 211 ? -5.027 4.18 1.223 1 97.94 211 ARG A CA 1
ATOM 1619 C C . ARG A 1 211 ? -4.668 2.961 2.064 1 97.94 211 ARG A C 1
ATOM 1621 O O . ARG A 1 211 ? -4.566 3.055 3.289 1 97.94 211 ARG A O 1
ATOM 1628 N N . ASP A 1 212 ? -4.406 1.852 1.436 1 98.38 212 ASP A N 1
ATOM 1629 C CA . ASP A 1 212 ? -4.246 0.601 2.17 1 98.38 212 ASP A CA 1
ATOM 1630 C C . ASP A 1 212 ? -2.826 0.468 2.721 1 98.38 212 ASP A C 1
ATOM 1632 O O . ASP A 1 212 ? -2.594 -0.274 3.678 1 98.38 212 ASP A O 1
ATOM 1636 N N . GLU A 1 213 ? -1.857 1.137 2.133 1 98.56 213 GLU A N 1
ATOM 1637 C CA . GLU A 1 213 ? -0.55 1.209 2.777 1 98.56 213 GLU A CA 1
ATOM 1638 C C . GLU A 1 213 ? -0.641 1.909 4.129 1 98.56 213 GLU A C 1
ATOM 1640 O O . GLU A 1 213 ? -0.061 1.445 5.113 1 98.56 213 GLU A O 1
ATOM 1645 N N . LEU A 1 214 ? -1.355 3.049 4.137 1 98.81 214 LEU A N 1
ATOM 1646 C CA . LEU A 1 214 ? -1.539 3.766 5.395 1 98.81 214 LEU A CA 1
ATOM 1647 C C . LEU A 1 214 ? -2.299 2.908 6.402 1 98.81 214 LEU A C 1
ATOM 1649 O O . LEU A 1 214 ? -1.917 2.834 7.57 1 98.81 214 LEU A O 1
ATOM 1653 N N . ARG A 1 215 ? -3.336 2.24 5.973 1 98.81 215 ARG A N 1
ATOM 1654 C CA . ARG A 1 215 ? -4.137 1.396 6.855 1 98.81 215 ARG A CA 1
ATOM 1655 C C . ARG A 1 215 ? -3.301 0.26 7.434 1 98.81 215 ARG A C 1
ATOM 1657 O O . ARG A 1 215 ? -3.359 -0.012 8.633 1 98.81 215 ARG A O 1
ATOM 1664 N N . ALA A 1 216 ? -2.559 -0.376 6.586 1 98.88 216 ALA A N 1
ATOM 1665 C CA . ALA A 1 216 ? -1.739 -1.496 7.039 1 98.88 216 ALA A CA 1
ATOM 1666 C C . ALA A 1 216 ? -0.642 -1.023 7.988 1 98.88 216 ALA A C 1
ATOM 1668 O O . ALA A 1 216 ? -0.407 -1.639 9.031 1 98.88 216 ALA A O 1
ATOM 1669 N N . ALA A 1 217 ? 0.012 0.06 7.621 1 98.88 217 ALA A N 1
ATOM 1670 C CA . ALA A 1 217 ? 1.063 0.603 8.477 1 98.88 217 ALA A CA 1
ATOM 1671 C C . ALA A 1 217 ? 0.506 1.018 9.836 1 98.88 217 ALA A C 1
ATOM 1673 O O . ALA A 1 217 ? 1.161 0.834 10.867 1 98.88 217 ALA A O 1
ATOM 1674 N N . ALA A 1 218 ? -0.667 1.645 9.812 1 98.88 218 ALA A N 1
ATOM 1675 C CA . ALA A 1 218 ? -1.318 2.025 11.062 1 98.88 218 ALA A CA 1
ATOM 1676 C C . ALA A 1 218 ? -1.505 0.817 11.977 1 98.88 218 ALA A C 1
ATOM 1678 O O . ALA A 1 218 ? -1.174 0.87 13.164 1 98.88 218 ALA A O 1
ATOM 1679 N N . ARG A 1 219 ? -1.942 -0.281 11.438 1 98.69 219 ARG A N 1
ATOM 1680 C CA . ARG A 1 219 ? -2.174 -1.486 12.227 1 98.69 219 ARG A CA 1
ATOM 1681 C C . ARG A 1 219 ? -0.866 -2.031 12.789 1 98.69 219 ARG A C 1
ATOM 1683 O O . ARG A 1 219 ? -0.818 -2.482 13.938 1 98.69 219 ARG A O 1
ATOM 1690 N N . LEU A 1 220 ? 0.14 -1.998 11.992 1 98.5 220 LEU A N 1
ATOM 1691 C CA . LEU A 1 220 ? 1.448 -2.449 12.453 1 98.5 220 LEU A CA 1
ATOM 1692 C C . LEU A 1 220 ? 1.92 -1.62 13.648 1 98.5 220 LEU A C 1
ATOM 1694 O O . LEU A 1 220 ? 2.658 -2.117 14.5 1 98.5 220 LEU A O 1
ATOM 1698 N N . ALA A 1 221 ? 1.456 -0.365 13.703 1 98.56 221 ALA A N 1
ATOM 1699 C CA . ALA A 1 221 ? 1.892 0.56 14.75 1 98.56 221 ALA A CA 1
ATOM 1700 C C . ALA A 1 221 ? 0.896 0.593 15.906 1 98.56 221 ALA A C 1
ATOM 1702 O O . ALA A 1 221 ? 1.021 1.413 16.812 1 98.56 221 ALA A O 1
ATOM 1703 N N . GLY A 1 222 ? -0.112 -0.238 15.852 1 98.06 222 GLY A N 1
ATOM 1704 C CA . GLY A 1 222 ? -1.1 -0.274 16.922 1 98.06 222 GLY A CA 1
ATOM 1705 C C . GLY A 1 222 ? -2.17 0.792 16.781 1 98.06 222 GLY A C 1
ATOM 1706 O O . GLY A 1 222 ? -2.781 1.198 17.766 1 98.06 222 GLY A O 1
ATOM 1707 N N . LEU A 1 223 ? -2.352 1.318 15.633 1 98.75 223 LEU A N 1
ATOM 1708 C CA . LEU A 1 223 ? -3.402 2.277 15.312 1 98.75 223 LEU A CA 1
ATOM 1709 C C . LEU A 1 223 ? -4.395 1.687 14.312 1 98.75 223 LEU A C 1
ATOM 1711 O O . LEU A 1 223 ? -4.121 0.652 13.703 1 98.75 223 LEU A O 1
ATOM 1715 N N . GLU A 1 224 ? -5.52 2.271 14.219 1 98.38 224 GLU A N 1
ATOM 1716 C CA . GLU A 1 224 ? -6.539 1.927 13.234 1 98.38 224 GLU A CA 1
ATOM 1717 C C . GLU A 1 224 ? -7.094 3.176 12.555 1 98.38 224 GLU A C 1
ATOM 1719 O O . GLU A 1 224 ? -7.355 4.184 13.211 1 98.38 224 GLU A O 1
ATOM 1724 N N . VAL A 1 225 ? -7.164 3.119 11.266 1 98.69 225 VAL A N 1
ATOM 1725 C CA . VAL A 1 225 ? -7.867 4.176 10.555 1 98.69 225 VAL A CA 1
ATOM 1726 C C . VAL A 1 225 ? -9.375 4.031 10.766 1 98.69 225 VAL A C 1
ATOM 1728 O O . VAL A 1 225 ? -9.984 3.059 10.32 1 98.69 225 VAL A O 1
ATOM 1731 N N . THR A 1 226 ? -9.93 5 11.398 1 98.25 226 THR A N 1
ATOM 1732 C CA . THR A 1 226 ? -11.336 4.867 11.781 1 98.25 226 THR A CA 1
ATOM 1733 C C . THR A 1 226 ? -12.227 5.68 10.852 1 98.25 226 THR A C 1
ATOM 1735 O O . THR A 1 226 ? -13.438 5.453 10.789 1 98.25 226 THR A O 1
ATOM 1738 N N . ALA A 1 227 ? -11.688 6.617 10.164 1 98.25 227 ALA A N 1
ATOM 1739 C CA . ALA A 1 227 ? -12.414 7.418 9.18 1 98.25 227 ALA A CA 1
ATOM 1740 C C . ALA A 1 227 ? -11.469 7.98 8.125 1 98.25 227 ALA A C 1
ATOM 1742 O O . ALA A 1 227 ? -10.281 8.195 8.398 1 98.25 227 ALA A O 1
ATOM 1743 N N . GLN A 1 228 ? -11.977 8.164 6.984 1 98.5 228 GLN A N 1
ATOM 1744 C CA . GLN A 1 228 ? -11.258 8.82 5.898 1 98.5 228 GLN A CA 1
ATOM 1745 C C . GLN A 1 228 ? -12.18 9.758 5.117 1 98.5 228 GLN A C 1
ATOM 1747 O O . GLN A 1 228 ? -13.32 9.398 4.812 1 98.5 228 GLN A O 1
ATOM 1752 N N . TYR A 1 229 ? -11.688 10.922 4.855 1 98.5 229 TYR A N 1
ATOM 1753 C CA . TYR A 1 229 ? -12.461 11.961 4.184 1 98.5 229 TYR A CA 1
ATOM 1754 C C . TYR A 1 229 ? -11.719 12.484 2.959 1 98.5 229 TYR A C 1
ATOM 1756 O O . TYR A 1 229 ? -10.484 12.406 2.889 1 98.5 229 TYR A O 1
ATOM 1764 N N . GLY A 1 230 ? -12.562 13.047 2.033 1 97.94 230 GLY A N 1
ATOM 1765 C CA . GLY A 1 230 ? -11.984 13.578 0.807 1 97.94 230 GLY A CA 1
ATOM 1766 C C . GLY A 1 230 ? -11.648 15.055 0.892 1 97.94 230 GLY A C 1
ATOM 1767 O O . GLY A 1 230 ? -11.055 15.617 -0.029 1 97.94 230 GLY A O 1
ATOM 1768 N N . ASP A 1 231 ? -12.086 15.695 1.914 1 96.94 231 ASP A N 1
ATOM 1769 C CA . ASP A 1 231 ? -11.859 17.109 2.15 1 96.94 231 ASP A CA 1
ATOM 1770 C C . ASP A 1 231 ? -12.164 17.484 3.602 1 96.94 231 ASP A C 1
ATOM 1772 O O . ASP A 1 231 ? -12.523 16.625 4.406 1 96.94 231 ASP A O 1
ATOM 1776 N N . PHE A 1 232 ? -11.969 18.719 3.951 1 97.44 232 PHE A N 1
ATOM 1777 C CA . PHE A 1 232 ? -12.133 19.156 5.336 1 97.44 232 PHE A CA 1
ATOM 1778 C C . PHE A 1 232 ? -13.602 19.391 5.66 1 97.44 232 PHE A C 1
ATOM 1780 O O . PHE A 1 232 ? -13.953 19.672 6.809 1 97.44 232 PHE A O 1
ATOM 1787 N N . ASP A 1 233 ? -14.445 19.219 4.691 1 97.12 233 ASP A N 1
ATOM 1788 C CA . ASP A 1 233 ? -15.883 19.281 4.941 1 97.12 233 ASP A CA 1
ATOM 1789 C C . ASP A 1 233 ? -16.438 17.922 5.34 1 97.12 233 ASP A C 1
ATOM 1791 O O . ASP A 1 233 ? -17.625 17.797 5.668 1 97.12 233 ASP A O 1
ATOM 1795 N N . GLY A 1 234 ? -15.578 16.953 5.293 1 97.19 234 GLY A N 1
ATOM 1796 C CA . GLY A 1 234 ? -15.992 15.609 5.684 1 97.19 234 GLY A CA 1
ATOM 1797 C C . GLY A 1 234 ? -16.609 14.82 4.543 1 97.19 234 GLY A C 1
ATOM 1798 O O . GLY A 1 234 ? -17.344 13.859 4.773 1 97.19 234 GLY A O 1
ATOM 1799 N N . GLY A 1 235 ? -16.375 15.211 3.371 1 97.25 235 GLY A N 1
ATOM 1800 C CA . GLY A 1 235 ? -16.859 14.469 2.223 1 97.25 235 GLY A CA 1
ATOM 1801 C C . GLY A 1 235 ? -16.203 13.109 2.059 1 97.25 235 GLY A C 1
ATOM 1802 O O . GLY A 1 235 ? -15.086 12.898 2.535 1 97.25 235 GLY A O 1
ATOM 1803 N N . ALA A 1 236 ? -16.922 12.266 1.312 1 97.38 236 ALA A N 1
ATOM 1804 C CA . ALA A 1 236 ? -16.406 10.93 1.071 1 97.38 236 ALA A CA 1
ATOM 1805 C C . ALA A 1 236 ? -15.141 10.977 0.212 1 97.38 236 ALA A C 1
ATOM 1807 O O . ALA A 1 236 ? -15.008 11.844 -0.656 1 97.38 236 ALA A O 1
ATOM 1808 N N . ILE A 1 237 ? -14.242 10.047 0.461 1 96.19 237 ILE A N 1
ATOM 1809 C CA . ILE A 1 237 ? -12.953 10.023 -0.224 1 96.19 237 ILE A CA 1
ATOM 1810 C C . ILE A 1 237 ? -13.164 9.734 -1.709 1 96.19 237 ILE A C 1
ATOM 1812 O O . ILE A 1 237 ? -12.328 10.094 -2.543 1 96.19 237 ILE A O 1
ATOM 1816 N N . ASP A 1 238 ? -14.219 9.023 -2.064 1 93.81 238 ASP A N 1
ATOM 1817 C CA . ASP A 1 238 ? -14.469 8.688 -3.461 1 93.81 238 ASP A CA 1
ATOM 1818 C C . ASP A 1 238 ? -15.453 9.664 -4.098 1 93.81 238 ASP A C 1
ATOM 1820 O O . ASP A 1 238 ? -15.961 9.422 -5.195 1 93.81 238 ASP A O 1
ATOM 1824 N N . ALA A 1 239 ? -15.742 10.711 -3.361 1 94.31 239 ALA A N 1
ATOM 1825 C CA . ALA A 1 239 ? -16.609 11.75 -3.924 1 94.31 239 ALA A CA 1
ATOM 1826 C C . ALA A 1 239 ? -15.922 12.469 -5.078 1 94.31 239 ALA A C 1
ATOM 1828 O O . ALA A 1 239 ? -14.688 12.516 -5.145 1 94.31 239 ALA A O 1
ATOM 1829 N N . GLU A 1 240 ? -16.672 13.023 -5.973 1 90.38 240 GLU A N 1
ATOM 1830 C CA . GLU A 1 240 ? -16.172 13.734 -7.145 1 90.38 240 GLU A CA 1
ATOM 1831 C C . GLU A 1 240 ? -15.297 14.914 -6.746 1 90.38 240 GLU A C 1
ATOM 1833 O O . GLU A 1 240 ? -14.297 15.203 -7.406 1 90.38 240 GLU A O 1
ATOM 1838 N N . ARG A 1 241 ? -15.617 15.547 -5.676 1 90.94 241 ARG A N 1
ATOM 1839 C CA . ARG A 1 241 ? -14.922 16.766 -5.289 1 90.94 241 ARG A CA 1
ATOM 1840 C C . ARG A 1 241 ? -13.781 16.469 -4.316 1 90.94 241 ARG A C 1
ATOM 1842 O O . ARG A 1 241 ? -13.094 17.375 -3.861 1 90.94 241 ARG A O 1
ATOM 1849 N N . ALA A 1 242 ? -13.625 15.18 -4.039 1 94.12 242 ALA A N 1
ATOM 1850 C CA . ALA A 1 242 ? -12.547 14.82 -3.121 1 94.12 242 ALA A CA 1
ATOM 1851 C C . ALA A 1 242 ? -11.188 15.234 -3.686 1 94.12 242 ALA A C 1
ATOM 1853 O O . ALA A 1 242 ? -10.906 15 -4.863 1 94.12 242 ALA A O 1
ATOM 1854 N N . TRP A 1 243 ? -10.336 15.883 -2.836 1 90.88 243 TRP A N 1
ATOM 1855 C CA . TRP A 1 243 ? -9.055 16.344 -3.355 1 90.88 243 TRP A CA 1
ATOM 1856 C C . TRP A 1 243 ? -7.906 15.93 -2.441 1 90.88 243 TRP A C 1
ATOM 1858 O O . TRP A 1 243 ? -6.734 16.125 -2.777 1 90.88 243 TRP A O 1
ATOM 1868 N N . ARG A 1 244 ? -8.242 15.391 -1.326 1 94.31 244 ARG A N 1
ATOM 1869 C CA . ARG A 1 244 ? -7.266 14.852 -0.381 1 94.31 244 ARG A CA 1
ATOM 1870 C C . ARG A 1 244 ? -7.746 13.531 0.208 1 94.31 244 ARG A C 1
ATOM 1872 O O . ARG A 1 244 ? -8.875 13.102 -0.051 1 94.31 244 ARG A O 1
ATOM 1879 N N . MET A 1 245 ? -6.926 12.883 0.775 1 97.81 245 MET A N 1
ATOM 1880 C CA . MET A 1 245 ? -7.262 11.82 1.712 1 97.81 245 MET A CA 1
ATOM 1881 C C . MET A 1 245 ? -6.895 12.211 3.139 1 97.81 245 MET A C 1
ATOM 1883 O O . MET A 1 245 ? -5.715 12.336 3.467 1 97.81 245 MET A O 1
ATOM 1887 N N . ILE A 1 246 ? -7.871 12.555 3.902 1 98.75 246 ILE A N 1
ATOM 1888 C CA . ILE A 1 246 ? -7.691 12.883 5.312 1 98.75 246 ILE A CA 1
ATOM 1889 C C . ILE A 1 246 ? -8.117 11.703 6.18 1 98.75 246 ILE A C 1
ATOM 1891 O O . ILE A 1 246 ? -9.281 11.289 6.152 1 98.75 246 ILE A O 1
ATOM 1895 N N . SER A 1 247 ? -7.219 11.164 6.957 1 98.88 247 SER A N 1
ATOM 1896 C CA . SER A 1 247 ? -7.461 9.945 7.719 1 98.88 247 SER A CA 1
ATOM 1897 C C . SER A 1 247 ? -7.434 10.211 9.219 1 98.88 247 SER A C 1
ATOM 1899 O O . SER A 1 247 ? -6.578 10.953 9.703 1 98.88 247 SER A O 1
ATOM 1901 N N . VAL A 1 248 ? -8.398 9.688 9.898 1 98.88 248 VAL A N 1
ATOM 1902 C CA . VAL A 1 248 ? -8.43 9.719 11.352 1 98.88 248 VAL A CA 1
ATOM 1903 C C . VAL A 1 248 ? -7.98 8.367 11.906 1 98.88 248 VAL A C 1
ATOM 1905 O O . VAL A 1 248 ? -8.57 7.328 11.578 1 98.88 248 VAL A O 1
ATOM 1908 N N . LEU A 1 249 ? -6.898 8.383 12.641 1 98.88 249 LEU A N 1
ATOM 1909 C CA . LEU A 1 249 ? -6.367 7.168 13.258 1 98.88 249 LEU A CA 1
ATOM 1910 C C . LEU A 1 249 ? -6.551 7.207 14.766 1 98.88 249 LEU A C 1
ATOM 1912 O O . LEU A 1 249 ? -6.387 8.258 15.391 1 98.88 249 LEU A O 1
ATOM 1916 N N . ARG A 1 250 ? -6.844 6.117 15.312 1 98.62 250 ARG A N 1
ATOM 1917 C CA . ARG A 1 250 ? -7 5.945 16.75 1 98.62 250 ARG A CA 1
ATOM 1918 C C . ARG A 1 250 ? -6.297 4.68 17.234 1 98.62 250 ARG A C 1
ATOM 1920 O O . ARG A 1 250 ? -6.027 3.777 16.438 1 98.62 250 ARG A O 1
ATOM 1927 N N . PRO A 1 251 ? -5.914 4.738 18.516 1 97.44 251 PRO A N 1
ATOM 1928 C CA . PRO A 1 251 ? -5.332 3.502 19.047 1 97.44 251 PRO A CA 1
ATOM 1929 C C . PRO A 1 251 ? -6.23 2.287 18.828 1 97.44 251 PRO A C 1
ATOM 1931 O O . PRO A 1 251 ? -7.445 2.371 19.016 1 97.44 251 PRO A O 1
ATOM 1934 N N . GLY A 1 252 ? -5.57 1.258 18.266 1 87.5 252 GLY A N 1
ATOM 1935 C CA . GLY A 1 252 ? -6.293 0.015 18.047 1 87.5 252 GLY A CA 1
ATOM 1936 C C . GLY A 1 252 ? -6.789 -0.627 19.328 1 87.5 252 GLY A C 1
ATOM 1937 O O . GLY A 1 252 ? -6.293 -0.324 20.406 1 87.5 252 GLY A O 1
ATOM 1938 N N . GLY A 1 253 ? -8.008 -1.327 19.328 1 72.12 253 GLY A N 1
ATOM 1939 C CA . GLY A 1 253 ? -8.492 -2.057 20.5 1 72.12 253 GLY A CA 1
ATOM 1940 C C . GLY A 1 253 ? -7.59 -3.211 20.891 1 72.12 253 GLY A C 1
ATOM 1941 O O . GLY A 1 253 ? -6.742 -3.641 20.109 1 72.12 253 GLY A O 1
ATOM 1942 N N . MET B 1 1 ? -21.422 -18.812 -18.406 1 42.81 1 MET B N 1
ATOM 1943 C CA . MET B 1 1 ? -20.172 -19.547 -18.594 1 42.81 1 MET B CA 1
ATOM 1944 C C . MET B 1 1 ? -18.969 -18.641 -18.359 1 42.81 1 MET B C 1
ATOM 1946 O O . MET B 1 1 ? -18.922 -17.531 -18.859 1 42.81 1 MET B O 1
ATOM 1950 N N . ASN B 1 2 ? -18.094 -18.828 -17.188 1 62.03 2 ASN B N 1
ATOM 1951 C CA . ASN B 1 2 ? -16.938 -18 -16.828 1 62.03 2 ASN B CA 1
ATOM 1952 C C . ASN B 1 2 ? -15.672 -18.469 -17.516 1 62.03 2 ASN B C 1
ATOM 1954 O O . ASN B 1 2 ? -15.609 -19.594 -18.016 1 62.03 2 ASN B O 1
ATOM 1958 N N . VAL B 1 3 ? -14.875 -17.547 -17.969 1 59.28 3 VAL B N 1
ATOM 1959 C CA . VAL B 1 3 ? -13.609 -17.859 -18.625 1 59.28 3 VAL B CA 1
ATOM 1960 C C . VAL B 1 3 ? -12.977 -19.078 -17.984 1 59.28 3 VAL B C 1
ATOM 1962 O O . VAL B 1 3 ? -12.383 -19.922 -18.672 1 59.28 3 VAL B O 1
ATOM 1965 N N . PHE B 1 4 ? -13.375 -19.359 -16.797 1 63.81 4 PHE B N 1
ATOM 1966 C CA . PHE B 1 4 ? -12.719 -20.438 -16.062 1 63.81 4 PHE B CA 1
ATOM 1967 C C . PHE B 1 4 ? -13.508 -21.734 -16.188 1 63.81 4 PHE B C 1
ATOM 1969 O O . PHE B 1 4 ? -13.031 -22.797 -15.773 1 63.81 4 PHE B O 1
ATOM 1976 N N . ASP B 1 5 ? -14.609 -21.672 -16.906 1 61.69 5 ASP B N 1
ATOM 1977 C CA . ASP B 1 5 ? -15.438 -22.859 -17.141 1 61.69 5 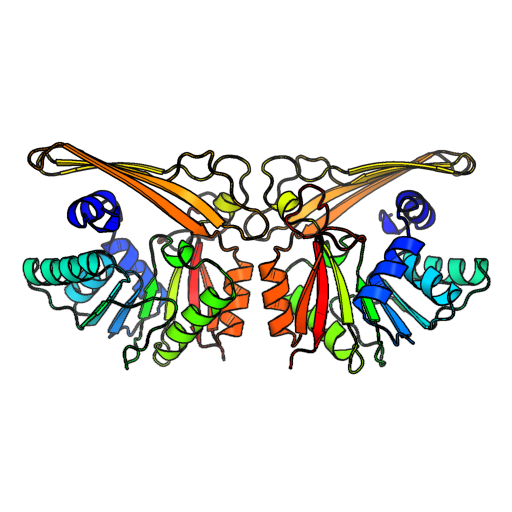ASP B CA 1
ATOM 1978 C C . ASP B 1 5 ? -14.992 -23.609 -18.391 1 61.69 5 ASP B C 1
ATOM 1980 O O . ASP B 1 5 ? -15.57 -24.641 -18.75 1 61.69 5 ASP B O 1
ATOM 1984 N N . PHE B 1 6 ? -14.039 -22.984 -19 1 64.38 6 PHE B N 1
ATOM 1985 C CA . PHE B 1 6 ? -13.469 -23.672 -20.156 1 64.38 6 PHE B CA 1
ATOM 1986 C C . PHE B 1 6 ? -11.992 -23.953 -19.938 1 64.38 6 PHE B C 1
ATOM 1988 O O . PHE B 1 6 ? -11.133 -23.344 -20.594 1 64.38 6 PHE B O 1
ATOM 1995 N N . PRO B 1 7 ? -11.719 -24.938 -19.156 1 69.5 7 PRO B N 1
ATOM 1996 C CA . PRO B 1 7 ? -10.359 -25.172 -18.672 1 69.5 7 PRO B CA 1
ATOM 1997 C C . PRO B 1 7 ? -9.375 -25.5 -19.781 1 69.5 7 PRO B C 1
ATOM 1999 O O . PRO B 1 7 ? -8.211 -25.109 -19.719 1 69.5 7 PRO B O 1
ATOM 2002 N N . ARG B 1 8 ? -9.875 -26.188 -20.766 1 69.56 8 ARG B N 1
ATOM 2003 C CA . ARG B 1 8 ? -8.969 -26.547 -21.859 1 69.56 8 ARG B CA 1
ATOM 2004 C C . ARG B 1 8 ? -8.484 -25.328 -22.609 1 69.56 8 ARG B C 1
ATOM 2006 O O . ARG B 1 8 ? -7.316 -25.234 -22.984 1 69.56 8 ARG B O 1
ATOM 2013 N N . ALA B 1 9 ? -9.445 -24.438 -22.781 1 65.88 9 ALA B N 1
ATOM 2014 C CA . ALA B 1 9 ? -9.062 -23.188 -23.453 1 65.88 9 ALA B CA 1
ATOM 2015 C C . ALA B 1 9 ? -8.102 -22.375 -22.578 1 65.88 9 ALA B C 1
ATOM 2017 O O . ALA B 1 9 ? -7.137 -21.812 -23.094 1 65.88 9 ALA B O 1
ATOM 2018 N N . TYR B 1 10 ? -8.352 -22.359 -21.344 1 65.62 10 TYR B N 1
ATOM 2019 C CA . TYR B 1 10 ? -7.477 -21.672 -20.406 1 65.62 10 TYR B CA 1
ATOM 2020 C C . TYR B 1 10 ? -6.074 -22.266 -20.438 1 65.62 10 TYR B C 1
ATOM 2022 O O . TYR B 1 10 ? -5.082 -21.531 -20.5 1 65.62 10 TYR B O 1
ATOM 2030 N N . GLU B 1 11 ? -6.043 -23.531 -20.391 1 69 11 GLU B N 1
ATOM 2031 C CA . GLU B 1 11 ? -4.777 -24.25 -20.453 1 69 11 GLU B CA 1
ATOM 2032 C C . GLU B 1 11 ? -3.965 -23.859 -21.672 1 69 11 GLU B C 1
ATOM 2034 O O . GLU B 1 11 ? -2.762 -23.609 -21.578 1 69 11 GLU B O 1
ATOM 2039 N N . MET B 1 12 ? -4.715 -23.891 -22.703 1 67.19 12 MET B N 1
ATOM 2040 C CA . MET B 1 12 ? -4.035 -23.531 -23.953 1 67.19 12 MET B CA 1
ATOM 2041 C C . MET B 1 12 ? -3.582 -22.078 -23.922 1 67.19 12 MET B C 1
ATOM 2043 O O . MET B 1 12 ? -2.471 -21.766 -24.344 1 67.19 12 MET B O 1
ATOM 2047 N N . ALA B 1 13 ? -4.391 -21.25 -23.344 1 65.31 13 ALA B N 1
ATOM 2048 C CA . ALA B 1 13 ? -4.109 -19.812 -23.312 1 65.31 13 ALA B CA 1
ATOM 2049 C C . ALA B 1 13 ? -2.83 -19.516 -22.531 1 65.31 13 ALA B C 1
ATOM 2051 O O . ALA B 1 13 ? -2.061 -18.641 -22.906 1 65.31 13 ALA B O 1
ATOM 2052 N N . PHE B 1 14 ? -2.521 -20.312 -21.516 1 67.31 14 PHE B N 1
ATOM 2053 C CA . PHE B 1 14 ? -1.393 -20.016 -20.656 1 67.31 14 PHE B CA 1
ATOM 2054 C C . PHE B 1 14 ? -0.25 -21 -20.891 1 67.31 14 PHE B C 1
ATOM 2056 O O . PHE B 1 14 ? 0.679 -21.078 -20.078 1 67.31 14 PHE B O 1
ATOM 2063 N N . SER B 1 15 ? -0.294 -21.672 -21.984 1 65.06 15 SER B N 1
ATOM 2064 C CA . SER B 1 15 ? 0.71 -22.672 -22.312 1 65.06 15 SER B CA 1
ATOM 2065 C C . SER B 1 15 ? 2.023 -22.016 -22.75 1 65.06 15 SER B C 1
ATOM 2067 O O . SER B 1 15 ? 3.041 -22.703 -22.875 1 65.06 15 SER B O 1
ATOM 2069 N N . TYR B 1 16 ? 2.031 -20.672 -22.766 1 66.88 16 TYR B N 1
ATOM 2070 C CA . TYR B 1 16 ? 3.242 -19.969 -23.156 1 66.88 16 TYR B CA 1
ATOM 2071 C C . TYR B 1 16 ? 4.215 -19.859 -21.984 1 66.88 16 TYR B C 1
ATOM 2073 O O . TYR B 1 16 ? 5.395 -19.547 -22.172 1 66.88 16 TYR B O 1
ATOM 2081 N N . ARG B 1 17 ? 3.816 -20.156 -20.859 1 83.44 17 ARG B N 1
ATOM 2082 C CA . ARG B 1 17 ? 4.68 -20.062 -19.688 1 83.44 17 ARG B CA 1
ATOM 2083 C C . ARG B 1 17 ? 5.738 -21.156 -19.703 1 83.44 17 ARG B C 1
ATOM 2085 O O . ARG B 1 17 ? 5.457 -22.297 -20.078 1 83.44 17 ARG B O 1
ATOM 2092 N N . ASP B 1 18 ? 6.98 -20.75 -19.453 1 92.56 18 ASP B N 1
ATOM 2093 C CA . ASP B 1 18 ? 8.047 -21.734 -19.281 1 92.56 18 ASP B CA 1
ATOM 2094 C C . ASP B 1 18 ? 8 -22.359 -17.891 1 92.56 18 ASP B C 1
ATOM 2096 O O . ASP B 1 18 ? 8.812 -22.016 -17.016 1 92.56 18 ASP B O 1
ATOM 2100 N N . VAL B 1 19 ? 7.094 -23.359 -17.797 1 95.69 19 VAL B N 1
ATOM 2101 C CA . VAL B 1 19 ? 6.727 -23.922 -16.5 1 95.69 19 VAL B CA 1
ATOM 2102 C C . VAL B 1 19 ? 7.953 -24.562 -15.859 1 95.69 19 VAL B C 1
ATOM 2104 O O . VAL B 1 19 ? 8.25 -24.312 -14.688 1 95.69 19 VAL B O 1
ATOM 2107 N N . PRO B 1 20 ? 8.789 -25.359 -16.609 1 97.06 20 PRO B N 1
ATOM 2108 C CA . PRO B 1 20 ? 9.977 -25.922 -15.969 1 97.06 20 PRO B CA 1
ATOM 2109 C C . PRO B 1 20 ? 10.914 -24.859 -15.414 1 97.06 20 PRO B C 1
ATOM 2111 O O . PRO B 1 20 ? 11.43 -25 -14.297 1 97.06 20 PRO B O 1
ATOM 2114 N N . HIS B 1 21 ? 11.07 -23.828 -16.156 1 97.44 21 HIS B N 1
ATOM 2115 C CA . HIS B 1 21 ? 11.938 -22.734 -15.734 1 97.44 21 HIS B CA 1
ATOM 2116 C C . HIS B 1 21 ? 11.391 -22.062 -14.477 1 97.44 21 HIS B C 1
ATOM 2118 O O . HIS B 1 21 ? 12.148 -21.75 -13.555 1 97.44 21 HIS B O 1
ATOM 2124 N N . GLU B 1 22 ? 10.156 -21.891 -14.445 1 98 22 GLU B N 1
ATOM 2125 C CA . GLU B 1 22 ? 9.516 -21.234 -13.297 1 98 22 GLU B CA 1
ATOM 2126 C C . GLU B 1 22 ? 9.586 -22.125 -12.055 1 98 22 GLU B C 1
ATOM 2128 O O . GLU B 1 22 ? 9.797 -21.641 -10.945 1 98 22 GLU B O 1
ATOM 2133 N N . VAL B 1 23 ? 9.422 -23.359 -12.258 1 98.12 23 VAL B N 1
ATOM 2134 C CA . VAL B 1 23 ? 9.531 -24.312 -11.148 1 98.12 23 VAL B CA 1
ATOM 2135 C C . VAL B 1 23 ? 10.969 -24.328 -10.625 1 98.12 23 VAL B C 1
ATOM 2137 O O . VAL B 1 23 ? 11.195 -24.375 -9.414 1 98.12 23 VAL B O 1
ATOM 2140 N N . ASP B 1 24 ? 11.961 -24.25 -11.57 1 98.25 24 ASP B N 1
ATOM 2141 C CA . ASP B 1 24 ? 13.352 -24.141 -11.148 1 98.25 24 ASP B CA 1
ATOM 2142 C C . ASP B 1 24 ? 13.555 -22.938 -10.227 1 98.25 24 ASP B C 1
ATOM 2144 O O . ASP B 1 24 ? 14.219 -23.047 -9.195 1 98.25 24 ASP B O 1
ATOM 2148 N N . ALA B 1 25 ? 13 -21.859 -10.617 1 98.38 25 ALA B N 1
ATOM 2149 C CA . ALA B 1 25 ? 13.125 -20.625 -9.836 1 98.38 25 ALA B CA 1
ATOM 2150 C C . ALA B 1 25 ? 12.5 -20.781 -8.453 1 98.38 25 ALA B C 1
ATOM 2152 O O . ALA B 1 25 ? 13.086 -20.391 -7.445 1 98.38 25 ALA B O 1
ATOM 2153 N N . LEU B 1 26 ? 11.305 -21.359 -8.414 1 98.56 26 LEU B N 1
ATOM 2154 C CA . LEU B 1 26 ? 10.617 -21.594 -7.148 1 98.56 26 LEU B CA 1
ATOM 2155 C C . LEU B 1 26 ? 11.484 -22.391 -6.188 1 98.56 26 LEU B C 1
ATOM 2157 O O . LEU B 1 26 ? 11.641 -22.031 -5.023 1 98.56 26 LEU B O 1
ATOM 2161 N N . LEU B 1 27 ? 12.023 -23.484 -6.695 1 98.38 27 LEU B N 1
ATOM 2162 C CA . LEU B 1 27 ? 12.828 -24.359 -5.867 1 98.38 27 LEU B CA 1
ATOM 2163 C C . LEU B 1 27 ? 14.117 -23.672 -5.438 1 98.38 27 LEU B C 1
ATOM 2165 O O . LEU B 1 27 ? 14.555 -23.812 -4.289 1 98.38 27 LEU B O 1
ATOM 2169 N N . LYS B 1 28 ? 14.688 -22.953 -6.359 1 98.12 28 LYS B N 1
ATOM 2170 C CA . LYS B 1 28 ? 15.891 -22.188 -6.039 1 98.12 28 LYS B CA 1
ATOM 2171 C C . LYS B 1 28 ? 15.633 -21.188 -4.926 1 98.12 28 LYS B C 1
ATOM 2173 O O . LYS B 1 28 ? 16.422 -21.078 -3.982 1 98.12 28 LYS B O 1
ATOM 2178 N N . TRP B 1 29 ? 14.555 -20.469 -5.012 1 98.25 29 TRP B N 1
ATOM 2179 C CA . TRP B 1 29 ? 14.242 -19.391 -4.07 1 98.25 29 TRP B CA 1
ATOM 2180 C C . TRP B 1 29 ? 13.836 -19.969 -2.715 1 98.25 29 TRP B C 1
ATOM 2182 O O . TRP B 1 29 ? 14.023 -19.312 -1.682 1 98.25 29 TRP B O 1
ATOM 2192 N N . HIS B 1 30 ? 13.305 -21.172 -2.725 1 97.5 30 HIS B N 1
ATOM 2193 C CA . HIS B 1 30 ? 13.055 -21.859 -1.463 1 97.5 30 HIS B CA 1
ATOM 2194 C C . HIS B 1 30 ? 14.359 -22.156 -0.731 1 97.5 30 HIS B C 1
ATOM 2196 O O . HIS B 1 30 ? 14.422 -22.062 0.497 1 97.5 30 HIS B O 1
ATOM 2202 N N . GLY B 1 31 ? 15.398 -22.516 -1.471 1 94.12 31 GLY B N 1
ATOM 2203 C CA . GLY B 1 31 ? 16.703 -22.766 -0.875 1 94.12 31 GLY B CA 1
ATOM 2204 C C . GLY B 1 31 ? 16.953 -24.234 -0.565 1 94.12 31 GLY B C 1
ATOM 2205 O O . GLY B 1 31 ? 17.922 -24.562 0.118 1 94.12 31 GLY B O 1
ATOM 2206 N N . GLY B 1 32 ? 16.094 -25.141 -0.917 1 86.94 32 GLY B N 1
ATOM 2207 C CA . GLY B 1 32 ? 16.312 -26.578 -0.802 1 86.94 32 GLY B CA 1
ATOM 2208 C C . GLY B 1 32 ? 15.391 -27.25 0.189 1 86.94 32 GLY B C 1
ATOM 2209 O O . GLY B 1 32 ? 14.75 -26.578 1.005 1 86.94 32 GLY B O 1
ATOM 2210 N N . GLY B 1 33 ? 15.258 -28.5 -0.045 1 90 33 GLY B N 1
ATOM 2211 C CA . GLY B 1 33 ? 14.547 -29.312 0.924 1 90 33 GLY B CA 1
ATOM 2212 C C . GLY B 1 33 ? 13.039 -29.312 0.724 1 90 33 GLY B C 1
ATOM 2213 O O . GLY B 1 33 ? 12.281 -29.484 1.679 1 90 33 GLY B O 1
ATOM 2214 N N . VAL B 1 34 ? 12.648 -29.047 -0.454 1 96.62 34 VAL B N 1
ATOM 2215 C CA . VAL B 1 34 ? 11.211 -29.047 -0.709 1 96.62 34 VAL B CA 1
ATOM 2216 C C . VAL B 1 34 ? 10.727 -30.484 -0.9 1 96.62 34 VAL B C 1
ATOM 2218 O O . VAL B 1 34 ? 11.195 -31.188 -1.796 1 96.62 34 VAL B O 1
ATOM 2221 N N . ALA B 1 35 ? 9.852 -30.906 -0.022 1 96.38 35 ALA B N 1
ATOM 2222 C CA . ALA B 1 35 ? 9.242 -32.219 -0.155 1 96.38 35 ALA B CA 1
ATOM 2223 C C . ALA B 1 35 ? 7.773 -32.094 -0.562 1 96.38 35 ALA B C 1
ATOM 2225 O O . ALA B 1 35 ? 7.23 -33 -1.22 1 96.38 35 ALA B O 1
ATOM 2226 N N . SER B 1 36 ? 7.184 -31.047 -0.156 1 98.12 36 SER B N 1
ATOM 2227 C CA . SER B 1 36 ? 5.766 -30.844 -0.428 1 98.12 36 SER B CA 1
ATOM 2228 C C . SER B 1 36 ? 5.473 -29.391 -0.807 1 98.12 36 SER B C 1
ATOM 2230 O O . SER B 1 36 ? 6.074 -28.469 -0.253 1 98.12 36 SER B O 1
ATOM 2232 N N . ALA B 1 37 ? 4.582 -29.25 -1.746 1 98.81 37 ALA B N 1
ATOM 2233 C CA . ALA B 1 37 ? 4.238 -27.922 -2.221 1 98.81 37 ALA B CA 1
ATOM 2234 C C . ALA B 1 37 ? 2.727 -27.75 -2.365 1 98.81 37 ALA B C 1
ATOM 2236 O O . ALA B 1 37 ? 2 -28.75 -2.494 1 98.81 37 ALA B O 1
ATOM 2237 N N . LEU B 1 38 ? 2.268 -26.531 -2.24 1 98.94 38 LEU B N 1
ATOM 2238 C CA . LEU B 1 38 ? 0.883 -26.156 -2.502 1 98.94 38 LEU B CA 1
ATOM 2239 C C . LEU B 1 38 ? 0.81 -25.047 -3.549 1 98.94 38 LEU B C 1
ATOM 2241 O O . LEU B 1 38 ? 1.412 -23.984 -3.379 1 98.94 38 LEU B O 1
ATOM 2245 N N . GLU B 1 39 ? 0.14 -25.344 -4.66 1 98.88 39 GLU B N 1
ATOM 2246 C CA . GLU B 1 39 ? -0.186 -24.297 -5.629 1 98.88 39 GLU B CA 1
ATOM 2247 C C . GLU B 1 39 ? -1.565 -23.703 -5.359 1 98.88 39 GLU B C 1
ATOM 2249 O O . GLU B 1 39 ? -2.576 -24.406 -5.441 1 98.88 39 GLU B O 1
ATOM 2254 N N . VAL B 1 40 ? -1.57 -22.422 -4.969 1 98.81 40 VAL B N 1
ATOM 2255 C CA . VAL B 1 40 ? -2.789 -21.672 -4.688 1 98.81 40 VAL B CA 1
ATOM 2256 C C . VAL B 1 40 ? -3.316 -21.047 -5.977 1 98.81 40 VAL B C 1
ATOM 2258 O O . VAL B 1 40 ? -2.547 -20.484 -6.766 1 98.81 40 VAL B O 1
ATOM 2261 N N . ALA B 1 41 ? -4.711 -21.109 -6.125 1 97.88 41 ALA B N 1
ATOM 2262 C CA . ALA B 1 41 ? -5.293 -20.672 -7.391 1 97.88 41 ALA B CA 1
ATOM 2263 C C . ALA B 1 41 ? -4.625 -21.359 -8.57 1 97.88 41 ALA B C 1
ATOM 2265 O O . ALA B 1 41 ? -4.172 -20.703 -9.508 1 97.88 41 ALA B O 1
ATOM 2266 N N . ALA B 1 42 ? -4.688 -22.656 -8.594 1 96.75 42 ALA B N 1
ATOM 2267 C CA . ALA B 1 42 ? -3.795 -23.5 -9.398 1 96.75 42 ALA B CA 1
ATOM 2268 C C . ALA B 1 42 ? -4.273 -23.578 -10.844 1 96.75 42 ALA B C 1
ATOM 2270 O O . ALA B 1 42 ? -3.496 -23.906 -11.742 1 96.75 42 ALA B O 1
ATOM 2271 N N . GLY B 1 43 ? -5.562 -23.328 -11.078 1 93.19 43 GLY B N 1
ATOM 2272 C CA . GLY B 1 43 ? -6.078 -23.594 -12.406 1 93.19 43 GLY B CA 1
ATOM 2273 C C . GLY B 1 43 ? -5.84 -25.031 -12.859 1 93.19 43 GLY B C 1
ATOM 2274 O O . GLY B 1 43 ? -6.152 -25.969 -12.133 1 93.19 43 GLY B O 1
ATOM 2275 N N . PRO B 1 44 ? -5.328 -25.172 -14.039 1 90.56 44 PRO B N 1
ATOM 2276 C CA . PRO B 1 44 ? -5.074 -26.547 -14.516 1 90.56 44 PRO B CA 1
ATOM 2277 C C . PRO B 1 44 ? -3.814 -27.156 -13.906 1 90.56 44 PRO B C 1
ATOM 2279 O O . PRO B 1 44 ? -3.393 -28.234 -14.32 1 90.56 44 PRO B O 1
ATOM 2282 N N . ALA B 1 45 ? -3.15 -26.5 -12.984 1 95.5 45 ALA B N 1
ATOM 2283 C CA . ALA B 1 45 ? -2.121 -27.016 -12.094 1 95.5 45 ALA B CA 1
ATOM 2284 C C . ALA B 1 45 ? -0.829 -27.297 -12.852 1 95.5 45 ALA B C 1
ATOM 2286 O O . ALA B 1 45 ? -0.162 -28.312 -12.609 1 95.5 45 ALA B O 1
ATOM 2287 N N . ASP B 1 46 ? -0.453 -26.438 -13.75 1 94.94 46 ASP B N 1
ATOM 2288 C CA . ASP B 1 46 ? 0.753 -26.609 -14.555 1 94.94 46 ASP B CA 1
ATOM 2289 C C . ASP B 1 46 ? 1.988 -26.75 -13.664 1 94.94 46 ASP B C 1
ATOM 2291 O O . ASP B 1 46 ? 2.781 -27.672 -13.836 1 94.94 46 ASP B O 1
ATOM 2295 N N . HIS B 1 47 ? 2.156 -25.906 -12.734 1 97.81 47 HIS B N 1
ATOM 2296 C CA . HIS B 1 47 ? 3.369 -25.875 -11.922 1 97.81 47 HIS B CA 1
ATOM 2297 C C . HIS B 1 47 ? 3.393 -27.016 -10.914 1 97.81 47 HIS B C 1
ATOM 2299 O O . HIS B 1 47 ? 4.434 -27.641 -10.703 1 97.81 47 HIS B O 1
ATOM 2305 N N . ALA B 1 48 ? 2.25 -27.297 -10.336 1 98.38 48 ALA B N 1
ATOM 2306 C CA . ALA B 1 48 ? 2.164 -28.422 -9.406 1 98.38 48 ALA B CA 1
ATOM 2307 C C . ALA B 1 48 ? 2.486 -29.734 -10.109 1 98.38 48 ALA B C 1
ATOM 2309 O O . ALA B 1 48 ? 3.217 -30.578 -9.57 1 98.38 48 ALA B O 1
ATOM 2310 N N . LEU B 1 49 ? 1.966 -29.938 -11.289 1 97.81 49 LEU B N 1
ATOM 2311 C CA . LEU B 1 49 ? 2.195 -31.172 -12.031 1 97.81 49 LEU B CA 1
ATOM 2312 C C . LEU B 1 49 ? 3.664 -31.297 -12.422 1 97.81 49 LEU B C 1
ATOM 2314 O O . LEU B 1 49 ? 4.207 -32.406 -12.43 1 97.81 49 LEU B O 1
ATOM 2318 N N . GLU B 1 50 ? 4.277 -30.141 -12.766 1 97.62 50 GLU B N 1
ATOM 2319 C CA . GLU B 1 50 ? 5.711 -30.172 -13.023 1 97.62 50 GLU B CA 1
ATOM 2320 C C . GLU B 1 50 ? 6.492 -30.609 -11.789 1 97.62 50 GLU B C 1
ATOM 2322 O O . GLU B 1 50 ? 7.441 -31.391 -11.891 1 97.62 50 GLU B O 1
ATOM 2327 N N . LEU B 1 51 ? 6.129 -30.172 -10.648 1 98.44 51 LEU B N 1
ATOM 2328 C CA . LEU B 1 51 ? 6.773 -30.562 -9.398 1 98.44 51 LEU B CA 1
ATOM 2329 C C . LEU B 1 51 ? 6.621 -32.062 -9.156 1 98.44 51 LEU B C 1
ATOM 2331 O O . LEU B 1 51 ? 7.582 -32.75 -8.789 1 98.44 51 LEU B O 1
ATOM 2335 N N . VAL B 1 52 ? 5.418 -32.625 -9.367 1 98.44 52 VAL B N 1
ATOM 2336 C CA . VAL B 1 52 ? 5.16 -34.031 -9.164 1 98.44 52 VAL B CA 1
ATOM 2337 C C . VAL B 1 52 ? 5.988 -34.844 -10.156 1 98.44 52 VAL B C 1
ATOM 2339 O O . VAL B 1 52 ? 6.559 -35.875 -9.789 1 98.44 52 VAL B O 1
ATOM 2342 N N . ALA B 1 53 ? 6.062 -34.375 -11.359 1 97.75 53 ALA B N 1
ATOM 2343 C CA . ALA B 1 53 ? 6.859 -35.031 -12.375 1 97.75 53 ALA B CA 1
ATOM 2344 C C . ALA B 1 53 ? 8.32 -35.125 -11.953 1 97.75 53 ALA B C 1
ATOM 2346 O O . ALA B 1 53 ? 9.039 -36.031 -12.375 1 97.75 53 ALA B O 1
ATOM 2347 N N . ARG B 1 54 ? 8.742 -34.219 -11.148 1 96.69 54 ARG B N 1
ATOM 2348 C CA . ARG B 1 54 ? 10.117 -34.188 -10.664 1 96.69 54 ARG B CA 1
ATOM 2349 C C . ARG B 1 54 ? 10.266 -34.969 -9.367 1 96.69 54 ARG B C 1
ATOM 2351 O O . ARG B 1 54 ? 11.328 -34.969 -8.75 1 96.69 54 ARG B O 1
ATOM 2358 N N . GLY B 1 55 ? 9.227 -35.594 -8.914 1 96.62 55 GLY B N 1
ATOM 2359 C CA . GLY B 1 55 ? 9.312 -36.5 -7.77 1 96.62 55 GLY B CA 1
ATOM 2360 C C . GLY B 1 55 ? 8.898 -35.844 -6.469 1 96.62 55 GLY B C 1
ATOM 2361 O O . GLY B 1 55 ? 9.055 -36.406 -5.395 1 96.62 55 GLY B O 1
ATOM 2362 N N . LEU B 1 56 ? 8.375 -34.594 -6.52 1 97.81 56 LEU B N 1
ATOM 2363 C CA . LEU B 1 56 ? 7.914 -33.906 -5.32 1 97.81 56 LEU B CA 1
ATOM 2364 C C . LEU B 1 56 ? 6.418 -34.125 -5.109 1 97.81 56 LEU B C 1
ATOM 2366 O O . LEU B 1 56 ? 5.699 -34.5 -6.047 1 97.81 56 LEU B O 1
ATOM 2370 N N . SER B 1 57 ? 5.996 -34.031 -3.846 1 98.44 57 SER B N 1
ATOM 2371 C CA . SER B 1 57 ? 4.562 -34.031 -3.564 1 98.44 57 SER B CA 1
ATOM 2372 C C . SER B 1 57 ? 3.963 -32.625 -3.779 1 98.44 57 SER B C 1
ATOM 2374 O O . SER B 1 57 ? 4.566 -31.625 -3.4 1 98.44 57 SER B O 1
ATOM 2376 N N . ALA B 1 58 ? 2.846 -32.594 -4.422 1 98.69 58 ALA B N 1
ATOM 2377 C CA . ALA B 1 58 ? 2.221 -31.297 -4.652 1 98.69 58 ALA B CA 1
ATOM 2378 C C . ALA B 1 58 ? 0.706 -31.375 -4.496 1 98.69 58 ALA B C 1
ATOM 2380 O O . ALA B 1 58 ? 0.085 -32.344 -4.922 1 98.69 58 ALA B O 1
ATOM 2381 N N . SER B 1 59 ? 0.149 -30.406 -3.822 1 98.81 59 SER B N 1
ATOM 2382 C CA . SER B 1 59 ? -1.288 -30.172 -3.705 1 98.81 59 SER B CA 1
ATOM 2383 C C . SER B 1 59 ? -1.709 -28.922 -4.457 1 98.81 59 SER B C 1
ATOM 2385 O O . SER B 1 59 ? -0.888 -28.031 -4.707 1 98.81 59 SER B O 1
ATOM 2387 N N . THR B 1 60 ? -2.969 -28.938 -4.836 1 98.69 60 THR B N 1
ATOM 2388 C CA . THR B 1 60 ? -3.498 -27.766 -5.523 1 98.69 60 THR B CA 1
ATOM 2389 C C . THR B 1 60 ? -4.828 -27.328 -4.91 1 98.69 60 THR B C 1
ATOM 2391 O O . THR B 1 60 ? -5.516 -28.125 -4.277 1 98.69 60 THR B O 1
ATOM 2394 N N . MET B 1 61 ? -5.125 -26.062 -5.051 1 98.56 61 MET B N 1
ATOM 2395 C CA . MET B 1 61 ? -6.445 -25.547 -4.703 1 98.56 61 MET B CA 1
ATOM 2396 C C . MET B 1 61 ? -6.883 -24.469 -5.688 1 98.56 61 MET B C 1
ATOM 2398 O O . MET B 1 61 ? -6.047 -23.719 -6.211 1 98.56 61 MET B O 1
ATOM 2402 N N . ASP B 1 62 ? -8.133 -24.453 -5.91 1 97.44 62 ASP B N 1
ATOM 2403 C CA . ASP B 1 62 ? -8.742 -23.438 -6.766 1 97.44 62 ASP B CA 1
ATOM 2404 C C . ASP B 1 62 ? -10.203 -23.203 -6.371 1 97.44 62 ASP B C 1
ATOM 2406 O O . ASP B 1 62 ? -10.883 -24.109 -5.895 1 97.44 62 ASP B O 1
ATOM 2410 N N . LEU B 1 63 ? -10.562 -21.938 -6.57 1 96.5 63 LEU B N 1
ATOM 2411 C CA . LEU B 1 63 ? -11.938 -21.562 -6.25 1 96.5 63 LEU B CA 1
ATOM 2412 C C . LEU B 1 63 ? -12.914 -22.188 -7.23 1 96.5 63 LEU B C 1
ATOM 2414 O O . LEU B 1 63 ? -14.062 -22.484 -6.871 1 96.5 63 LEU B O 1
ATOM 2418 N N . ASN B 1 64 ? -12.492 -22.406 -8.461 1 92.5 64 ASN B N 1
ATOM 2419 C CA . ASN B 1 64 ? -13.352 -22.922 -9.531 1 92.5 64 ASN B CA 1
ATOM 2420 C C . ASN B 1 64 ? -13.336 -24.453 -9.562 1 92.5 64 ASN B C 1
ATOM 2422 O O . ASN B 1 64 ? -12.297 -25.062 -9.812 1 92.5 64 ASN B O 1
ATOM 2426 N N . PRO B 1 65 ? -14.5 -25.062 -9.375 1 94.19 65 PRO B N 1
ATOM 2427 C CA . PRO B 1 65 ? -14.539 -26.516 -9.352 1 94.19 65 PRO B CA 1
ATOM 2428 C C . PRO B 1 65 ? -14.117 -27.141 -10.688 1 94.19 65 PRO B C 1
ATOM 2430 O O . PRO B 1 65 ? -13.531 -28.219 -10.703 1 94.19 65 PRO B O 1
ATOM 2433 N N . ALA B 1 66 ? -14.445 -26.5 -11.773 1 88.69 66 ALA B N 1
ATOM 2434 C CA . ALA B 1 66 ? -14.062 -27.016 -13.078 1 88.69 66 ALA B CA 1
ATOM 2435 C C . ALA B 1 66 ? -12.547 -27.078 -13.219 1 88.69 66 ALA B C 1
ATOM 2437 O O . ALA B 1 66 ? -12.008 -28 -13.844 1 88.69 66 ALA B O 1
ATOM 2438 N N . MET B 1 67 ? -11.891 -26.125 -12.68 1 91.56 67 MET B N 1
ATOM 2439 C CA . MET B 1 67 ? -10.438 -26.109 -12.695 1 91.56 67 MET B CA 1
ATOM 2440 C C . MET B 1 67 ? -9.875 -27.25 -11.859 1 91.56 67 MET B C 1
ATOM 2442 O O . MET B 1 67 ? -8.891 -27.891 -12.242 1 91.56 67 MET B O 1
ATOM 2446 N N . CYS B 1 68 ? -10.5 -27.531 -10.734 1 95.38 68 CYS B N 1
ATOM 2447 C CA . CYS B 1 68 ? -10.086 -28.641 -9.891 1 95.38 68 CYS B CA 1
ATOM 2448 C C . CYS B 1 68 ? -10.219 -29.969 -10.633 1 95.38 68 CYS B C 1
ATOM 2450 O O . CYS B 1 68 ? -9.305 -30.797 -10.609 1 95.38 68 CYS B O 1
ATOM 2452 N N . VAL B 1 69 ? -11.336 -30.109 -11.281 1 94.19 69 VAL B N 1
ATOM 2453 C CA . VAL B 1 69 ? -11.586 -31.328 -12.047 1 94.19 69 VAL B CA 1
ATOM 2454 C C . VAL B 1 69 ? -10.531 -31.484 -13.141 1 94.19 69 VAL B C 1
ATOM 2456 O O . VAL B 1 69 ? -9.953 -32.562 -13.312 1 94.19 69 VAL B O 1
ATOM 2459 N N . ARG B 1 70 ? -10.266 -30.391 -13.805 1 90.81 70 ARG B N 1
ATOM 2460 C CA . ARG B 1 70 ? -9.289 -30.406 -14.891 1 90.81 70 ARG B CA 1
ATOM 2461 C C . ARG B 1 70 ? -7.898 -30.75 -14.367 1 90.81 70 ARG B C 1
ATOM 2463 O O . ARG B 1 70 ? -7.16 -31.516 -15 1 90.81 70 ARG B O 1
ATOM 2470 N N . ALA B 1 71 ? -7.531 -30.172 -13.25 1 94.81 71 ALA B N 1
ATOM 2471 C CA . ALA B 1 71 ? -6.238 -30.469 -12.641 1 94.81 71 ALA B CA 1
ATOM 2472 C C . ALA B 1 71 ? -6.098 -31.969 -12.359 1 94.81 71 ALA B C 1
ATOM 2474 O O . ALA B 1 71 ? -5.066 -32.562 -12.68 1 94.81 71 ALA B O 1
ATOM 2475 N N . ALA B 1 72 ? -7.109 -32.562 -11.844 1 95.94 72 ALA B N 1
ATOM 2476 C CA . ALA B 1 72 ? -7.113 -34 -11.547 1 95.94 72 ALA B CA 1
ATOM 2477 C C . ALA B 1 72 ? -7.02 -34.812 -12.82 1 95.94 72 ALA B C 1
ATOM 2479 O O . ALA B 1 72 ? -6.273 -35.812 -12.883 1 95.94 72 ALA B O 1
ATOM 2480 N N . GLU B 1 73 ? -7.762 -34.438 -13.766 1 93.94 73 GLU B N 1
ATOM 2481 C CA . GLU B 1 73 ? -7.75 -35.156 -15.055 1 93.94 73 GLU B CA 1
ATOM 2482 C C . GLU B 1 73 ? -6.363 -35.094 -15.688 1 93.94 73 GLU B C 1
ATOM 2484 O O . GLU B 1 73 ? -5.875 -36.125 -16.188 1 93.94 73 GLU B O 1
ATOM 2489 N N . ARG B 1 74 ? -5.801 -33.969 -15.641 1 93.19 74 ARG B N 1
ATOM 2490 C CA . ARG B 1 74 ? -4.477 -33.781 -16.234 1 93.19 74 ARG B CA 1
ATOM 2491 C C . ARG B 1 74 ? -3.439 -34.625 -15.508 1 93.19 74 ARG B C 1
ATOM 2493 O O . ARG B 1 74 ? -2.549 -35.219 -16.141 1 93.19 74 ARG B O 1
ATOM 2500 N N . ALA B 1 75 ? -3.562 -34.656 -14.219 1 95.88 75 ALA B N 1
ATOM 2501 C CA . ALA B 1 75 ? -2.668 -35.531 -13.469 1 95.88 75 ALA B CA 1
ATOM 2502 C C . ALA B 1 75 ? -2.779 -36.969 -13.945 1 95.88 75 ALA B C 1
ATOM 2504 O O . ALA B 1 75 ? -1.77 -37.625 -14.242 1 95.88 75 ALA B O 1
ATOM 2505 N N . THR B 1 76 ? -3.955 -37.438 -14.086 1 95.75 76 THR B N 1
ATOM 2506 C CA . THR B 1 76 ? -4.219 -38.812 -14.516 1 95.75 76 THR B CA 1
ATOM 2507 C C . THR B 1 76 ? -3.684 -39.031 -15.93 1 95.75 76 THR B C 1
ATOM 2509 O O . THR B 1 76 ? -3.027 -40.062 -16.188 1 95.75 76 THR B O 1
ATOM 2512 N N . GLU B 1 77 ? -3.99 -38.094 -16.766 1 93.88 77 GLU B N 1
ATOM 2513 C CA . GLU B 1 77 ? -3.559 -38.188 -18.156 1 93.88 77 GLU B CA 1
ATOM 2514 C C . GLU B 1 77 ? -2.043 -38.312 -18.266 1 93.88 77 GLU B C 1
ATOM 2516 O O . GLU B 1 77 ? -1.532 -38.938 -19.188 1 93.88 77 GLU B O 1
ATOM 2521 N N . ARG B 1 78 ? -1.367 -37.781 -17.344 1 94.81 78 ARG B N 1
ATOM 2522 C CA . ARG B 1 78 ? 0.091 -37.75 -17.375 1 94.81 78 ARG B CA 1
ATOM 2523 C C . ARG B 1 78 ? 0.681 -38.844 -16.516 1 94.81 78 ARG B C 1
ATOM 2525 O O . ARG B 1 78 ? 1.901 -38.969 -16.375 1 94.81 78 ARG B O 1
ATOM 2532 N N . GLY B 1 79 ? -0.147 -39.688 -15.938 1 97.25 79 GLY B N 1
ATOM 2533 C CA . GLY B 1 79 ? 0.31 -40.75 -15.07 1 97.25 79 GLY B CA 1
ATOM 2534 C C . GLY B 1 79 ? 0.889 -40.25 -13.758 1 97.25 79 GLY B C 1
ATOM 2535 O O . GLY B 1 79 ? 1.813 -40.844 -13.211 1 97.25 79 GLY B O 1
ATOM 2536 N N . LEU B 1 80 ? 0.521 -39.062 -13.406 1 97.69 80 LEU B N 1
ATOM 2537 C CA . LEU B 1 80 ? 0.975 -38.438 -12.164 1 97.69 80 LEU B CA 1
ATOM 2538 C C . LEU B 1 80 ? -0.121 -38.469 -11.109 1 97.69 80 LEU B C 1
ATOM 2540 O O . LEU B 1 80 ? -1.261 -38.844 -11.398 1 97.69 80 LEU B O 1
ATOM 2544 N N . ALA B 1 81 ? 0.279 -38.188 -9.891 1 96.94 81 ALA B N 1
ATOM 2545 C CA . ALA B 1 81 ? -0.685 -38.156 -8.797 1 96.94 81 ALA B CA 1
ATOM 2546 C C . ALA B 1 81 ? -0.457 -36.906 -7.91 1 96.94 81 ALA B C 1
ATOM 2548 O O . ALA B 1 81 ? 0.587 -36.812 -7.266 1 96.94 81 ALA B O 1
ATOM 2549 N N . LEU B 1 82 ? -1.375 -36.062 -7.961 1 98.06 82 LEU B N 1
ATOM 2550 C CA . LEU B 1 82 ? -1.378 -34.969 -7 1 98.06 82 LEU B CA 1
ATOM 2551 C C . LEU B 1 82 ? -1.738 -35.469 -5.605 1 98.06 82 LEU B C 1
ATOM 2553 O O . LEU B 1 82 ? -2.557 -36.375 -5.457 1 98.06 82 LEU B O 1
ATOM 2557 N N . LEU B 1 83 ? -1.086 -34.875 -4.629 1 97.62 83 LEU B N 1
ATOM 2558 C CA . LEU B 1 83 ? -1.394 -35.219 -3.25 1 97.62 83 LEU B CA 1
ATOM 2559 C C . LEU B 1 83 ? -2.846 -34.906 -2.912 1 97.62 83 LEU B C 1
ATOM 2561 O O . LEU B 1 83 ? -3.508 -35.688 -2.207 1 97.62 83 LEU B O 1
ATOM 2565 N N . SER B 1 84 ? -3.314 -33.781 -3.291 1 98.12 84 SER B N 1
ATOM 2566 C CA . SER B 1 84 ? -4.707 -33.375 -3.137 1 98.12 84 SER B CA 1
ATOM 2567 C C . SER B 1 84 ? -5.078 -32.281 -4.121 1 98.12 84 SER B C 1
ATOM 2569 O O . SER B 1 84 ? -4.219 -31.484 -4.535 1 98.12 84 SER B O 1
ATOM 2571 N N . VAL B 1 85 ? -6.293 -32.281 -4.574 1 98.38 85 VAL B N 1
ATOM 2572 C CA . VAL B 1 85 ? -6.941 -31.219 -5.344 1 98.38 85 VAL B CA 1
ATOM 2573 C C . VAL B 1 85 ? -8.156 -30.703 -4.582 1 98.38 85 VAL B C 1
ATOM 2575 O O . VAL B 1 85 ? -9.141 -31.422 -4.395 1 98.38 85 VAL B O 1
ATOM 2578 N N . THR B 1 86 ? -8.109 -29.484 -4.152 1 98.5 86 THR B N 1
ATOM 2579 C CA . THR B 1 86 ? -9.141 -28.969 -3.252 1 98.5 86 THR B CA 1
ATOM 2580 C C . THR B 1 86 ? -9.844 -27.766 -3.855 1 98.5 86 THR B C 1
ATOM 2582 O O . THR B 1 86 ? -9.188 -26.844 -4.363 1 98.5 86 THR B O 1
ATOM 2585 N N . ASN B 1 87 ? -11.18 -27.812 -3.943 1 97.94 87 ASN B N 1
ATOM 2586 C CA . ASN B 1 87 ? -11.969 -26.625 -4.227 1 97.94 87 ASN B CA 1
ATOM 2587 C C . ASN B 1 87 ? -12.062 -25.719 -3.006 1 97.94 87 ASN B C 1
ATOM 2589 O O . ASN B 1 87 ? -12.766 -26.031 -2.041 1 97.94 87 ASN B O 1
ATOM 2593 N N . ALA B 1 88 ? -11.32 -24.609 -3.016 1 98.12 88 ALA B N 1
ATOM 2594 C CA . ALA B 1 88 ? -11.242 -23.766 -1.828 1 98.12 88 ALA B CA 1
ATOM 2595 C C . ALA B 1 88 ? -11.008 -22.312 -2.209 1 98.12 88 ALA B C 1
ATOM 2597 O O . ALA B 1 88 ? -10.508 -22.016 -3.297 1 98.12 88 ALA B O 1
ATOM 2598 N N . ASP B 1 89 ? -11.461 -21.438 -1.349 1 98.44 89 ASP B N 1
ATOM 2599 C CA . ASP B 1 89 ? -11.203 -20 -1.425 1 98.44 89 ASP B CA 1
ATOM 2600 C C . ASP B 1 89 ? -9.828 -19.656 -0.848 1 98.44 89 ASP B C 1
ATOM 2602 O O . ASP B 1 89 ? -9.523 -20.016 0.295 1 98.44 89 ASP B O 1
ATOM 2606 N N . MET B 1 90 ? -9.008 -18.953 -1.655 1 98.56 90 MET B N 1
ATOM 2607 C CA . MET B 1 90 ? -7.648 -18.703 -1.2 1 98.56 90 MET B CA 1
ATOM 2608 C C . MET B 1 90 ? -7.637 -17.719 -0.04 1 98.56 90 MET B C 1
ATOM 2610 O O . MET B 1 90 ? -6.621 -17.547 0.638 1 98.56 90 MET B O 1
ATOM 2614 N N . VAL B 1 91 ? -8.703 -17.016 0.263 1 98.62 91 VAL B N 1
ATOM 2615 C CA . VAL B 1 91 ? -8.789 -16.047 1.349 1 98.62 91 VAL B CA 1
ATOM 2616 C C . VAL B 1 91 ? -9.125 -16.766 2.656 1 98.62 91 VAL B C 1
ATOM 2618 O O . VAL B 1 91 ? -8.867 -16.25 3.742 1 98.62 91 VAL B O 1
ATOM 2621 N N . ALA B 1 92 ? -9.766 -17.875 2.535 1 98.19 92 ALA B N 1
ATOM 2622 C CA . ALA B 1 92 ? -10.172 -18.641 3.713 1 98.19 92 ALA B CA 1
ATOM 2623 C C . ALA B 1 92 ? -10.117 -20.141 3.443 1 98.19 92 ALA B C 1
ATOM 2625 O O . ALA B 1 92 ? -11.023 -20.703 2.82 1 98.19 92 ALA B O 1
ATOM 2626 N N . PHE B 1 93 ? -9.039 -20.781 3.914 1 98.31 93 PHE B N 1
ATOM 2627 C CA . PHE B 1 93 ? -8.883 -22.219 3.699 1 98.31 93 PHE B CA 1
ATOM 2628 C C . PHE B 1 93 ? -8.148 -22.859 4.867 1 98.31 93 PHE B C 1
ATOM 2630 O O . PHE B 1 93 ? -7.457 -22.188 5.625 1 98.31 93 PHE B O 1
ATOM 2637 N N . ASP B 1 94 ? -8.414 -24.047 5.098 1 98.44 94 ASP B N 1
ATOM 2638 C CA . ASP B 1 94 ? -7.707 -24.938 6.016 1 98.44 94 ASP B CA 1
ATOM 2639 C C . ASP B 1 94 ? -7.559 -26.344 5.422 1 98.44 94 ASP B C 1
ATOM 2641 O O . ASP B 1 94 ? -8.531 -27.094 5.336 1 98.44 94 ASP B O 1
ATOM 2645 N N . LEU B 1 95 ? -6.375 -26.656 5.031 1 98.06 95 LEU B N 1
ATOM 2646 C CA . LEU B 1 95 ? -6.121 -27.922 4.344 1 98.06 95 LEU B CA 1
ATOM 2647 C C . LEU B 1 95 ? -5.648 -28.984 5.324 1 98.06 95 LEU B C 1
ATOM 2649 O O . LEU B 1 95 ? -5.523 -30.156 4.961 1 98.06 95 LEU B O 1
ATOM 2653 N N . GLY B 1 96 ? -5.34 -28.609 6.539 1 97.31 96 GLY B N 1
ATOM 2654 C CA . GLY B 1 96 ? -5.004 -29.547 7.598 1 97.31 96 GLY B CA 1
ATOM 2655 C C . GLY B 1 96 ? -3.59 -30.094 7.488 1 97.31 96 GLY B C 1
ATOM 2656 O O . GLY B 1 96 ? -3.289 -31.156 8.008 1 97.31 96 GLY B O 1
ATOM 2657 N N . ARG B 1 97 ? -2.77 -29.422 6.766 1 97.38 97 ARG B N 1
ATOM 2658 C CA . 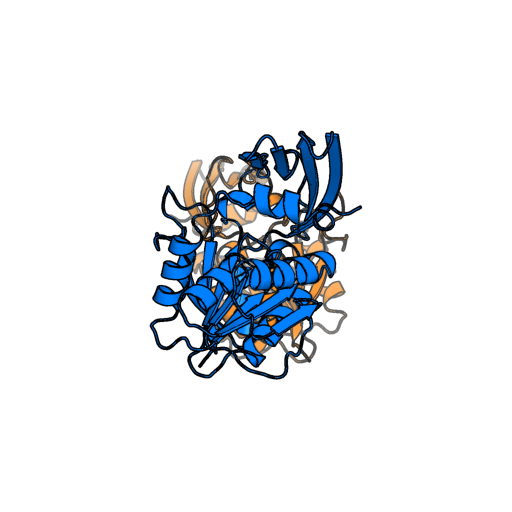ARG B 1 97 ? -1.374 -29.828 6.633 1 97.38 97 ARG B CA 1
ATOM 2659 C C . ARG B 1 97 ? -0.491 -28.641 6.27 1 97.38 97 ARG B C 1
ATOM 2661 O O . ARG B 1 97 ? -0.993 -27.578 5.875 1 97.38 97 ARG B O 1
ATOM 2668 N N . GLU B 1 98 ? 0.758 -28.812 6.465 1 98.38 98 GLU B N 1
ATOM 2669 C CA . GLU B 1 98 ? 1.745 -27.797 6.113 1 98.38 98 GLU B CA 1
ATOM 2670 C C . GLU B 1 98 ? 2.535 -28.203 4.871 1 98.38 98 GLU B C 1
ATOM 2672 O O . GLU B 1 98 ? 2.564 -29.375 4.504 1 98.38 98 GLU B O 1
ATOM 2677 N N . PHE B 1 99 ? 3.102 -27.234 4.254 1 98.75 99 PHE B N 1
ATOM 2678 C CA . PHE B 1 99 ? 3.883 -27.406 3.035 1 98.75 99 PHE B CA 1
ATOM 2679 C C . PHE B 1 99 ? 5.219 -26.688 3.137 1 98.75 99 PHE B C 1
ATOM 2681 O O . PHE B 1 99 ? 5.32 -25.641 3.789 1 98.75 99 PHE B O 1
ATOM 2688 N N . ASP B 1 100 ? 6.234 -27.219 2.492 1 98.75 100 ASP B N 1
ATOM 2689 C CA . ASP B 1 100 ? 7.531 -26.562 2.422 1 98.75 100 ASP B CA 1
ATOM 2690 C C . ASP B 1 100 ? 7.473 -25.344 1.503 1 98.75 100 ASP B C 1
ATOM 2692 O O . ASP B 1 100 ? 8.141 -24.328 1.756 1 98.75 100 ASP B O 1
ATOM 2696 N N . LEU B 1 101 ? 6.715 -25.453 0.46 1 98.88 101 LEU B N 1
ATOM 2697 C CA . LEU B 1 101 ? 6.598 -24.422 -0.553 1 98.88 101 LEU B CA 1
ATOM 2698 C C . LEU B 1 101 ? 5.137 -24.156 -0.908 1 98.88 101 LEU B C 1
ATOM 2700 O O . LEU B 1 101 ? 4.414 -25.078 -1.284 1 98.88 101 LEU B O 1
ATOM 2704 N N . VAL B 1 102 ? 4.676 -22.984 -0.692 1 98.94 102 VAL B N 1
ATOM 2705 C CA . VAL B 1 102 ? 3.393 -22.516 -1.194 1 98.94 102 VAL B CA 1
ATOM 2706 C C . VAL B 1 102 ? 3.617 -21.438 -2.262 1 98.94 102 VAL B C 1
ATOM 2708 O O . VAL B 1 102 ? 4.516 -20.609 -2.131 1 98.94 102 VAL B O 1
ATOM 2711 N N . PHE B 1 103 ? 2.893 -21.516 -3.309 1 98.88 103 PHE B N 1
ATOM 2712 C CA . PHE B 1 103 ? 3.094 -20.484 -4.316 1 98.88 103 PHE B CA 1
ATOM 2713 C C . PHE B 1 103 ? 1.779 -20.141 -5.004 1 98.88 103 PHE B C 1
ATOM 2715 O O . PHE B 1 103 ? 0.865 -20.969 -5.062 1 98.88 103 PHE B O 1
ATOM 2722 N N . CYS B 1 104 ? 1.596 -18.953 -5.391 1 98.81 104 CYS B N 1
ATOM 2723 C CA . CYS B 1 104 ? 0.487 -18.359 -6.125 1 98.81 104 CYS B CA 1
ATOM 2724 C C . CYS B 1 104 ? 0.995 -17.5 -7.273 1 98.81 104 CYS B C 1
ATOM 2726 O O . CYS B 1 104 ? 1.52 -16.406 -7.051 1 98.81 104 CYS B O 1
ATOM 2728 N N . LEU B 1 105 ? 0.844 -17.969 -8.5 1 97.5 105 LEU B N 1
ATOM 2729 C CA . LEU B 1 105 ? 1.506 -17.359 -9.648 1 97.5 105 LEU B CA 1
ATOM 2730 C C . LEU B 1 105 ? 0.485 -16.766 -10.609 1 97.5 105 LEU B C 1
ATOM 2732 O O . LEU B 1 105 ? -0.709 -16.719 -10.305 1 97.5 105 LEU B O 1
ATOM 2736 N N . ILE B 1 106 ? 0.96 -16.125 -11.625 1 92.38 106 ILE B N 1
ATOM 2737 C CA . ILE B 1 106 ? 0.22 -15.586 -12.766 1 92.38 106 ILE B CA 1
ATOM 2738 C C . ILE B 1 106 ? -0.748 -14.508 -12.289 1 92.38 106 ILE B C 1
ATOM 2740 O O . ILE B 1 106 ? -1.898 -14.461 -12.727 1 92.38 106 ILE B O 1
ATOM 2744 N N . ASP B 1 107 ? -0.375 -13.789 -11.281 1 93.44 107 ASP B N 1
ATOM 2745 C CA . ASP B 1 107 ? -1.066 -12.609 -10.758 1 93.44 107 ASP B CA 1
ATOM 2746 C C . ASP B 1 107 ? -2.443 -12.984 -10.211 1 93.44 107 ASP B C 1
ATOM 2748 O O . ASP B 1 107 ? -3.381 -12.188 -10.281 1 93.4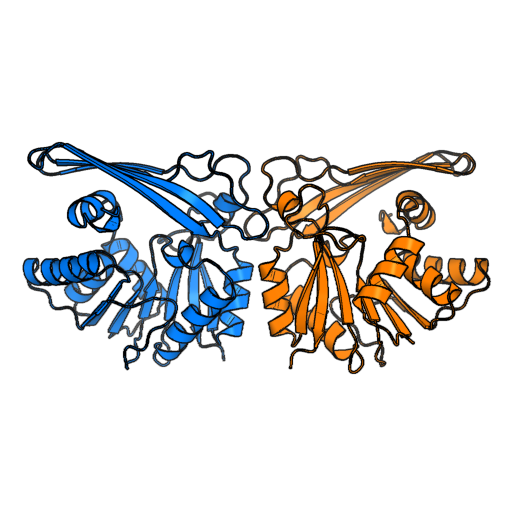4 107 ASP B O 1
ATOM 2752 N N . SER B 1 108 ? -2.564 -14.195 -9.727 1 96.19 108 SER B N 1
ATOM 2753 C CA . SER B 1 108 ? -3.848 -14.633 -9.188 1 96.19 108 SER B CA 1
ATOM 2754 C C . SER B 1 108 ? -4.211 -13.859 -7.922 1 96.19 108 SER B C 1
ATOM 2756 O O . SER B 1 108 ? -5.387 -13.766 -7.559 1 96.19 108 SER B O 1
ATOM 2758 N N . LEU B 1 109 ? -3.195 -13.297 -7.25 1 98.19 109 LEU B N 1
ATOM 2759 C CA . LEU B 1 109 ? -3.461 -12.508 -6.055 1 98.19 109 LEU B CA 1
ATOM 2760 C C . LEU B 1 109 ? -4.328 -11.297 -6.379 1 98.19 109 LEU B C 1
ATOM 2762 O O . LEU B 1 109 ? -4.93 -10.695 -5.484 1 98.19 109 LEU B O 1
ATOM 2766 N N . ALA B 1 110 ? -4.367 -10.883 -7.652 1 96.31 110 ALA B N 1
ATOM 2767 C CA . ALA B 1 110 ? -5.172 -9.742 -8.078 1 96.31 110 ALA B CA 1
ATOM 2768 C C . ALA B 1 110 ? -6.652 -9.977 -7.789 1 96.31 110 ALA B C 1
ATOM 2770 O O . ALA B 1 110 ? -7.441 -9.031 -7.773 1 96.31 110 ALA B O 1
ATOM 2771 N N . TYR B 1 111 ? -7.012 -11.219 -7.512 1 96.44 111 TYR B N 1
ATOM 2772 C CA . TYR B 1 111 ? -8.414 -11.531 -7.277 1 96.44 111 TYR B CA 1
ATOM 2773 C C . TYR B 1 111 ? -8.766 -11.414 -5.801 1 96.44 111 TYR B C 1
ATOM 2775 O O . TYR B 1 111 ? -9.914 -11.633 -5.406 1 96.44 111 TYR B O 1
ATOM 2783 N N . VAL B 1 112 ? -7.805 -11.125 -4.98 1 98.56 112 VAL B N 1
ATOM 2784 C CA . VAL B 1 112 ? -8.008 -10.703 -3.598 1 98.56 112 VAL B CA 1
ATOM 2785 C C . VAL B 1 112 ? -8.203 -9.188 -3.541 1 98.56 112 VAL B C 1
ATOM 2787 O O . VAL B 1 112 ? -7.254 -8.43 -3.764 1 98.56 112 VAL B O 1
ATOM 2790 N N . LEU B 1 113 ? -9.312 -8.711 -3.117 1 98.31 113 LEU B N 1
ATOM 2791 C CA . LEU B 1 113 ? -9.758 -7.41 -3.611 1 98.31 113 LEU B CA 1
ATOM 2792 C C . LEU B 1 113 ? -9.648 -6.348 -2.521 1 98.31 113 LEU B C 1
ATOM 2794 O O . LEU B 1 113 ? -9.984 -5.184 -2.746 1 98.31 113 LEU B O 1
ATOM 2798 N N . ASP B 1 114 ? -9.266 -6.676 -1.305 1 98.38 114 ASP B N 1
ATOM 2799 C CA . ASP B 1 114 ? -9.109 -5.672 -0.257 1 98.38 114 ASP B CA 1
ATOM 2800 C C . ASP B 1 114 ? -8.055 -6.102 0.762 1 98.38 114 ASP B C 1
ATOM 2802 O O . ASP B 1 114 ? -7.629 -7.262 0.77 1 98.38 114 ASP B O 1
ATOM 2806 N N . LEU B 1 115 ? -7.688 -5.203 1.555 1 98.62 115 LEU B N 1
ATOM 2807 C CA . LEU B 1 115 ? -6.594 -5.418 2.496 1 98.62 115 LEU B CA 1
ATOM 2808 C C . LEU B 1 115 ? -6.945 -6.512 3.498 1 98.62 115 LEU B C 1
ATOM 2810 O O . LEU B 1 115 ? -6.094 -7.332 3.852 1 98.62 115 LEU B O 1
ATOM 2814 N N . GLU B 1 116 ? -8.156 -6.508 4.008 1 98.62 116 GLU B N 1
ATOM 2815 C CA . GLU B 1 116 ? -8.594 -7.527 4.957 1 98.62 116 GLU B CA 1
ATOM 2816 C C . GLU B 1 116 ? -8.461 -8.93 4.363 1 98.62 116 GLU B C 1
ATOM 2818 O O . GLU B 1 116 ? -7.938 -9.836 5.008 1 98.62 116 GLU B O 1
ATOM 2823 N N . SER B 1 117 ? -8.922 -9.062 3.133 1 98.88 117 SER B N 1
ATOM 2824 C CA . SER B 1 117 ? -8.852 -10.352 2.459 1 98.88 117 SER B CA 1
ATOM 2825 C C . SER B 1 117 ? -7.402 -10.758 2.193 1 98.88 117 SER B C 1
ATOM 2827 O O . SER B 1 117 ? -7.051 -11.938 2.291 1 98.88 117 SER B O 1
ATOM 2829 N N . LEU B 1 118 ? -6.566 -9.805 1.794 1 98.88 118 LEU B N 1
ATOM 2830 C CA . LEU B 1 118 ? -5.156 -10.109 1.58 1 98.88 118 LEU B CA 1
ATOM 2831 C C . LEU B 1 118 ? -4.504 -10.594 2.869 1 98.88 118 LEU B C 1
ATOM 2833 O O . LEU B 1 118 ? -3.801 -11.609 2.867 1 98.88 118 LEU B O 1
ATOM 2837 N N . THR B 1 119 ? -4.746 -9.867 3.951 1 98.81 119 THR B N 1
ATOM 2838 C CA . THR B 1 119 ? -4.18 -10.258 5.238 1 98.81 119 THR B CA 1
ATOM 2839 C C . THR B 1 119 ? -4.676 -11.641 5.656 1 98.81 119 THR B C 1
ATOM 2841 O O . THR B 1 119 ? -3.898 -12.461 6.145 1 98.81 119 THR B O 1
ATOM 2844 N N . ALA B 1 120 ? -5.93 -11.906 5.434 1 98.88 120 ALA B N 1
ATOM 2845 C CA . ALA B 1 120 ? -6.504 -13.211 5.746 1 98.88 120 ALA B CA 1
ATOM 2846 C C . ALA B 1 120 ? -5.852 -14.312 4.918 1 98.88 120 ALA B C 1
ATOM 2848 O O . ALA B 1 120 ? -5.512 -15.375 5.438 1 98.88 120 ALA B O 1
ATOM 2849 N N . HIS B 1 121 ? -5.688 -14.078 3.633 1 98.88 121 HIS B N 1
ATOM 2850 C CA . HIS B 1 121 ? -5.023 -15.031 2.754 1 98.88 121 HIS B CA 1
ATOM 2851 C C . HIS B 1 121 ? -3.619 -15.352 3.252 1 98.88 121 HIS B C 1
ATOM 2853 O O . HIS B 1 121 ? -3.248 -16.531 3.361 1 98.88 121 HIS B O 1
ATOM 2859 N N . LEU B 1 122 ? -2.895 -14.312 3.574 1 98.94 122 LEU B N 1
ATOM 2860 C CA . LEU B 1 122 ? -1.513 -14.484 4.012 1 98.94 122 LEU B CA 1
ATOM 2861 C C . LEU B 1 122 ? -1.45 -15.219 5.348 1 98.94 122 LEU B C 1
ATOM 2863 O O . LEU B 1 122 ? -0.524 -15.992 5.594 1 98.94 122 LEU B O 1
ATOM 2867 N N . ALA B 1 123 ? -2.426 -14.953 6.18 1 98.81 123 ALA B N 1
ATOM 2868 C CA . ALA B 1 123 ? -2.506 -15.68 7.445 1 98.81 123 ALA B CA 1
ATOM 2869 C C . ALA B 1 123 ? -2.76 -17.172 7.207 1 98.81 123 ALA B C 1
ATOM 2871 O O . ALA B 1 123 ? -2.18 -18.016 7.883 1 98.81 123 ALA B O 1
ATOM 2872 N N . CYS B 1 124 ? -3.656 -17.469 6.297 1 98.81 124 CYS B N 1
ATOM 2873 C CA . CYS B 1 124 ? -3.895 -18.859 5.934 1 98.81 124 CYS B CA 1
ATOM 2874 C C . CYS B 1 124 ? -2.617 -19.516 5.422 1 98.81 124 CYS B C 1
ATOM 2876 O O . CYS B 1 124 ? -2.281 -20.641 5.824 1 98.81 124 CYS B O 1
ATOM 2878 N N . VAL B 1 125 ? -1.916 -18.812 4.543 1 98.88 125 VAL B N 1
ATOM 2879 C CA . VAL B 1 125 ? -0.658 -19.312 4.004 1 98.88 125 VAL B CA 1
ATOM 2880 C C . VAL B 1 125 ? 0.324 -19.578 5.145 1 98.88 125 VAL B C 1
ATOM 2882 O O . VAL B 1 125 ? 0.949 -20.641 5.199 1 98.88 125 VAL B O 1
ATOM 2885 N N . ARG B 1 126 ? 0.419 -18.578 6.023 1 98.81 126 ARG B N 1
ATOM 2886 C CA . ARG B 1 126 ? 1.329 -18.719 7.156 1 98.81 126 ARG B CA 1
ATOM 2887 C C . ARG B 1 126 ? 1.047 -19.984 7.941 1 98.81 126 ARG B C 1
ATOM 2889 O O . ARG B 1 126 ? 1.973 -20.719 8.305 1 98.81 126 ARG B O 1
ATOM 2896 N N . ARG B 1 127 ? -0.195 -20.281 8.195 1 98.38 127 ARG B N 1
ATOM 2897 C CA . ARG B 1 127 ? -0.61 -21.453 8.953 1 98.38 127 ARG B CA 1
ATOM 2898 C C . ARG B 1 127 ? -0.266 -22.734 8.211 1 98.38 127 ARG B C 1
ATOM 2900 O O . ARG B 1 127 ? -0.165 -23.812 8.812 1 98.38 127 ARG B O 1
ATOM 2907 N N . HIS B 1 128 ? -0.026 -22.641 6.938 1 98.75 128 HIS B N 1
ATOM 2908 C CA . HIS B 1 128 ? 0.174 -23.828 6.117 1 98.75 128 HIS B CA 1
ATOM 2909 C C . HIS B 1 128 ? 1.635 -23.984 5.703 1 98.75 128 HIS B C 1
ATOM 2911 O O . HIS B 1 128 ? 1.97 -24.844 4.887 1 98.75 128 HIS B O 1
ATOM 2917 N N . LEU B 1 129 ? 2.449 -23.094 6.188 1 98.56 129 LEU B N 1
ATOM 2918 C CA . LEU B 1 129 ? 3.877 -23.219 5.91 1 98.56 129 LEU B CA 1
ATOM 2919 C C . LEU B 1 129 ? 4.57 -24.062 6.973 1 98.56 129 LEU B C 1
ATOM 2921 O O . LEU B 1 129 ? 4.395 -23.828 8.172 1 98.56 129 LEU B O 1
ATOM 2925 N N . ALA B 1 130 ? 5.332 -25 6.555 1 97.44 130 ALA B N 1
ATOM 2926 C CA . ALA B 1 130 ? 6.211 -25.75 7.453 1 97.44 130 ALA B CA 1
ATOM 2927 C C . ALA B 1 130 ? 7.359 -24.875 7.945 1 97.44 130 ALA B C 1
ATOM 2929 O O . ALA B 1 130 ? 7.656 -23.844 7.352 1 97.44 130 ALA B O 1
ATOM 2930 N N . PRO B 1 131 ? 7.957 -25.328 9.07 1 94.88 131 PRO B N 1
ATOM 2931 C CA . PRO B 1 131 ? 9.172 -24.594 9.453 1 94.88 131 PRO B CA 1
ATOM 2932 C C . PRO B 1 131 ? 10.188 -24.5 8.312 1 94.88 131 PRO B C 1
ATOM 2934 O O . PRO B 1 131 ? 10.484 -25.5 7.656 1 94.88 131 PRO B O 1
ATOM 2937 N N . GLY B 1 132 ? 10.617 -23.406 8.078 1 95.5 132 GLY B N 1
ATOM 2938 C CA . GLY B 1 132 ? 11.57 -23.203 7.004 1 95.5 132 GLY B CA 1
ATOM 2939 C C . GLY B 1 132 ? 10.922 -23.047 5.641 1 95.5 132 GLY B C 1
ATOM 2940 O O . GLY B 1 132 ? 11.609 -22.891 4.629 1 95.5 132 GLY B O 1
ATOM 2941 N N . GLY B 1 133 ? 9.562 -23.109 5.629 1 98.19 133 GLY B N 1
ATOM 2942 C CA . GLY B 1 133 ? 8.836 -23.016 4.375 1 98.19 133 GLY B CA 1
ATOM 2943 C C . GLY B 1 133 ? 8.805 -21.609 3.811 1 98.19 133 GLY B C 1
ATOM 2944 O O . GLY B 1 133 ? 9.219 -20.656 4.477 1 98.19 133 GLY B O 1
ATOM 2945 N N . ALA B 1 134 ? 8.391 -21.516 2.564 1 98.75 134 ALA B N 1
ATOM 2946 C CA . ALA B 1 134 ? 8.305 -20.219 1.89 1 98.75 134 ALA B CA 1
ATOM 2947 C C . ALA B 1 134 ? 7.039 -20.109 1.05 1 98.75 134 ALA B C 1
ATOM 2949 O O . ALA B 1 134 ? 6.5 -21.125 0.597 1 98.75 134 ALA B O 1
ATOM 2950 N N . TYR B 1 135 ? 6.59 -18.953 0.985 1 98.94 135 TYR B N 1
ATOM 2951 C CA . TYR B 1 135 ? 5.52 -18.578 0.064 1 98.94 135 TYR B CA 1
ATOM 2952 C C . TYR B 1 135 ? 6.047 -17.719 -1.07 1 98.94 135 TYR B C 1
ATOM 2954 O O . TYR B 1 135 ? 6.684 -16.688 -0.829 1 98.94 135 TYR B O 1
ATOM 2962 N N . VAL B 1 136 ? 5.875 -18.125 -2.318 1 98.94 136 VAL B N 1
ATOM 2963 C CA . VAL B 1 136 ? 6.25 -17.328 -3.484 1 98.94 136 VAL B CA 1
ATOM 2964 C C . VAL B 1 136 ? 4.996 -16.844 -4.203 1 98.94 136 VAL B C 1
ATOM 2966 O O . VAL B 1 136 ? 4.148 -17.656 -4.602 1 98.94 136 VAL B O 1
ATOM 2969 N N . VAL B 1 137 ? 4.879 -15.586 -4.379 1 98.88 137 VAL B N 1
ATOM 2970 C CA . VAL B 1 137 ? 3.691 -15.016 -5.012 1 98.88 137 VAL B CA 1
ATOM 2971 C C . VAL B 1 137 ? 4.105 -14.078 -6.145 1 98.88 137 VAL B C 1
ATOM 2973 O O . VAL B 1 137 ? 5.051 -13.297 -6 1 98.88 137 VAL B O 1
ATOM 2976 N N . GLU B 1 138 ? 3.447 -14.273 -7.277 1 98.38 138 GLU B N 1
ATOM 2977 C CA . GLU B 1 138 ? 3.658 -13.445 -8.461 1 98.38 138 GLU B CA 1
ATOM 2978 C C . GLU B 1 138 ? 2.551 -12.406 -8.617 1 98.38 138 GLU B C 1
ATOM 2980 O O . GLU B 1 138 ? 1.371 -12.758 -8.688 1 98.38 138 GLU B O 1
ATOM 2985 N N . THR B 1 139 ? 2.908 -11.117 -8.633 1 97.62 139 THR B N 1
ATOM 2986 C CA . THR B 1 139 ? 1.956 -10.039 -8.867 1 97.62 139 THR B CA 1
ATOM 2987 C C . THR B 1 139 ? 2.395 -9.172 -10.039 1 97.62 139 THR B C 1
ATOM 2989 O O . THR B 1 139 ? 3.486 -9.359 -10.586 1 97.62 139 THR B O 1
ATOM 2992 N N . LEU B 1 140 ? 1.495 -8.297 -10.461 1 93.44 140 LEU B N 1
ATOM 2993 C CA . LEU B 1 140 ? 1.848 -7.316 -11.484 1 93.44 140 LEU B CA 1
ATOM 2994 C C . LEU B 1 140 ? 3.053 -6.488 -11.047 1 93.44 140 LEU B C 1
ATOM 2996 O O . LEU B 1 140 ? 3.221 -6.211 -9.859 1 93.44 140 LEU B O 1
ATOM 3000 N N . HIS B 1 141 ? 3.834 -6.184 -12.055 1 94.06 141 HIS B N 1
ATOM 3001 C CA . HIS B 1 141 ? 4.906 -5.242 -11.75 1 94.06 141 HIS B CA 1
ATOM 3002 C C . HIS B 1 141 ? 4.344 -3.891 -11.32 1 94.06 141 HIS B C 1
ATOM 3004 O O . HIS B 1 141 ? 3.377 -3.4 -11.906 1 94.06 141 HIS B O 1
ATOM 3010 N N . PRO B 1 142 ? 4.953 -3.217 -10.312 1 92.88 142 PRO B N 1
ATOM 3011 C CA . PRO B 1 142 ? 4.445 -1.918 -9.859 1 92.88 142 PRO B CA 1
ATOM 3012 C C . PRO B 1 142 ? 4.328 -0.903 -10.992 1 92.88 142 PRO B C 1
ATOM 3014 O O . PRO B 1 142 ? 3.412 -0.077 -11 1 92.88 142 PRO B O 1
ATOM 3017 N N . ALA B 1 143 ? 5.164 -0.951 -11.969 1 88.69 143 ALA B N 1
ATOM 3018 C CA . ALA B 1 143 ? 5.141 -0.024 -13.094 1 88.69 143 ALA B CA 1
ATOM 3019 C C . ALA B 1 143 ? 3.828 -0.136 -13.867 1 88.69 143 ALA B C 1
ATOM 3021 O O . ALA B 1 143 ? 3.346 0.85 -14.43 1 88.69 143 ALA B O 1
ATOM 3022 N N . ASP B 1 144 ? 3.211 -1.252 -13.82 1 85.62 144 ASP B N 1
ATOM 3023 C CA . ASP B 1 144 ? 1.976 -1.479 -14.57 1 85.62 144 ASP B CA 1
ATOM 3024 C C . ASP B 1 144 ? 0.779 -0.861 -13.844 1 85.62 144 ASP B C 1
ATOM 3026 O O . ASP B 1 144 ? -0.232 -0.541 -14.477 1 85.62 144 ASP B O 1
ATOM 3030 N N . GLY B 1 145 ? 0.887 -0.745 -12.594 1 85.69 145 GLY B N 1
ATOM 3031 C CA . GLY B 1 145 ? -0.198 -0.171 -11.812 1 85.69 145 GLY B CA 1
ATOM 3032 C C . GLY B 1 145 ? -0.195 1.346 -11.812 1 85.69 145 GLY B C 1
ATOM 3033 O O . GLY B 1 145 ? -1.248 1.974 -11.68 1 85.69 145 GLY B O 1
ATOM 3034 N N . PHE B 1 146 ? 0.947 1.895 -11.703 1 80.62 146 PHE B N 1
ATOM 3035 C CA . PHE B 1 146 ? 1.071 3.346 -11.648 1 80.62 146 PHE B CA 1
ATOM 3036 C C . PHE B 1 146 ? 1.164 3.936 -13.055 1 80.62 146 PHE B C 1
ATOM 3038 O O . PHE B 1 146 ? 1.066 5.152 -13.227 1 80.62 146 PHE B O 1
ATOM 3045 N N . GLY B 1 147 ? 1.469 3.242 -14.031 1 65.19 147 GLY B N 1
ATOM 3046 C CA . GLY B 1 147 ? 1.602 3.762 -15.383 1 65.19 147 GLY B CA 1
ATOM 3047 C C . GLY B 1 147 ? 0.28 4.199 -15.984 1 65.19 147 GLY B C 1
ATOM 3048 O O . GLY B 1 147 ? -0.766 3.613 -15.695 1 65.19 147 GLY B O 1
ATOM 3049 N N . VAL B 1 148 ? 0.013 5.516 -16.016 1 48.56 148 VAL B N 1
ATOM 3050 C CA . VAL B 1 148 ? -1.085 6.34 -16.516 1 48.56 148 VAL B CA 1
ATOM 3051 C C . VAL B 1 148 ? -1.536 5.824 -17.875 1 48.56 148 VAL B C 1
ATOM 3053 O O . VAL B 1 148 ? -0.728 5.703 -18.812 1 48.56 148 VAL B O 1
ATOM 3056 N N . GLY B 1 149 ? -2.818 5.379 -18.078 1 49.12 149 GLY B N 1
ATOM 3057 C CA . GLY B 1 149 ? -3.654 5.215 -19.266 1 49.12 149 GLY B CA 1
ATOM 3058 C C . GLY B 1 149 ? -3.629 3.805 -19.812 1 49.12 149 GLY B C 1
ATOM 3059 O O . GLY B 1 149 ? -4.449 3.453 -20.672 1 49.12 149 GLY B O 1
ATOM 3060 N N . GLN B 1 150 ? -2.65 3.104 -19.516 1 51.03 150 GLN B N 1
ATOM 3061 C CA . GLN B 1 150 ? -2.662 1.862 -20.281 1 51.03 150 GLN B CA 1
ATOM 3062 C C . GLN B 1 150 ? -2.662 0.646 -19.359 1 51.03 150 GLN B C 1
ATOM 3064 O O . GLN B 1 150 ? -1.692 0.411 -18.641 1 51.03 150 GLN B O 1
ATOM 3069 N N . HIS B 1 151 ? -3.881 0.583 -18.688 1 56.12 151 HIS B N 1
ATOM 3070 C CA . HIS B 1 151 ? -3.875 -0.755 -18.109 1 56.12 151 HIS B CA 1
ATOM 3071 C C . HIS B 1 151 ? -3.408 -1.795 -19.125 1 56.12 151 HIS B C 1
ATOM 3073 O O . HIS B 1 151 ? -3.572 -1.608 -20.328 1 56.12 151 HIS B O 1
ATOM 3079 N N . THR B 1 152 ? -2.699 -2.719 -18.578 1 57.91 152 THR B N 1
ATOM 3080 C CA . THR B 1 152 ? -2.062 -3.703 -19.453 1 57.91 152 THR B CA 1
ATOM 3081 C C . THR B 1 152 ? -3.109 -4.523 -20.188 1 57.91 152 THR B C 1
ATOM 3083 O O . THR B 1 152 ? -4.09 -4.98 -19.594 1 57.91 152 THR B O 1
ATOM 3086 N N . GLU B 1 153 ? -3.35 -4.098 -21.422 1 68.19 153 GLU B N 1
ATOM 3087 C CA . GLU B 1 153 ? -4.008 -5.047 -22.328 1 68.19 153 GLU B CA 1
ATOM 3088 C C . GLU B 1 153 ? -3.041 -6.137 -22.781 1 68.19 153 GLU B C 1
ATOM 3090 O O . GLU B 1 153 ? -1.924 -5.844 -23.203 1 68.19 153 GLU B O 1
ATOM 3095 N N . THR B 1 154 ? -3.422 -7.316 -22.281 1 70.44 154 THR B N 1
ATOM 3096 C CA . THR B 1 154 ? -2.639 -8.43 -22.812 1 70.44 154 THR B CA 1
ATOM 3097 C C . THR B 1 154 ? -3.453 -9.242 -23.812 1 70.44 154 THR B C 1
ATOM 3099 O O . THR B 1 154 ? -4.629 -9.531 -23.578 1 70.44 154 THR B O 1
ATOM 3102 N N . ASP B 1 155 ? -2.914 -9.273 -25 1 76.19 155 ASP B N 1
ATOM 3103 C CA . ASP B 1 155 ? -3.506 -10.031 -26.094 1 76.19 155 ASP B CA 1
ATOM 3104 C C . ASP B 1 155 ? -2.529 -11.078 -26.625 1 76.19 155 ASP B C 1
ATOM 3106 O O . ASP B 1 155 ? -1.462 -10.734 -27.141 1 76.19 155 ASP B O 1
ATOM 3110 N N . TRP B 1 156 ? -2.949 -12.352 -26.328 1 74.81 156 TRP B N 1
ATOM 3111 C CA . TRP B 1 156 ? -2.074 -13.383 -26.891 1 74.81 156 TRP B CA 1
ATOM 3112 C C . TRP B 1 156 ? -2.889 -14.523 -27.5 1 74.81 156 TRP B C 1
ATOM 3114 O O . TRP B 1 156 ? -4.078 -14.664 -27.203 1 74.81 156 TRP B O 1
ATOM 3124 N N . THR B 1 157 ? -2.32 -15.148 -28.547 1 75.69 157 THR B N 1
ATOM 3125 C CA . THR B 1 157 ? -2.939 -16.266 -29.234 1 75.69 157 THR B CA 1
ATOM 3126 C C . THR B 1 157 ? -2.064 -17.516 -29.141 1 75.69 157 THR B C 1
ATOM 3128 O O . THR B 1 157 ? -0.841 -17.438 -29.266 1 75.69 157 THR B O 1
ATOM 3131 N N . VAL B 1 158 ? -2.746 -18.609 -28.734 1 73.56 158 VAL B N 1
ATOM 3132 C CA . VAL B 1 158 ? -2.066 -19.906 -28.766 1 73.56 158 VAL B CA 1
ATOM 3133 C C . VAL B 1 158 ? -2.744 -20.828 -29.766 1 73.56 158 VAL B C 1
ATOM 3135 O O . VAL B 1 158 ? -3.973 -20.844 -29.875 1 73.56 158 VAL B O 1
ATOM 3138 N N . GLU B 1 159 ? -1.947 -21.484 -30.672 1 78.19 159 GLU B N 1
ATOM 3139 C CA . GLU B 1 159 ? -2.459 -22.453 -31.641 1 78.19 159 GLU B CA 1
ATOM 3140 C C . GLU B 1 159 ? -1.821 -23.812 -31.453 1 78.19 159 GLU B C 1
ATOM 3142 O O . GLU B 1 159 ? -0.6 -23.922 -31.328 1 78.19 159 GLU B O 1
ATOM 3147 N N . ARG B 1 160 ? -2.689 -24.812 -31.234 1 76.5 160 ARG B N 1
ATOM 3148 C CA . ARG B 1 160 ? -2.25 -26.203 -31.109 1 76.5 160 ARG B CA 1
ATOM 3149 C C . ARG B 1 160 ? -3.268 -27.156 -31.734 1 76.5 160 ARG B C 1
ATOM 3151 O O . ARG B 1 160 ? -4.465 -27.062 -31.438 1 76.5 160 ARG B O 1
ATOM 3158 N N . ASP B 1 161 ? -2.793 -28.125 -32.594 1 77.44 161 ASP B N 1
ATOM 3159 C CA . ASP B 1 161 ? -3.594 -29.203 -33.156 1 77.44 161 ASP B CA 1
ATOM 3160 C C . ASP B 1 161 ? -4.855 -28.656 -33.812 1 77.44 161 ASP B C 1
ATOM 3162 O O . ASP B 1 161 ? -5.949 -29.188 -33.625 1 77.44 161 ASP B O 1
ATOM 3166 N N . GLY B 1 162 ? -4.715 -27.516 -34.438 1 77.88 162 GLY B N 1
ATOM 3167 C CA . GLY B 1 162 ? -5.809 -26.953 -35.219 1 77.88 162 GLY B CA 1
ATOM 3168 C C . GLY B 1 162 ? -6.746 -26.094 -34.375 1 77.88 162 GLY B C 1
ATOM 3169 O O . GLY B 1 162 ? -7.699 -25.516 -34.906 1 77.88 162 GLY B O 1
ATOM 3170 N N . VAL B 1 163 ? -6.465 -26.078 -33.062 1 77.19 163 VAL B N 1
ATOM 3171 C CA . VAL B 1 163 ? -7.285 -25.234 -32.188 1 77.19 163 VAL B CA 1
ATOM 3172 C C . VAL B 1 163 ? -6.57 -23.906 -31.922 1 77.19 163 VAL B C 1
ATOM 3174 O O . VAL B 1 163 ? -5.375 -23.891 -31.625 1 77.19 163 VAL B O 1
ATOM 3177 N N . ARG B 1 164 ? -7.328 -22.844 -32.156 1 82.06 164 ARG B N 1
ATOM 3178 C CA . ARG B 1 164 ? -6.797 -21.516 -31.875 1 82.06 164 ARG B CA 1
ATOM 3179 C C . ARG B 1 164 ? -7.531 -20.875 -30.703 1 82.06 164 ARG B C 1
ATOM 3181 O O . ARG B 1 164 ? -8.766 -20.812 -30.688 1 82.06 164 ARG B O 1
ATOM 3188 N N . VAL B 1 165 ? -6.77 -20.469 -29.703 1 79.81 165 VAL B N 1
ATOM 3189 C CA . VAL B 1 165 ? -7.332 -19.766 -28.547 1 79.81 165 VAL B CA 1
ATOM 3190 C C . VAL B 1 165 ? -6.711 -18.375 -28.438 1 79.81 165 VAL B C 1
ATOM 3192 O O . VAL B 1 165 ? -5.496 -18.25 -28.266 1 79.81 165 VAL B O 1
ATOM 3195 N N . ARG B 1 166 ? -7.559 -17.406 -28.547 1 80.56 166 ARG B N 1
ATOM 3196 C CA . ARG B 1 166 ? -7.129 -16.031 -28.328 1 80.56 166 ARG B CA 1
ATOM 3197 C C . ARG B 1 166 ? -7.676 -15.484 -27.016 1 80.56 166 ARG B C 1
ATOM 3199 O O . ARG B 1 166 ? -8.875 -15.578 -26.75 1 80.56 166 ARG B O 1
ATOM 3206 N N . VAL B 1 167 ? -6.77 -14.953 -26.172 1 78.88 167 VAL B N 1
ATOM 3207 C CA . VAL B 1 167 ? -7.16 -14.367 -24.906 1 78.88 167 VAL B CA 1
ATOM 3208 C C . VAL B 1 167 ? -6.855 -12.867 -24.906 1 78.88 167 VAL B C 1
ATOM 3210 O O . VAL B 1 167 ? -5.75 -12.453 -25.281 1 78.88 167 VAL B O 1
ATOM 3213 N N . ARG B 1 168 ? -7.883 -12.102 -24.688 1 80.06 168 ARG B N 1
ATOM 3214 C CA . ARG B 1 168 ? -7.723 -10.68 -24.422 1 80.06 168 ARG B CA 1
ATOM 3215 C C . ARG B 1 168 ? -8.031 -10.359 -22.969 1 80.06 168 ARG B C 1
ATOM 3217 O O . ARG B 1 168 ? -9.156 -10.578 -22.5 1 80.06 168 ARG B O 1
ATOM 3224 N N . TRP B 1 169 ? -6.98 -9.977 -22.344 1 78.56 169 TRP B N 1
ATOM 3225 C CA . TRP B 1 169 ? -7.125 -9.633 -20.938 1 78.56 169 TRP B CA 1
ATOM 3226 C C . TRP B 1 169 ? -7.109 -8.117 -20.734 1 78.56 169 TRP B C 1
ATOM 3228 O O . TRP B 1 169 ? -6.059 -7.484 -20.844 1 78.56 169 TRP B O 1
ATOM 3238 N N . GLY B 1 170 ? -8.273 -7.605 -20.422 1 78.44 170 GLY B N 1
ATOM 3239 C CA . GLY B 1 170 ? -8.445 -6.164 -20.312 1 78.44 170 GLY B CA 1
ATOM 3240 C C . GLY B 1 170 ? -8.539 -5.465 -21.656 1 78.44 170 GLY B C 1
ATOM 3241 O O . GLY B 1 170 ? -8.211 -6.047 -22.688 1 78.44 170 GLY B O 1
ATOM 3242 N N . GLN B 1 171 ? -9.148 -4.238 -21.688 1 74.81 171 GLN B N 1
ATOM 3243 C CA . GLN B 1 171 ? -9.312 -3.449 -22.906 1 74.81 171 GLN B CA 1
ATOM 3244 C C . GLN B 1 171 ? -8.43 -2.205 -22.875 1 74.81 171 GLN B C 1
ATOM 3246 O O . GLN B 1 171 ? -8.43 -1.414 -23.828 1 74.81 171 GLN B O 1
ATOM 3251 N N . GLY B 1 172 ? -7.605 -2.133 -21.953 1 69.31 172 GLY B N 1
ATOM 3252 C CA . GLY B 1 172 ? -6.625 -1.061 -21.859 1 69.31 172 GLY B CA 1
ATOM 3253 C C . GLY B 1 172 ? -7.223 0.245 -21.359 1 69.31 172 GLY B C 1
ATOM 3254 O O . GLY B 1 172 ? -6.5 1.109 -20.859 1 69.31 172 GLY B O 1
ATOM 3255 N N . ASP B 1 173 ? -8.477 0.392 -21.453 1 74.06 173 ASP B N 1
ATOM 3256 C CA . ASP B 1 173 ? -9.07 1.669 -21.078 1 74.06 173 ASP B CA 1
ATOM 3257 C C . ASP B 1 173 ? -9.93 1.523 -19.828 1 74.06 173 ASP B C 1
ATOM 3259 O O . ASP B 1 173 ? -10.625 2.461 -19.438 1 74.06 173 ASP B O 1
ATOM 3263 N N . GLU B 1 174 ? -9.812 0.388 -19.312 1 82.88 174 GLU B N 1
ATOM 3264 C CA . GLU B 1 174 ? -10.602 0.202 -18.094 1 82.88 174 GLU B CA 1
ATOM 3265 C C . GLU B 1 174 ? -10.008 0.98 -16.922 1 82.88 174 GLU B C 1
ATOM 3267 O O . GLU B 1 174 ? -8.828 0.814 -16.594 1 82.88 174 GLU B O 1
ATOM 3272 N N . PRO B 1 175 ? -10.812 1.806 -16.406 1 83.31 175 PRO B N 1
ATOM 3273 C CA . PRO B 1 175 ? -10.273 2.631 -15.328 1 83.31 175 PRO B CA 1
ATOM 3274 C C . PRO B 1 175 ? -10.055 1.842 -14.031 1 83.31 175 PRO B C 1
ATOM 3276 O O . PRO B 1 175 ? -10.82 0.916 -13.742 1 83.31 175 PRO B O 1
ATOM 3279 N N . MET B 1 176 ? -9.023 2.115 -13.414 1 89.44 176 MET B N 1
ATOM 3280 C CA . MET B 1 176 ? -8.82 1.645 -12.047 1 89.44 176 MET B CA 1
ATOM 3281 C C . MET B 1 176 ? -9.375 2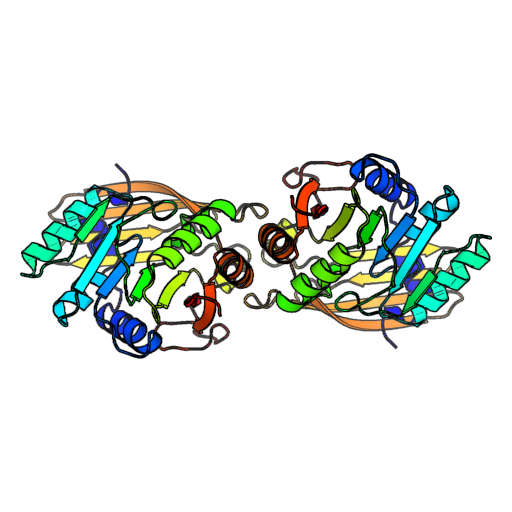.641 -11.039 1 89.44 176 MET B C 1
ATOM 3283 O O . MET B 1 176 ? -9.141 3.844 -11.156 1 89.44 176 MET B O 1
ATOM 3287 N N . ASP B 1 177 ? -10.211 2.156 -10.102 1 92 177 ASP B N 1
ATOM 3288 C CA . ASP B 1 177 ? -10.578 2.998 -8.969 1 92 177 ASP B CA 1
ATOM 3289 C C . ASP B 1 177 ? -9.359 3.334 -8.109 1 92 177 ASP B C 1
ATOM 3291 O O . ASP B 1 177 ? -8.75 2.443 -7.52 1 92 177 ASP B O 1
ATOM 3295 N N . PRO B 1 178 ? -9.023 4.559 -8.023 1 91.06 178 PRO B N 1
ATOM 3296 C CA . PRO B 1 178 ? -7.766 4.887 -7.348 1 91.06 178 PRO B CA 1
ATOM 3297 C C . PRO B 1 178 ? -7.84 4.676 -5.836 1 91.06 178 PRO B C 1
ATOM 3299 O O . PRO B 1 178 ? -6.805 4.574 -5.176 1 91.06 178 PRO B O 1
ATOM 3302 N N . VAL B 1 179 ? -9.016 4.66 -5.266 1 94.5 179 VAL B N 1
ATOM 3303 C CA . VAL B 1 179 ? -9.18 4.496 -3.822 1 94.5 179 VAL B CA 1
ATOM 3304 C C . VAL B 1 179 ? -9.055 3.021 -3.451 1 94.5 179 VAL B C 1
ATOM 3306 O O . VAL B 1 179 ? -8.305 2.66 -2.545 1 94.5 179 VAL B O 1
ATOM 3309 N N . THR B 1 180 ? -9.695 2.178 -4.266 1 95.94 180 THR B N 1
ATOM 3310 C CA . THR B 1 180 ? -9.727 0.754 -3.947 1 95.94 180 THR B CA 1
ATOM 3311 C C . THR B 1 180 ? -8.648 0.003 -4.727 1 95.94 180 THR B C 1
ATOM 3313 O O . THR B 1 180 ? -8.336 -1.146 -4.41 1 95.94 180 THR B O 1
ATOM 3316 N N . GLN B 1 181 ? -8.18 0.625 -5.828 1 94.94 181 GLN B N 1
ATOM 3317 C CA . GLN B 1 181 ? -7.195 0.032 -6.723 1 94.94 181 GLN B CA 1
ATOM 3318 C C . GLN B 1 181 ? -7.773 -1.176 -7.457 1 94.94 181 GLN B C 1
ATOM 3320 O O . GLN B 1 181 ? -7.039 -2.092 -7.828 1 94.94 181 GLN B O 1
ATOM 3325 N N . VAL B 1 182 ? -9.094 -1.219 -7.594 1 94.62 182 VAL B N 1
ATOM 3326 C CA . VAL B 1 182 ? -9.789 -2.297 -8.289 1 94.62 182 VAL B CA 1
ATOM 3327 C C . VAL B 1 182 ? -10.156 -1.853 -9.703 1 94.62 182 VAL B C 1
ATOM 3329 O O . VAL B 1 182 ? -10.602 -0.721 -9.906 1 94.62 182 VAL B O 1
ATOM 3332 N N . THR B 1 183 ? -9.875 -2.666 -10.641 1 91.31 183 THR B N 1
ATOM 3333 C CA . THR B 1 183 ? -10.328 -2.527 -12.016 1 91.31 183 THR B CA 1
ATOM 3334 C C . THR B 1 183 ? -11.273 -3.668 -12.391 1 91.31 183 THR B C 1
ATOM 3336 O O . THR B 1 183 ? -11.07 -4.809 -11.969 1 91.31 183 THR B O 1
ATOM 3339 N N . ASN B 1 184 ? -12.266 -3.344 -13.125 1 91.81 184 ASN B N 1
ATOM 3340 C CA . ASN B 1 184 ? -13.094 -4.367 -13.75 1 91.81 184 ASN B CA 1
ATOM 3341 C C . ASN B 1 184 ? -12.648 -4.645 -15.188 1 91.81 184 ASN B C 1
ATOM 3343 O O . ASN B 1 184 ? -13.031 -3.92 -16.109 1 91.81 184 ASN B O 1
ATOM 3347 N N . ALA B 1 185 ? -11.875 -5.672 -15.305 1 86.75 185 ALA B N 1
ATOM 3348 C CA . ALA B 1 185 ? -11.273 -5.988 -16.594 1 86.75 185 ALA B CA 1
ATOM 3349 C C . ALA B 1 185 ? -12.156 -6.945 -17.391 1 86.75 185 ALA B C 1
ATOM 3351 O O . ALA B 1 185 ? -12.656 -7.938 -16.844 1 86.75 185 ALA B O 1
ATOM 3352 N N . VAL B 1 186 ? -12.352 -6.598 -18.625 1 86.25 186 VAL B N 1
ATOM 3353 C CA . VAL B 1 186 ? -13.07 -7.496 -19.516 1 86.25 186 VAL B CA 1
ATOM 3354 C C . VAL B 1 186 ? -12.094 -8.508 -20.109 1 86.25 186 VAL B C 1
ATOM 3356 O O . VAL B 1 186 ? -11.062 -8.133 -20.688 1 86.25 186 VAL B O 1
ATOM 3359 N N . VAL B 1 187 ? -12.406 -9.711 -19.859 1 82.94 187 VAL B N 1
ATOM 3360 C CA . VAL B 1 187 ? -11.578 -10.789 -20.391 1 82.94 187 VAL B CA 1
ATOM 3361 C C . VAL B 1 187 ? -12.367 -11.578 -21.438 1 82.94 187 VAL B C 1
ATOM 3363 O O . VAL B 1 187 ? -13.508 -11.977 -21.188 1 82.94 187 VAL B O 1
ATOM 3366 N N . THR B 1 188 ? -11.766 -11.656 -22.594 1 83.38 188 THR B N 1
ATOM 3367 C CA . THR B 1 188 ? -12.391 -12.414 -23.672 1 83.38 188 THR B CA 1
ATOM 3368 C C . THR B 1 188 ? -11.508 -13.586 -24.078 1 83.38 188 THR B C 1
ATOM 3370 O O . THR B 1 188 ? -10.289 -13.453 -24.156 1 83.38 188 THR B O 1
ATOM 3373 N N . ILE B 1 189 ? -12.086 -14.711 -24.234 1 80.62 189 ILE B N 1
ATOM 3374 C CA . ILE B 1 189 ? -11.43 -15.898 -24.781 1 80.62 189 ILE B CA 1
ATOM 3375 C C . ILE B 1 189 ? -12.188 -16.375 -26.016 1 80.62 189 ILE B C 1
ATOM 3377 O O . ILE B 1 189 ? -13.383 -16.672 -25.953 1 80.62 189 ILE B O 1
ATOM 3381 N N . ASP B 1 190 ? -11.484 -16.328 -27.125 1 82.56 190 ASP B N 1
ATOM 3382 C CA . ASP B 1 190 ? -12.039 -16.828 -28.391 1 82.56 190 ASP B CA 1
ATOM 3383 C C . ASP B 1 190 ? -11.406 -18.172 -28.766 1 82.56 190 ASP B C 1
ATOM 3385 O O . ASP B 1 190 ? -10.18 -18.281 -28.875 1 82.56 190 ASP B O 1
ATOM 3389 N N . VAL B 1 191 ? -12.266 -19.156 -28.859 1 79.44 191 VAL B N 1
ATOM 3390 C CA . VAL B 1 191 ? -11.789 -20.484 -29.25 1 79.44 191 VAL B CA 1
ATOM 3391 C C . VAL B 1 191 ? -12.328 -20.828 -30.641 1 79.44 191 VAL B C 1
ATOM 3393 O O . VAL B 1 191 ? -13.516 -20.641 -30.906 1 79.44 191 VAL B O 1
ATOM 3396 N N . CYS B 1 192 ? -11.383 -21.156 -31.531 1 80.81 192 CYS B N 1
ATOM 3397 C CA . CYS B 1 192 ? -11.758 -21.609 -32.875 1 80.81 192 CYS B CA 1
ATOM 3398 C C . CYS B 1 192 ? -11.062 -22.906 -33.219 1 80.81 192 CYS B C 1
ATOM 3400 O O . CYS B 1 192 ? -9.891 -23.109 -32.875 1 80.81 192 CYS B O 1
ATOM 3402 N N . GLY B 1 193 ? -11.781 -23.781 -33.938 1 76.19 193 GLY B N 1
ATOM 3403 C CA . GLY B 1 193 ? -11.219 -25.047 -34.406 1 76.19 193 GLY B CA 1
ATOM 3404 C C . GLY B 1 193 ? -12.203 -26.188 -34.312 1 76.19 193 GLY B C 1
ATOM 3405 O O . GLY B 1 193 ? -13.422 -25.984 -34.344 1 76.19 193 GLY B O 1
ATOM 3406 N N . PRO B 1 194 ? -11.547 -27.25 -34.438 1 74.69 194 PRO B N 1
ATOM 3407 C CA . PRO B 1 194 ? -12.398 -28.453 -34.469 1 74.69 194 PRO B CA 1
ATOM 3408 C C . PRO B 1 194 ? -13.375 -28.5 -33.281 1 74.69 194 PRO B C 1
ATOM 3410 O O . PRO B 1 194 ? -14.391 -29.203 -33.344 1 74.69 194 PRO B O 1
ATOM 3413 N N . TRP B 1 195 ? -12.961 -27.719 -32.281 1 66.75 195 TRP B N 1
ATOM 3414 C CA . TRP B 1 195 ? -13.836 -27.688 -31.109 1 66.75 195 TRP B CA 1
ATOM 3415 C C . TRP B 1 195 ? -15.023 -26.75 -31.344 1 66.75 195 TRP B C 1
ATOM 3417 O O . TRP B 1 195 ? -15.914 -26.656 -30.5 1 66.75 195 TRP B O 1
ATOM 3427 N N . GLY B 1 196 ? -15.133 -26.125 -32.5 1 71.94 196 GLY B N 1
ATOM 3428 C CA . GLY B 1 196 ? -16.141 -25.109 -32.781 1 71.94 196 GLY B CA 1
ATOM 3429 C C . GLY B 1 196 ? -15.688 -23.719 -32.438 1 71.94 196 GLY B C 1
ATOM 3430 O O . GLY B 1 196 ? -14.539 -23.5 -32.031 1 71.94 196 GLY B O 1
ATOM 3431 N N . GLU B 1 197 ? -16.516 -22.734 -32.844 1 78.38 197 GLU B N 1
ATOM 3432 C CA . GLU B 1 197 ? -16.25 -21.328 -32.5 1 78.38 197 GLU B CA 1
ATOM 3433 C C . GLU B 1 197 ? -17 -20.938 -31.203 1 78.38 197 GLU B C 1
ATOM 3435 O O . GLU B 1 197 ? -18.188 -21.188 -31.078 1 78.38 197 GLU B O 1
ATOM 3440 N N . GLN B 1 198 ? -16.234 -20.719 -30.172 1 80 198 GLN B N 1
ATOM 3441 C CA . GLN B 1 198 ? -16.828 -20.266 -28.922 1 80 198 GLN B CA 1
ATOM 3442 C C . GLN B 1 198 ? -16.172 -18.969 -28.438 1 80 198 GLN B C 1
ATOM 3444 O O . GLN B 1 198 ? -14.969 -18.781 -28.578 1 80 198 GLN B O 1
ATOM 3449 N N . ARG B 1 199 ? -17.031 -17.938 -28.125 1 82.19 199 ARG B N 1
ATOM 3450 C CA . ARG B 1 199 ? -16.547 -16.703 -27.516 1 82.19 199 ARG B CA 1
ATOM 3451 C C . ARG B 1 199 ? -17.047 -16.562 -26.094 1 82.19 199 ARG B C 1
ATOM 3453 O O . ARG B 1 199 ? -18.25 -16.656 -25.844 1 82.19 199 ARG B O 1
ATOM 3460 N N . ILE B 1 200 ? -16.109 -16.5 -25.219 1 80.5 200 ILE B N 1
ATOM 3461 C CA . ILE B 1 200 ? -16.453 -16.266 -23.828 1 80.5 200 ILE B CA 1
ATOM 3462 C C . ILE B 1 200 ? -15.984 -14.875 -23.391 1 80.5 200 ILE B C 1
ATOM 3464 O O . ILE B 1 200 ? -14.867 -14.469 -23.719 1 80.5 200 ILE B O 1
ATOM 3468 N N . GLU B 1 201 ? -16.875 -14.102 -22.859 1 83.88 201 GLU B N 1
ATOM 3469 C CA . GLU B 1 201 ? -16.562 -12.781 -22.312 1 83.88 201 GLU B CA 1
ATOM 3470 C C . GLU B 1 201 ? -16.984 -12.672 -20.859 1 83.88 201 GLU B C 1
ATOM 3472 O O . GLU B 1 201 ? -18.094 -13.062 -20.484 1 83.88 201 GLU B O 1
ATOM 3477 N N . GLU B 1 202 ? -15.984 -12.281 -20.062 1 85 202 GLU B N 1
ATOM 3478 C CA . GLU B 1 202 ? -16.266 -12.125 -18.641 1 85 202 GLU B CA 1
ATOM 3479 C C . GLU B 1 202 ? -15.617 -10.852 -18.094 1 85 202 GLU B C 1
ATOM 3481 O O . GLU B 1 202 ? -14.531 -10.461 -18.531 1 85 202 GLU B O 1
ATOM 3486 N N . THR B 1 203 ? -16.359 -10.18 -17.266 1 88.62 203 THR B N 1
ATOM 3487 C CA . THR B 1 203 ? -15.797 -9.07 -16.5 1 88.62 203 THR B CA 1
ATOM 3488 C C . THR B 1 203 ? -15.352 -9.539 -15.117 1 88.62 203 THR B C 1
ATOM 3490 O O . THR B 1 203 ? -16.125 -10.18 -14.391 1 88.62 203 THR B O 1
ATOM 3493 N N . MET B 1 204 ? -14.094 -9.305 -14.906 1 90.06 204 MET B N 1
ATOM 3494 C CA . MET B 1 204 ? -13.547 -9.742 -13.625 1 90.06 204 MET B CA 1
ATOM 3495 C C . MET B 1 204 ? -12.922 -8.578 -12.867 1 90.06 204 MET B C 1
ATOM 3497 O O . MET B 1 204 ? -12.234 -7.746 -13.453 1 90.06 204 MET B O 1
ATOM 3501 N N . ALA B 1 205 ? -13.227 -8.602 -11.57 1 94.06 205 ALA B N 1
ATOM 3502 C CA . ALA B 1 205 ? -12.594 -7.605 -10.703 1 94.06 205 ALA B CA 1
ATOM 3503 C C . ALA B 1 205 ? -11.172 -8.023 -10.328 1 94.06 205 ALA B C 1
ATOM 3505 O O . ALA B 1 205 ? -10.945 -9.164 -9.914 1 94.06 205 ALA B O 1
ATOM 3506 N N . GLN B 1 206 ? -10.273 -7.145 -10.547 1 94.25 206 GLN B N 1
ATOM 3507 C CA . GLN B 1 206 ? -8.883 -7.344 -10.164 1 94.25 206 GLN B CA 1
ATOM 3508 C C . GLN B 1 206 ? -8.344 -6.148 -9.391 1 94.25 206 GLN B C 1
ATOM 3510 O O . GLN B 1 206 ? -8.75 -5.008 -9.633 1 94.25 206 GLN B O 1
ATOM 3515 N N . ARG B 1 207 ? -7.504 -6.445 -8.508 1 96.31 207 ARG B N 1
ATOM 3516 C CA . ARG B 1 207 ? -6.91 -5.383 -7.703 1 96.31 207 ARG B CA 1
ATOM 3517 C C . ARG B 1 207 ? -5.402 -5.301 -7.93 1 96.31 207 ARG B C 1
ATOM 3519 O O . ARG B 1 207 ? -4.727 -6.332 -8.016 1 96.31 207 ARG B O 1
ATOM 3526 N N . PHE B 1 208 ? -4.926 -4.09 -8.008 1 94.62 208 PHE B N 1
ATOM 3527 C CA . PHE B 1 208 ? -3.492 -3.826 -8.047 1 94.62 208 PHE B CA 1
ATOM 3528 C C . PHE B 1 208 ? -2.924 -3.707 -6.637 1 94.62 208 PHE B C 1
ATOM 3530 O O . PHE B 1 208 ? -3.461 -2.973 -5.809 1 94.62 208 PHE B O 1
ATOM 3537 N N . TRP B 1 209 ? -1.883 -4.469 -6.273 1 97.25 209 TRP B N 1
ATOM 3538 C CA . TRP B 1 209 ? -1.18 -4.383 -5 1 97.25 209 TRP B CA 1
ATOM 3539 C C . TRP B 1 209 ? 0.185 -3.725 -5.172 1 97.25 209 TRP B C 1
ATOM 3541 O O . TRP B 1 209 ? 0.974 -4.133 -6.027 1 97.25 209 TRP B O 1
ATOM 3551 N N . THR B 1 210 ? 0.468 -2.734 -4.402 1 97.12 210 THR B N 1
ATOM 3552 C CA . THR B 1 210 ? 1.807 -2.156 -4.395 1 97.12 210 THR B CA 1
ATOM 3553 C C . THR B 1 210 ? 2.771 -3.041 -3.609 1 97.12 210 THR B C 1
ATOM 3555 O O . THR B 1 210 ? 2.346 -3.924 -2.863 1 97.12 210 THR B O 1
ATOM 3558 N N . ARG B 1 211 ? 4.051 -2.754 -3.83 1 97.94 211 ARG B N 1
ATOM 3559 C CA . ARG B 1 211 ? 5.102 -3.475 -3.117 1 97.94 211 ARG B CA 1
ATOM 3560 C C . ARG B 1 211 ? 4.914 -3.365 -1.608 1 97.94 211 ARG B C 1
ATOM 3562 O O . ARG B 1 211 ? 4.945 -4.375 -0.899 1 97.94 211 ARG B O 1
ATOM 3569 N N . ASP B 1 212 ? 4.637 -2.191 -1.125 1 98.38 212 ASP B N 1
ATOM 3570 C CA . ASP B 1 212 ? 4.629 -1.973 0.318 1 98.38 212 ASP B CA 1
ATOM 3571 C C . ASP B 1 212 ? 3.295 -2.391 0.931 1 98.38 212 ASP B C 1
ATOM 3573 O O . ASP B 1 212 ? 3.217 -2.672 2.129 1 98.38 212 ASP B O 1
ATOM 3577 N N . GLU B 1 213 ? 2.229 -2.414 0.16 1 98.62 213 GLU B N 1
ATOM 3578 C CA . GLU B 1 213 ? 1.004 -3.031 0.66 1 98.62 213 GLU B CA 1
ATOM 3579 C C . GLU B 1 213 ? 1.215 -4.516 0.956 1 98.62 213 GLU B C 1
ATOM 3581 O O . GLU B 1 213 ? 0.782 -5.012 1.998 1 98.62 213 GLU B O 1
ATOM 3586 N N . LEU B 1 214 ? 1.862 -5.199 -0.001 1 98.81 214 LEU B N 1
ATOM 3587 C CA . LEU B 1 214 ? 2.15 -6.613 0.212 1 98.81 214 LEU B CA 1
ATOM 3588 C C . LEU B 1 214 ? 3.068 -6.809 1.414 1 98.81 214 LEU B C 1
ATOM 3590 O O . LEU B 1 214 ? 2.828 -7.68 2.25 1 98.81 214 LEU B O 1
ATOM 3594 N N . ARG B 1 215 ? 4.086 -6 1.536 1 98.81 215 ARG B N 1
ATOM 3595 C CA . ARG B 1 215 ? 5.031 -6.102 2.645 1 98.81 215 ARG B CA 1
ATOM 3596 C C . ARG B 1 215 ? 4.332 -5.871 3.98 1 98.81 215 ARG B C 1
ATOM 3598 O O . ARG B 1 215 ? 4.547 -6.621 4.934 1 98.81 215 ARG B O 1
ATOM 3605 N N . ALA B 1 216 ? 3.527 -4.855 4.035 1 98.88 216 ALA B N 1
ATOM 3606 C CA . ALA B 1 216 ? 2.83 -4.539 5.277 1 98.88 216 ALA B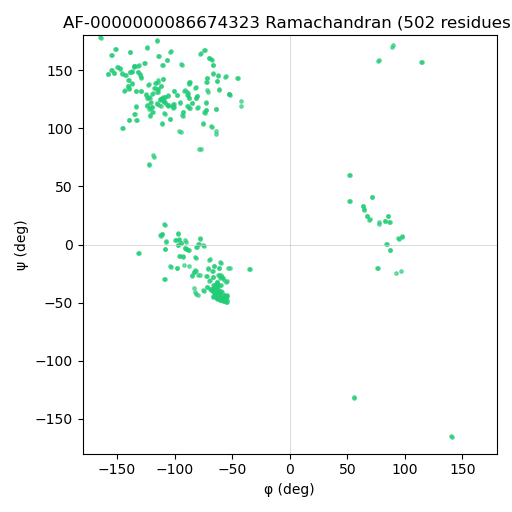 CA 1
ATOM 3607 C C . ALA B 1 216 ? 1.826 -5.633 5.633 1 98.88 216 ALA B C 1
ATOM 3609 O O . ALA B 1 216 ? 1.749 -6.062 6.789 1 98.88 216 ALA B O 1
ATOM 3610 N N . ALA B 1 217 ? 1.081 -6.078 4.645 1 98.88 217 ALA B N 1
ATOM 3611 C CA . ALA B 1 217 ? 0.107 -7.141 4.883 1 98.88 217 ALA B CA 1
ATOM 3612 C C . ALA B 1 217 ? 0.795 -8.422 5.352 1 98.88 217 ALA B C 1
ATOM 3614 O O . ALA B 1 217 ? 0.274 -9.133 6.211 1 98.88 217 ALA B O 1
ATOM 3615 N N . ALA B 1 218 ? 1.919 -8.734 4.711 1 98.88 218 ALA B N 1
ATOM 3616 C CA . ALA B 1 218 ? 2.689 -9.906 5.129 1 98.88 218 ALA B CA 1
ATOM 3617 C C . ALA B 1 218 ? 3.047 -9.828 6.609 1 98.88 218 ALA B C 1
ATOM 3619 O O . ALA B 1 218 ? 2.85 -10.797 7.352 1 98.88 218 ALA B O 1
ATOM 3620 N N . ARG B 1 219 ? 3.48 -8.695 7.07 1 98.69 219 ARG B N 1
ATOM 3621 C CA . ARG B 1 219 ? 3.867 -8.523 8.469 1 98.69 219 ARG B CA 1
ATOM 3622 C C . ARG B 1 219 ? 2.664 -8.68 9.391 1 98.69 219 ARG B C 1
ATOM 3624 O O . ARG B 1 219 ? 2.773 -9.281 10.461 1 98.69 219 ARG B O 1
ATOM 3631 N N . LEU B 1 220 ? 1.571 -8.148 8.977 1 98.5 220 LEU B N 1
ATOM 3632 C CA . LEU B 1 220 ? 0.353 -8.289 9.766 1 98.5 220 LEU B CA 1
ATOM 3633 C C . LEU B 1 220 ? -0.022 -9.758 9.93 1 98.5 220 LEU B C 1
ATOM 3635 O O . LEU B 1 220 ? -0.625 -10.141 10.938 1 98.5 220 LEU B O 1
ATOM 3639 N N . ALA B 1 221 ? 0.369 -10.57 8.945 1 98.56 221 ALA B N 1
ATOM 3640 C CA . ALA B 1 221 ? 0.007 -11.984 8.938 1 98.56 221 ALA B CA 1
ATOM 3641 C C . ALA B 1 221 ? 1.127 -12.844 9.523 1 98.56 221 ALA B C 1
ATOM 3643 O O . ALA B 1 221 ? 1.062 -14.07 9.484 1 98.56 221 ALA B O 1
ATOM 3644 N N . GLY B 1 222 ? 2.168 -12.211 10.008 1 98.06 222 GLY B N 1
ATOM 3645 C CA . GLY B 1 222 ? 3.273 -12.953 10.594 1 98.06 222 GLY B CA 1
ATOM 3646 C C . GLY B 1 222 ? 4.262 -13.469 9.562 1 98.06 222 GLY B C 1
ATOM 3647 O O . GLY B 1 222 ? 4.961 -14.453 9.797 1 98.06 222 GLY B O 1
ATOM 3648 N N . LEU B 1 223 ? 4.277 -12.914 8.414 1 98.75 223 LEU B N 1
ATOM 3649 C CA . LEU B 1 223 ? 5.23 -13.219 7.355 1 98.75 223 LEU B CA 1
ATOM 3650 C C . LEU B 1 223 ? 6.129 -12.023 7.074 1 98.75 223 LEU B C 1
ATOM 3652 O O . LEU B 1 223 ? 5.848 -10.906 7.52 1 98.75 223 LEU B O 1
ATOM 3656 N N . GLU B 1 224 ? 7.199 -12.258 6.434 1 98.38 224 GLU B N 1
ATOM 3657 C CA . GLU B 1 224 ? 8.117 -11.227 5.965 1 98.38 224 GLU B CA 1
ATOM 3658 C C . GLU B 1 224 ? 8.523 -11.461 4.516 1 98.38 224 GLU B C 1
ATOM 3660 O O . GLU B 1 224 ? 8.812 -12.594 4.121 1 98.38 224 GLU B O 1
ATOM 3665 N N . VAL B 1 225 ? 8.453 -10.438 3.748 1 98.62 225 VAL B N 1
ATOM 3666 C CA . VAL B 1 225 ? 9.016 -10.516 2.402 1 98.62 225 VAL B CA 1
ATOM 3667 C C . VAL B 1 225 ? 10.539 -10.508 2.473 1 98.62 225 VAL B C 1
ATOM 3669 O O . VAL B 1 225 ? 11.141 -9.508 2.871 1 98.62 225 VAL B O 1
ATOM 3672 N N . THR B 1 226 ? 11.117 -11.562 2.055 1 98.25 226 THR B N 1
ATOM 3673 C CA . THR B 1 226 ? 12.555 -11.695 2.232 1 98.25 226 THR B CA 1
ATOM 3674 C C . THR B 1 226 ? 13.289 -11.445 0.917 1 98.25 226 THR B C 1
ATOM 3676 O O . THR B 1 226 ? 14.492 -11.18 0.912 1 98.25 226 THR B O 1
ATOM 3679 N N . ALA B 1 227 ? 12.617 -11.531 -0.175 1 98.25 227 ALA B N 1
ATOM 3680 C CA . ALA B 1 227 ? 13.18 -11.242 -1.491 1 98.25 227 ALA B CA 1
ATOM 3681 C C . ALA B 1 227 ? 12.086 -10.844 -2.477 1 98.25 227 ALA B C 1
ATOM 3683 O O . ALA B 1 227 ? 10.93 -11.25 -2.336 1 98.25 227 ALA B O 1
ATOM 3684 N N . GLN B 1 228 ? 12.445 -10.047 -3.387 1 98.5 228 GLN B N 1
ATOM 3685 C CA . GLN B 1 228 ? 11.57 -9.672 -4.492 1 98.5 228 GLN B CA 1
ATOM 3686 C C . GLN B 1 228 ? 12.336 -9.602 -5.809 1 98.5 228 GLN B C 1
ATOM 3688 O O . GLN B 1 228 ? 13.453 -9.078 -5.855 1 98.5 228 GLN B O 1
ATOM 3693 N N . TYR B 1 229 ? 11.766 -10.172 -6.82 1 98.5 229 TYR B N 1
ATOM 3694 C CA . TYR B 1 229 ? 12.391 -10.266 -8.133 1 98.5 229 TYR B CA 1
ATOM 3695 C C . TYR B 1 229 ? 11.484 -9.703 -9.219 1 98.5 229 TYR B C 1
ATOM 3697 O O . TYR B 1 229 ? 10.266 -9.656 -9.055 1 98.5 229 TYR B O 1
ATOM 3705 N N . GLY B 1 230 ? 12.188 -9.305 -10.32 1 97.94 230 GLY B N 1
ATOM 3706 C CA . GLY B 1 230 ? 11.438 -8.727 -11.43 1 97.94 230 GLY B CA 1
ATOM 3707 C C . GLY B 1 230 ? 11.039 -9.75 -12.477 1 97.94 230 GLY B C 1
ATOM 3708 O O . GLY B 1 230 ? 10.305 -9.43 -13.414 1 97.94 230 GLY B O 1
ATOM 3709 N N . ASP B 1 231 ? 11.562 -10.922 -12.383 1 96.88 231 ASP B N 1
ATOM 3710 C CA . ASP B 1 231 ? 11.297 -12.016 -13.305 1 96.88 231 ASP B CA 1
ATOM 3711 C C . ASP B 1 231 ? 11.742 -13.352 -12.711 1 96.88 231 ASP B C 1
ATOM 3713 O O . ASP B 1 231 ? 12.242 -13.406 -11.586 1 96.88 231 ASP B O 1
ATOM 3717 N N . PHE B 1 232 ? 11.523 -14.422 -13.422 1 97.38 232 PHE B N 1
ATOM 3718 C CA . PHE B 1 232 ? 11.82 -15.75 -12.898 1 97.38 232 PHE B CA 1
ATOM 3719 C C . PHE B 1 232 ? 13.305 -16.062 -13.047 1 97.38 232 PHE B C 1
ATOM 3721 O O . PHE B 1 232 ? 13.773 -17.109 -12.578 1 97.38 232 PHE B O 1
ATOM 3728 N N . ASP B 1 233 ? 14.039 -15.164 -13.633 1 97.06 233 ASP B N 1
ATOM 3729 C CA . ASP B 1 233 ? 15.492 -15.32 -13.688 1 97.06 233 ASP B CA 1
ATOM 3730 C C . ASP B 1 233 ? 16.156 -14.727 -12.445 1 97.06 233 ASP B C 1
ATOM 3732 O O . ASP B 1 233 ? 17.375 -14.828 -12.281 1 97.06 233 ASP B O 1
ATOM 3736 N N . GLY B 1 234 ? 15.352 -14.125 -11.633 1 97.12 234 GLY B N 1
ATOM 3737 C CA . GLY B 1 234 ? 15.883 -13.547 -10.406 1 97.12 234 GLY B CA 1
ATOM 3738 C C . GLY B 1 234 ? 16.406 -12.133 -10.586 1 97.12 234 GLY B C 1
ATOM 3739 O O . GLY B 1 234 ? 17.203 -11.656 -9.781 1 97.12 234 GLY B O 1
ATOM 3740 N N . GLY B 1 235 ? 16 -11.484 -11.594 1 97.25 235 GLY B N 1
ATOM 3741 C CA . GLY B 1 235 ? 16.391 -10.102 -11.797 1 97.25 235 GLY B CA 1
ATOM 3742 C C . GLY B 1 235 ? 15.797 -9.156 -10.781 1 97.25 235 GLY B C 1
ATOM 3743 O O . GLY B 1 235 ? 14.758 -9.453 -10.188 1 97.25 235 GLY B O 1
ATOM 3744 N N . ALA B 1 236 ? 16.469 -8.008 -10.68 1 97.38 236 ALA B N 1
ATOM 3745 C CA . ALA B 1 236 ? 15.984 -7.004 -9.734 1 97.38 236 ALA B CA 1
ATOM 3746 C C . ALA B 1 236 ? 14.633 -6.445 -10.164 1 97.38 236 ALA B C 1
ATOM 3748 O O . ALA B 1 236 ? 14.359 -6.336 -11.367 1 97.38 236 ALA B O 1
ATOM 3749 N N . ILE B 1 237 ? 13.82 -6.09 -9.203 1 96.19 237 ILE B N 1
ATOM 3750 C CA . ILE B 1 237 ? 12.469 -5.617 -9.461 1 96.19 237 ILE B CA 1
ATOM 3751 C C . ILE B 1 237 ? 12.516 -4.277 -10.195 1 96.19 237 ILE B C 1
ATOM 3753 O O . ILE B 1 237 ? 11.57 -3.914 -10.898 1 96.19 237 ILE B O 1
ATOM 3757 N N . ASP B 1 238 ? 13.562 -3.502 -9.992 1 93.88 238 ASP B N 1
ATOM 3758 C CA . ASP B 1 238 ? 13.664 -2.197 -10.641 1 93.88 238 ASP B CA 1
ATOM 3759 C C . ASP B 1 238 ? 14.516 -2.277 -11.906 1 93.88 238 ASP B C 1
ATOM 3761 O O . ASP B 1 238 ? 14.898 -1.249 -12.469 1 93.88 238 ASP B O 1
ATOM 3765 N N . ALA B 1 239 ? 14.828 -3.494 -12.289 1 94.31 239 ALA B N 1
ATOM 3766 C CA . ALA B 1 239 ? 15.562 -3.672 -13.539 1 94.31 239 ALA B CA 1
ATOM 3767 C C . ALA B 1 239 ? 14.711 -3.277 -14.734 1 94.31 239 ALA B C 1
ATOM 3769 O O . ALA B 1 239 ? 13.477 -3.322 -14.672 1 94.31 239 ALA B O 1
ATOM 3770 N N . GLU B 1 240 ? 15.32 -2.904 -15.812 1 90.38 240 GLU B N 1
ATOM 3771 C CA . GLU B 1 240 ? 14.648 -2.475 -17.031 1 90.38 240 GLU B CA 1
ATOM 3772 C C . GLU B 1 240 ? 13.758 -3.58 -17.594 1 90.38 240 GLU B C 1
ATOM 3774 O O . GLU B 1 240 ? 12.672 -3.309 -18.109 1 90.38 240 GLU B O 1
ATOM 3779 N N . ARG B 1 241 ? 14.164 -4.789 -17.453 1 90.88 241 ARG B N 1
ATOM 3780 C CA . ARG B 1 241 ? 13.453 -5.898 -18.062 1 90.88 241 ARG B CA 1
ATOM 3781 C C . ARG B 1 241 ? 12.453 -6.52 -17.094 1 90.88 241 ARG B C 1
ATOM 3783 O O . ARG B 1 241 ? 11.766 -7.488 -17.422 1 90.88 241 ARG B O 1
ATOM 3790 N N . ALA B 1 242 ? 12.398 -5.922 -15.906 1 94.06 242 ALA B N 1
ATOM 3791 C CA . ALA B 1 242 ? 11.461 -6.465 -14.93 1 94.06 242 ALA B CA 1
ATOM 3792 C C . ALA B 1 242 ? 10.023 -6.371 -15.438 1 94.06 242 ALA B C 1
ATOM 3794 O O . ALA B 1 242 ? 9.617 -5.336 -15.969 1 94.06 242 ALA B O 1
ATOM 3795 N N . TRP B 1 243 ? 9.242 -7.484 -15.297 1 90.88 243 TRP B N 1
ATOM 3796 C CA . TRP B 1 243 ? 7.891 -7.453 -15.836 1 90.88 243 TRP B CA 1
ATOM 3797 C C . TRP B 1 243 ? 6.879 -7.953 -14.812 1 90.88 243 TRP B C 1
ATOM 3799 O O . TRP B 1 243 ? 5.668 -7.879 -15.031 1 90.88 243 TRP B O 1
ATOM 3809 N N . ARG B 1 244 ? 7.375 -8.445 -13.734 1 94.38 244 ARG B N 1
ATOM 3810 C CA . ARG B 1 244 ? 6.551 -8.883 -12.609 1 94.38 244 ARG B CA 1
ATOM 3811 C C . ARG B 1 244 ? 7.168 -8.477 -11.281 1 94.38 244 ARG B C 1
ATOM 3813 O O . ARG B 1 244 ? 8.273 -7.934 -11.242 1 94.38 244 ARG B O 1
ATOM 3820 N N . MET B 1 245 ? 6.449 -8.547 -10.328 1 97.88 245 MET B N 1
ATOM 3821 C CA . MET B 1 245 ? 6.953 -8.57 -8.961 1 97.88 245 MET B CA 1
ATOM 3822 C C . MET B 1 245 ? 6.738 -9.945 -8.32 1 97.88 245 MET B C 1
ATOM 3824 O O . MET B 1 245 ? 5.602 -10.344 -8.078 1 97.88 245 MET B O 1
ATOM 3828 N N . ILE B 1 246 ? 7.781 -10.688 -8.219 1 98.75 246 ILE B N 1
ATOM 3829 C CA . ILE B 1 246 ? 7.754 -11.992 -7.57 1 98.75 246 ILE B CA 1
ATOM 3830 C C . ILE B 1 246 ? 8.344 -11.891 -6.164 1 98.75 246 ILE B C 1
ATOM 3832 O O . ILE B 1 246 ? 9.516 -11.539 -6 1 98.75 246 ILE B O 1
ATOM 3836 N N . SER B 1 247 ? 7.57 -12.203 -5.164 1 98.88 247 SER B N 1
ATOM 3837 C CA . SER B 1 247 ? 7.965 -12.008 -3.775 1 98.88 247 SER B CA 1
ATOM 3838 C C . SER B 1 247 ? 8.102 -13.336 -3.043 1 98.88 247 SER B C 1
ATOM 3840 O O . SER B 1 247 ? 7.27 -14.234 -3.217 1 98.88 247 SER B O 1
ATOM 3842 N N . VAL B 1 248 ? 9.164 -13.461 -2.324 1 98.88 248 VAL B N 1
ATOM 3843 C CA . VAL B 1 248 ? 9.367 -14.602 -1.436 1 98.88 248 VAL B CA 1
ATOM 3844 C C . VAL B 1 248 ? 9.062 -14.195 0.004 1 98.88 248 VAL B C 1
ATOM 3846 O O . VAL B 1 248 ? 9.656 -13.258 0.532 1 98.88 248 VAL B O 1
ATOM 3849 N N . LEU B 1 249 ? 8.062 -14.844 0.581 1 98.88 249 LEU B N 1
ATOM 3850 C CA . LEU B 1 249 ? 7.672 -14.578 1.961 1 98.88 249 LEU B CA 1
ATOM 3851 C C . LEU B 1 249 ? 8.031 -15.758 2.861 1 98.88 249 LEU B C 1
ATOM 3853 O O . LEU B 1 249 ? 7.883 -16.922 2.461 1 98.88 249 LEU B O 1
ATOM 3857 N N . ARG B 1 250 ? 8.445 -15.469 4 1 98.62 250 ARG B N 1
ATOM 3858 C CA . ARG B 1 250 ? 8.773 -16.453 5.016 1 98.62 250 ARG B CA 1
ATOM 3859 C C . ARG B 1 250 ? 8.195 -16.062 6.371 1 98.62 250 ARG B C 1
ATOM 3861 O O . ARG B 1 250 ? 7.875 -14.898 6.602 1 98.62 250 ARG B O 1
ATOM 3868 N N . PRO B 1 251 ? 7.961 -17.109 7.184 1 97.44 251 PRO B N 1
ATOM 3869 C CA . PRO B 1 251 ? 7.512 -16.766 8.531 1 97.44 251 PRO B CA 1
ATOM 3870 C C . PRO B 1 251 ? 8.438 -15.773 9.227 1 97.44 251 PRO B C 1
ATOM 3872 O O . PRO B 1 251 ? 9.664 -15.898 9.141 1 97.44 251 PRO B O 1
ATOM 3875 N N . GLY B 1 252 ? 7.777 -14.734 9.75 1 87.69 252 GLY B N 1
ATOM 3876 C CA . GLY B 1 252 ? 8.531 -13.727 10.484 1 87.69 252 GLY B CA 1
ATOM 3877 C C . GLY B 1 252 ? 9.219 -14.273 11.719 1 87.69 252 GLY B C 1
ATOM 3878 O O . GLY B 1 252 ? 8.836 -15.328 12.234 1 87.69 252 GLY B O 1
ATOM 3879 N N . GLY B 1 253 ? 10.461 -13.766 12.109 1 72.5 253 GLY B N 1
ATOM 3880 C CA . GLY B 1 253 ? 11.117 -14.172 13.344 1 72.5 253 GLY B CA 1
ATOM 3881 C C . GLY B 1 253 ? 10.336 -13.789 14.586 1 72.5 253 GLY B C 1
ATOM 3882 O O . GLY B 1 253 ? 9.43 -12.961 14.531 1 72.5 253 GLY B O 1
#

Nearest PDB structures (foldseek):
  3bxo-assembly1_B  TM=8.722E-01  e=3.522E-19  Streptomyces venezuelae
  6m81-assembly1_C-2  TM=8.652E-01  e=2.757E-19  Streptomyces fradiae
  4hh4-assembly1_D  TM=7.833E-01  e=1.371E-20  Streptomyces caelestis
  8gdu-assembly1_A  TM=6.431E-01  e=1.206E-08  Methanosarcina acetivorans C2A
  5e72-assembly1_A  TM=6.967E-01  e=6.080E-07  Thermococcus kodakarensis KOD1

Secondary structure (DSSP, 8-state):
--GGG-HHHHHHHTTTS-HHHHHHHHHHHHTS---EEEEET-TTTHHHHHHHHTT-EEEEEES-HHHHHHHHHHHHHTT---SEEEE-BTTB---SS-EEEEEE-TTGGGG--SHHHHHHHHHHHHHTEEEEEEEEEEEE-HHHHHSSS----EEEEEEETTEEEEEEE--S-PPBPTTT-EEEEEEEEEEESTT--EEEEEEEEEE---HHHHHHHHHHTTEEEEEEESSTT---TTSTT--EEEEEEEE--/--GGG-HHHHHHHTTTS-HHHHHHHHHHHHTS---EEEEET-TTTHHHHHHHHTT-EEEEEES-HHHHHHHHHHHHHTT---SEEEE-BTTB---SS-EEEEEE-TTGGGG--SHHHHHHHHHHHHHTEEEEEEEEEEEE-HHHHHSSS----EEEEEEETTEEEEEEE--S-PPBPTTT-EEEEEEEEEEESTT--EEEEEEEEEE---HHHHHHHHHHTTEEEEEEESSTT---TTSTT--EEEEEEEE--

Radius of gyration: 26.45 Å; Cα contacts (8 Å, |Δi|>4): 1170; chains: 2; bounding box: 39×86×62 Å

InterPro domains:
  IPR029063 S-adenosyl-L-methionine-dependent methyltransferase superfamily [G3DSA:3.40.50.150] (16-225)
  IPR029063 S-adenosyl-L-methionine-dependent methyltransferase superfamily [SSF53335] (15-246)
  IPR041698 Methyltransferase domain 25 [PF13649] (38-133)